Protein AF-0000000087714163 (afdb_homodimer)

pLDDT: mean 83.28, std 13.0, range [40.97, 98.62]

InterPro domains:
  IPR003448 Molybdopterin biosynthesis MoaE [PF02391] (96-202)
  IPR003448 Molybdopterin biosynthesis MoaE [cd00756] (92-219)
  IPR003749 Sulfur carrier ThiS/MoaD-like [PF02597] (5-85)
  IPR010038 MoaD, archaeal-type [TIGR01687] (3-85)
  IPR012675 Beta-grasp domain superfamily [G3DSA:3.10.20.30] (2-85)
  IPR016155 Molybdopterin synthase/thiamin biosynthesis sulphur carrier, beta-grasp [SSF54285] (3-85)
  IPR036563 Molybdopterin biosynthesis MoaE subunit superfamily [G3DSA:3.90.1170.40] (86-228)
  IPR036563 Molybdopterin biosynthesis MoaE subunit superfamily [SSF54690] (95-223)

Organism: NCBI:txid1293036

Secondary structure (DSSP, 8-state):
-EEEEEE-THHHHHH--SEEEEE----BHHHHHHHHHHHH-HHHHHHHTT-BTTB--EEEETTBSS--B--TT-EEEEEPPP----EEES---HHHHHHHHHTT--TT--EEEEEEEE--SEETTEEEEEEEEEE-HHHHHHHHHHHHHHHHHH-TTEEEEEEEEEESEE-TT-EEEEEEEEESSHHHHHHHHHHHHHHHHHHSSEEEEEEETTEEEEEETTTEEEE--/-EEEEEE-THHHHHHS-SEEEEE----BHHHHHHHHHHHH-HHHHHHHTT-BTTB--EEEETTBSS--B--TT-EEEEEPPP----EEES---HHHHHHHHHTT--TT--EEEEEEEE--SEETTEEEEEEEEEE-HHHHHHHHHHHHHHHHHH-TTEEEEEEEEEESEE-TT-EEEEEEEEESSHHHHHHHHHHHHHHHHHHSSEEEEEEETTEEEEEETTTEEEE--

Foldseek 3Di:
DWEKEAEDDVRCLQQVDGIDIDDDPDFWPVVVLVVVCVVRDDVSVCQCVCVFLNWHWAKDWQLDHPGTTDDPYIYIYTATFAQFFAEDEDFDPVVVVCVVVVVPADPLWDDKDKDWDFAAQADPNWGWFKKAKDFPNVNQNVQLVVLQVVLCVVQVFWPGKDKHAYHDTHGGPTIGIMIMTIGSDYPSNVVSVVVNSLCRGGPGGMWIWTQTPVAIWIQGRHGRTGGND/DWEKEAEDDVRCLQQVDGIDIDDDPDFWPVVVLVVVCVVRDDVSVCQCVCVFLNWHWAKDWQLDHPGTTDDPYIYIYTATFAQFFAEDEDFDPVVVVCVVVVVPADPLWDDKDKDWDFAAQADPNWGWFKKAKDFPNVNQNVQLVVLQVVLCVVQVFWPGKDKHAYHDTHGGPTIGIMIMTIGSDYPSNVVSVVVNSLCRGGHGGMWIWTQTPVAIWIQGRHGRTGGDD

Nearest PDB structures (foldseek):
  2qie-assembly2_H  TM=9.294E-01  e=5.044E-11  Staphylococcus aureus
  6jbz-assembly1_C  TM=8.947E-01  e=1.744E-09  Mycobacterium tuberculosis
  2omd-assembly1_A  TM=8.737E-01  e=3.179E-09  Aquifex aeolicus VF5
  6jc0-assembly1_B  TM=8.564E-01  e=6.536E-09  Mycolicibacterium smegmatis MC2 155
  2omd-assembly1_B  TM=8.764E-01  e=2.601E-08  Aquifex aeolicus VF5

Structure (mmCIF, N/CA/C/O backbone):
data_AF-0000000087714163-model_v1
#
loop_
_entity.id
_entity.type
_entity.pdbx_description
1 polymer 'MoaD family protein'
#
loop_
_atom_site.group_PDB
_atom_site.id
_atom_site.type_symbol
_atom_site.label_atom_id
_atom_site.label_alt_id
_atom_site.label_comp_id
_atom_site.label_asym_id
_atom_site.label_entity_id
_atom_site.label_seq_id
_atom_site.pdbx_PDB_ins_code
_atom_site.Cartn_x
_atom_site.Cartn_y
_atom_site.Cartn_z
_atom_site.occupancy
_atom_site.B_iso_or_equiv
_atom_site.auth_seq_id
_atom_site.auth_comp_id
_atom_site.auth_asym_id
_atom_site.auth_atom_id
_atom_site.pdbx_PDB_model_num
ATOM 1 N N . MET A 1 1 ? 14.188 41.75 22.812 1 79.88 1 MET A N 1
ATOM 2 C CA . MET A 1 1 ? 14.547 41.062 21.578 1 79.88 1 MET A CA 1
ATOM 3 C C . MET A 1 1 ? 13.328 40.906 20.672 1 79.88 1 MET A C 1
ATOM 5 O O . MET A 1 1 ? 12.219 40.688 21.156 1 79.88 1 MET A O 1
ATOM 9 N N . ARG A 1 2 ? 13.602 41 19.469 1 86.25 2 ARG A N 1
ATOM 10 C CA . ARG A 1 2 ? 12.531 40.844 18.484 1 86.25 2 ARG A CA 1
ATOM 11 C C . ARG A 1 2 ? 12.461 39.406 17.969 1 86.25 2 ARG A C 1
ATOM 13 O O . ARG A 1 2 ? 13.469 38.844 17.547 1 86.25 2 ARG A O 1
ATOM 20 N N . VAL A 1 3 ? 11.328 38.719 18.125 1 84.81 3 VAL A N 1
ATOM 21 C CA . VAL A 1 3 ? 11.125 37.375 17.625 1 84.81 3 VAL A CA 1
ATOM 22 C C . VAL A 1 3 ? 9.852 37.312 16.781 1 84.81 3 VAL A C 1
ATOM 24 O O . VAL A 1 3 ? 9 38.219 16.875 1 84.81 3 VAL A O 1
ATOM 27 N N . ARG A 1 4 ? 9.875 36.375 15.867 1 85.31 4 ARG A N 1
ATOM 28 C CA . ARG A 1 4 ? 8.664 36.125 15.086 1 85.31 4 ARG A CA 1
ATOM 29 C C . ARG A 1 4 ? 7.941 34.875 15.602 1 85.31 4 ARG A C 1
ATOM 31 O O . ARG A 1 4 ? 8.531 33.781 15.688 1 85.31 4 ARG A O 1
ATOM 38 N N . VAL A 1 5 ? 6.652 35.062 16 1 81.44 5 VAL A N 1
ATOM 39 C CA . VAL A 1 5 ? 5.848 33.938 16.484 1 81.44 5 VAL A CA 1
ATOM 40 C C . VAL A 1 5 ? 4.793 33.594 15.438 1 81.44 5 VAL A C 1
ATOM 42 O O . VAL A 1 5 ? 4.051 34.438 14.961 1 81.44 5 VAL A O 1
ATOM 45 N N . ARG A 1 6 ? 4.793 32.312 15.062 1 82.56 6 ARG A N 1
ATOM 46 C CA . ARG A 1 6 ? 3.803 31.797 14.125 1 82.56 6 ARG A CA 1
ATOM 47 C C . ARG A 1 6 ? 2.811 30.875 14.82 1 82.56 6 ARG A C 1
ATOM 49 O O . ARG A 1 6 ? 3.199 30.062 15.656 1 82.56 6 ARG A O 1
ATOM 56 N N . TYR A 1 7 ? 1.53 31.125 14.555 1 77.62 7 TYR A N 1
ATOM 57 C CA . TYR A 1 7 ? 0.453 30.328 15.133 1 77.62 7 TYR A CA 1
ATOM 58 C C . TYR A 1 7 ? -0.208 29.453 14.078 1 77.62 7 TYR A C 1
ATOM 60 O O . TYR A 1 7 ? -0.406 29.875 12.938 1 77.62 7 TYR A O 1
ATOM 68 N N . PHE A 1 8 ? -0.459 28.25 14.492 1 73.19 8 PHE A N 1
ATOM 69 C CA . PHE A 1 8 ? -1.042 27.328 13.531 1 73.19 8 PHE A CA 1
ATOM 70 C C . PHE A 1 8 ? -2.33 26.719 14.078 1 73.19 8 PHE A C 1
ATOM 72 O O . PHE A 1 8 ? -2.449 26.484 15.281 1 73.19 8 PHE A O 1
ATOM 79 N N . ALA A 1 9 ? -3.332 26.359 13.094 1 68 9 ALA A N 1
ATOM 80 C CA . ALA A 1 9 ? -4.551 25.609 13.344 1 68 9 ALA A CA 1
ATOM 81 C C . ALA A 1 9 ? -5.34 26.203 14.508 1 68 9 ALA A C 1
ATOM 83 O O . ALA A 1 9 ? -5.691 27.375 14.484 1 68 9 ALA A O 1
ATOM 84 N N . LEU A 1 10 ? -5.664 25.375 15.586 1 67.62 10 LEU A N 1
ATOM 85 C CA . LEU A 1 10 ? -6.52 25.828 16.672 1 67.62 10 LEU A CA 1
ATOM 86 C C . LEU A 1 10 ? -5.863 26.984 17.422 1 67.62 10 LEU A C 1
ATOM 88 O O . LEU A 1 10 ? -6.555 27.797 18.047 1 67.62 10 LEU A O 1
ATOM 92 N N . VAL A 1 11 ? -4.516 27.156 17.328 1 74 11 VAL A N 1
ATOM 93 C CA . VAL A 1 11 ? -3.832 28.25 18 1 74 11 VAL A CA 1
ATOM 94 C C . VAL A 1 11 ? -4.176 29.578 17.328 1 74 11 VAL A C 1
ATOM 96 O O . VAL A 1 11 ? -4.371 30.594 18 1 74 11 VAL A O 1
ATOM 99 N N . LYS A 1 12 ? -4.32 29.516 16.031 1 74.25 12 LYS A N 1
ATOM 100 C CA . LYS A 1 12 ? -4.738 30.703 15.289 1 74.25 12 LYS A CA 1
ATOM 101 C C . LYS A 1 12 ? -6.117 31.172 15.742 1 74.25 12 LYS A C 1
ATOM 103 O O . LYS A 1 12 ? -6.363 32.375 15.836 1 74.25 12 LYS A O 1
ATOM 108 N N . ASP A 1 13 ? -6.973 30.203 16.016 1 72.94 13 ASP A N 1
ATOM 109 C CA . ASP A 1 13 ? -8.336 30.531 16.422 1 72.94 13 ASP A CA 1
ATOM 110 C C . ASP A 1 13 ? -8.344 31.266 17.766 1 72.94 13 ASP A C 1
ATOM 112 O O . ASP A 1 13 ? -9.18 32.125 18 1 72.94 13 ASP A O 1
ATOM 116 N N . VAL A 1 14 ? -7.418 30.953 18.547 1 74 14 VAL A N 1
ATOM 117 C CA . VAL A 1 14 ? -7.379 31.516 19.891 1 74 14 VAL A CA 1
ATOM 118 C C . VAL A 1 14 ? -6.703 32.906 19.859 1 74 14 VAL A C 1
ATOM 120 O O . VAL A 1 14 ? -7.156 33.812 20.531 1 74 14 VAL A O 1
ATOM 123 N N . THR A 1 15 ? -5.668 33.094 19.047 1 79.62 15 THR A N 1
ATOM 124 C CA . THR A 1 15 ? -4.863 34.312 19.062 1 79.62 15 THR A CA 1
ATOM 125 C C . THR A 1 15 ? -5.398 35.312 18.047 1 79.62 15 THR A C 1
ATOM 127 O O . THR A 1 15 ? -5.066 36.5 18.109 1 79.62 15 THR A O 1
ATOM 130 N N . SER A 1 16 ? -6.176 34.75 17.016 1 78.88 16 SER A N 1
ATOM 131 C CA . SER A 1 16 ? -6.703 35.5 15.891 1 78.88 16 SER A CA 1
ATOM 132 C C . SER A 1 16 ? -5.578 36.094 15.039 1 78.88 16 SER A C 1
ATOM 134 O O . SER A 1 16 ? -5.715 37.188 14.469 1 78.88 16 SER A O 1
ATOM 136 N N . LYS A 1 17 ? -4.359 35.438 15.109 1 77.94 17 LYS A N 1
ATOM 137 C CA . LYS A 1 17 ? -3.191 35.844 14.336 1 77.94 17 LYS A CA 1
ATOM 138 C C . LYS A 1 17 ? -2.543 34.625 13.648 1 77.94 17 LYS A C 1
ATOM 140 O O . LYS A 1 17 ? -2.555 33.531 14.18 1 77.94 17 LYS A O 1
ATOM 145 N N . ASP A 1 18 ? -2.012 34.938 12.492 1 81.5 18 ASP A N 1
ATOM 146 C CA . ASP A 1 18 ? -1.156 33.938 11.844 1 81.5 18 ASP A CA 1
ATOM 147 C C . ASP A 1 18 ? 0.282 34.062 12.344 1 81.5 18 ASP A C 1
ATOM 149 O O . ASP A 1 18 ? 0.964 33.031 12.508 1 81.5 18 ASP A O 1
ATOM 153 N N . MET A 1 19 ? 0.699 35.312 12.453 1 82.81 19 MET A N 1
ATOM 154 C CA . MET A 1 19 ? 2.064 35.594 12.898 1 82.81 19 MET A CA 1
ATOM 155 C C . MET A 1 19 ? 2.152 36.938 13.586 1 82.81 19 MET A C 1
ATOM 157 O O . MET A 1 19 ? 1.306 37.812 13.359 1 82.81 19 MET A O 1
ATOM 161 N N . GLU A 1 20 ? 2.984 37.125 14.492 1 84.12 20 GLU A N 1
ATOM 162 C CA . GLU A 1 20 ? 3.264 38.406 15.07 1 84.12 20 GLU A CA 1
ATOM 163 C C . GLU A 1 20 ? 4.742 38.562 15.422 1 84.12 20 GLU A C 1
ATOM 165 O O . GLU A 1 20 ? 5.422 37.562 15.688 1 84.12 20 GLU A O 1
ATOM 170 N N . GLU A 1 21 ? 5.203 39.812 15.172 1 85.44 21 GLU A N 1
ATOM 171 C CA . GLU A 1 21 ? 6.527 40.156 15.68 1 85.44 21 GLU A CA 1
ATOM 172 C C . GLU A 1 21 ? 6.445 40.75 17.078 1 85.44 21 GLU A C 1
ATOM 174 O O . GLU A 1 21 ? 5.637 41.625 17.344 1 85.44 21 GLU A O 1
ATOM 179 N N . LEU A 1 22 ? 7.172 40.156 17.984 1 84.62 22 LEU A N 1
ATOM 180 C CA . LEU A 1 22 ? 7.102 40.594 19.375 1 84.62 22 LEU A CA 1
ATOM 181 C C . LEU A 1 22 ? 8.469 41.031 19.875 1 84.62 22 LEU A C 1
ATOM 183 O O . LEU A 1 22 ? 9.492 40.469 19.484 1 84.62 22 LEU A O 1
ATOM 187 N N . ASN A 1 23 ? 8.391 42.125 20.562 1 85.81 23 ASN A N 1
ATOM 188 C CA . ASN A 1 23 ? 9.539 42.469 21.391 1 85.81 23 ASN A CA 1
ATOM 189 C C . ASN A 1 23 ? 9.43 41.844 22.781 1 85.81 23 ASN A C 1
ATOM 191 O O . ASN A 1 23 ? 8.445 42.094 23.484 1 85.81 23 ASN A O 1
ATOM 195 N N . THR A 1 24 ? 10.406 40.938 23.141 1 83.31 24 THR A N 1
ATOM 196 C CA . THR A 1 24 ? 10.305 40.25 24.406 1 83.31 24 THR A CA 1
ATOM 197 C C . THR A 1 24 ? 11.641 40.281 25.141 1 83.31 24 THR A C 1
ATOM 199 O O . THR A 1 24 ? 12.695 40.406 24.516 1 83.31 24 THR A O 1
ATOM 202 N N . GLU A 1 25 ? 11.523 40.188 26.438 1 86.31 25 GLU A N 1
ATOM 203 C CA . GLU A 1 25 ? 12.719 40.031 27.266 1 86.31 25 GLU A CA 1
ATOM 204 C C . GLU A 1 25 ? 12.977 38.562 27.594 1 86.31 25 GLU A C 1
ATOM 206 O O . GLU A 1 25 ? 13.969 38.25 28.266 1 86.31 25 GLU A O 1
ATOM 211 N N . CYS A 1 26 ? 12.094 37.656 27.062 1 84 26 CYS A N 1
ATOM 212 C CA . CYS A 1 26 ? 12.203 36.219 27.359 1 84 26 CYS A CA 1
ATOM 213 C C . CYS A 1 26 ? 13.359 35.594 26.578 1 84 26 CYS A C 1
ATOM 215 O O . CYS A 1 26 ? 13.484 35.812 25.375 1 84 26 CYS A O 1
ATOM 217 N N . GLU A 1 27 ? 14.172 34.75 27.297 1 82.94 27 GLU A N 1
ATOM 218 C CA . GLU A 1 27 ? 15.281 34.031 26.656 1 82.94 27 GLU A CA 1
ATOM 219 C C . GLU A 1 27 ? 14.977 32.531 26.516 1 82.94 27 GLU A C 1
ATOM 221 O O . GLU A 1 27 ? 15.781 31.781 25.969 1 82.94 27 GLU A O 1
ATOM 226 N N . THR A 1 28 ? 13.906 32.125 27.062 1 83.06 28 THR A N 1
ATOM 227 C CA . THR A 1 28 ? 13.508 30.734 26.953 1 83.06 28 THR A CA 1
ATOM 228 C C . THR A 1 28 ? 12.102 30.625 26.359 1 83.06 28 THR A C 1
ATOM 230 O O . THR A 1 28 ? 11.312 31.562 26.453 1 83.06 28 THR A O 1
ATOM 233 N N . VAL A 1 29 ? 11.867 29.484 25.797 1 84.69 29 VAL A N 1
ATOM 234 C CA . VAL A 1 29 ? 10.555 29.203 25.219 1 84.69 29 VAL A CA 1
ATOM 235 C C . VAL A 1 29 ? 9.484 29.281 26.312 1 84.69 29 VAL A C 1
ATOM 237 O O . VAL A 1 29 ? 8.43 29.891 26.125 1 84.69 29 VAL A O 1
ATOM 240 N N . ASN A 1 30 ? 9.805 28.672 27.469 1 82.25 30 ASN A N 1
ATOM 241 C CA . ASN A 1 30 ? 8.844 28.672 28.562 1 82.25 30 ASN A CA 1
ATOM 242 C C . ASN A 1 30 ? 8.484 30.094 29 1 82.25 30 ASN A C 1
ATOM 244 O O . ASN A 1 30 ? 7.316 30.391 29.234 1 82.25 30 ASN A O 1
ATOM 248 N N . CYS A 1 31 ? 9.469 30.906 29.078 1 82.44 31 CYS A N 1
ATOM 249 C CA . CYS A 1 31 ? 9.258 32.312 29.438 1 82.44 31 CYS A CA 1
ATOM 250 C C . CYS A 1 31 ? 8.375 33 28.406 1 82.44 31 CYS A C 1
ATOM 252 O O . CYS A 1 31 ? 7.453 33.75 28.781 1 82.44 31 CYS A O 1
ATOM 254 N N . LEU A 1 32 ? 8.625 32.75 27.188 1 84.56 32 LEU A N 1
ATOM 255 C CA . LEU A 1 32 ? 7.836 33.344 26.125 1 84.56 32 LEU A CA 1
ATOM 256 C C . LEU A 1 32 ? 6.391 32.844 26.172 1 84.56 32 LEU A C 1
ATOM 258 O O . LEU A 1 32 ? 5.461 33.625 25.984 1 84.56 32 LEU A O 1
ATOM 262 N N . LEU A 1 33 ? 6.203 31.562 26.406 1 85 33 LEU A N 1
ATOM 263 C CA . LEU A 1 33 ? 4.859 31 26.469 1 85 33 LEU A CA 1
ATOM 264 C C . LEU A 1 33 ? 4.066 31.625 27.609 1 85 33 LEU A C 1
ATOM 266 O O . LEU A 1 33 ? 2.869 31.875 27.469 1 85 33 LEU A O 1
ATOM 270 N N . ASN A 1 34 ? 4.672 31.922 28.688 1 83.12 34 ASN A N 1
ATOM 271 C CA . ASN A 1 34 ? 4.02 32.594 29.797 1 83.12 34 ASN A CA 1
ATOM 272 C C . ASN A 1 34 ? 3.59 34.031 29.422 1 83.12 34 ASN A C 1
ATOM 274 O O . ASN A 1 34 ? 2.51 34.469 29.812 1 83.12 34 ASN A O 1
ATOM 278 N N . GLU A 1 35 ? 4.465 34.688 28.703 1 85.12 35 GLU A N 1
ATOM 279 C CA . GLU A 1 35 ? 4.133 36 28.219 1 85.12 35 GLU A CA 1
ATOM 280 C C . GLU A 1 35 ? 2.912 35.969 27.297 1 85.12 35 GLU A C 1
ATOM 282 O O . GLU A 1 35 ? 2.023 36.812 27.406 1 85.12 35 GLU A O 1
ATOM 287 N N . LEU A 1 36 ? 2.861 34.969 26.453 1 85.19 36 LEU A N 1
ATOM 288 C CA . LEU A 1 36 ? 1.752 34.844 25.516 1 85.19 36 LEU A CA 1
ATOM 289 C C . LEU A 1 36 ? 0.471 34.438 26.234 1 85.19 36 LEU A C 1
ATOM 291 O O . LEU A 1 36 ? -0.622 34.875 25.844 1 85.19 36 LEU A O 1
ATOM 295 N N . GLU A 1 37 ? 0.593 33.625 27.234 1 85.88 37 GLU A N 1
ATOM 296 C CA . GLU A 1 37 ? -0.558 33.25 28.047 1 85.88 37 GLU A CA 1
ATOM 297 C C . GLU A 1 37 ? -1.218 34.469 28.672 1 85.88 37 GLU A C 1
ATOM 299 O O . GLU A 1 37 ? -2.445 34.562 28.734 1 85.88 37 GLU A O 1
ATOM 304 N N . ARG A 1 38 ? -0.428 35.406 29.125 1 88.69 38 ARG A N 1
ATOM 305 C CA . ARG A 1 38 ? -0.96 36.625 29.719 1 88.69 38 ARG A CA 1
ATOM 306 C C . ARG A 1 38 ? -1.64 37.5 28.656 1 88.69 38 ARG A C 1
ATOM 308 O O . ARG A 1 38 ? -2.652 38.125 28.922 1 88.69 38 ARG A O 1
ATOM 315 N N . ARG A 1 39 ? -1.081 37.406 27.547 1 87.31 39 ARG A N 1
ATOM 316 C CA . ARG A 1 39 ? -1.57 38.25 26.453 1 87.31 39 ARG A CA 1
ATOM 317 C C . ARG A 1 39 ? -2.895 37.719 25.906 1 87.31 39 ARG A C 1
ATOM 319 O O . ARG A 1 39 ? -3.799 38.5 25.594 1 87.31 39 ARG A O 1
ATOM 326 N N . TYR A 1 40 ? -3.074 36.406 25.734 1 86.19 40 TYR A N 1
ATOM 327 C CA . TYR A 1 40 ? -4.207 35.844 25 1 86.19 40 TYR A CA 1
ATOM 328 C C . TYR A 1 40 ? -5.199 35.188 25.953 1 86.19 40 TYR A C 1
ATOM 330 O O . TYR A 1 40 ? -6.293 34.781 25.547 1 86.19 40 TYR A O 1
ATOM 338 N N . GLY A 1 41 ? -4.84 34.969 27.188 1 85.25 41 GLY A N 1
ATOM 339 C CA . GLY A 1 41 ? -5.82 34.656 28.219 1 85.25 41 GLY A CA 1
ATOM 340 C C . GLY A 1 41 ? -6 33.188 28.438 1 85.25 41 GLY A C 1
ATOM 341 O O . GLY A 1 41 ? -5.121 32.375 28.094 1 85.25 41 GLY A O 1
ATOM 342 N N . PRO A 1 42 ? -7.09 32.75 28.984 1 79.12 42 PRO A N 1
ATOM 343 C CA . PRO A 1 42 ? -7.297 31.391 29.484 1 79.12 42 PRO A CA 1
ATOM 344 C C . PRO A 1 42 ? -7.398 30.359 28.359 1 79.12 42 PRO A C 1
ATOM 346 O O . PRO A 1 42 ? -6.98 29.219 28.531 1 79.12 42 PRO A O 1
ATOM 349 N N . LYS A 1 43 ? -7.98 30.719 27.344 1 79.75 43 LYS A N 1
ATOM 350 C CA . LYS A 1 43 ? -8.094 29.766 26.234 1 79.75 43 LYS A CA 1
ATOM 351 C C . LYS A 1 43 ? -6.719 29.344 25.734 1 79.75 43 LYS A C 1
ATOM 353 O O . LYS A 1 43 ? -6.504 28.172 25.438 1 79.75 43 LYS A O 1
ATOM 358 N N . PHE A 1 44 ? -5.844 30.25 25.625 1 81.62 44 PHE A N 1
ATOM 359 C CA . PHE A 1 44 ? -4.477 29.969 25.203 1 81.62 44 PHE A CA 1
ATOM 360 C C . PHE A 1 44 ? -3.775 29.078 26.234 1 81.62 44 PHE A C 1
ATOM 362 O O . PHE A 1 44 ? -3.094 28.125 25.859 1 81.62 44 PHE A O 1
ATOM 369 N N . ARG A 1 45 ? -3.988 29.422 27.453 1 81.56 45 ARG A N 1
ATOM 370 C CA . ARG A 1 45 ? -3.422 28.609 28.531 1 81.56 45 ARG A CA 1
ATOM 371 C C . ARG A 1 45 ? -3.908 27.172 28.438 1 81.56 45 ARG A C 1
ATOM 373 O O . ARG A 1 45 ? -3.125 26.234 28.609 1 81.56 45 ARG A O 1
ATOM 380 N N . SER A 1 46 ? -5.125 26.984 28.172 1 73.69 46 SER A N 1
ATOM 381 C CA . SER A 1 46 ? -5.703 25.656 28.062 1 73.69 46 SER A CA 1
ATOM 382 C C . SER A 1 46 ? -5.062 24.875 26.922 1 73.69 46 SER A C 1
ATOM 384 O O . SER A 1 46 ? -4.836 23.656 27.047 1 73.69 46 SER A O 1
ATOM 386 N N . LEU A 1 47 ? -4.777 25.5 25.812 1 74.38 47 LEU A N 1
ATOM 387 C CA . LEU A 1 47 ? -4.125 24.859 24.672 1 74.38 47 LEU A CA 1
ATOM 388 C C . LEU A 1 47 ? -2.729 24.375 25.047 1 74.38 47 LEU A C 1
ATOM 390 O O . LEU A 1 47 ? -2.357 23.25 24.734 1 74.38 47 LEU A O 1
ATOM 394 N N . LEU A 1 48 ? -2.023 25.266 25.766 1 73.25 48 LEU A N 1
ATOM 395 C CA . LEU A 1 48 ? -0.649 24.953 26.141 1 73.25 48 LEU A CA 1
ATOM 396 C C . LEU A 1 48 ? -0.606 23.75 27.094 1 73.25 48 LEU A C 1
ATOM 398 O O . LEU A 1 48 ? 0.339 22.969 27.062 1 73.25 48 LEU A O 1
ATOM 402 N N . GLN A 1 49 ? -1.675 23.641 27.859 1 69.31 49 GLN A N 1
ATOM 403 C CA . GLN A 1 49 ? -1.71 22.625 28.906 1 69.31 49 GLN A CA 1
ATOM 404 C C . GLN A 1 49 ? -2.369 21.344 28.391 1 69.31 49 GLN A C 1
ATOM 406 O O . GLN A 1 49 ? -2.484 20.359 29.125 1 69.31 49 GLN A O 1
ATOM 411 N N . GLY A 1 50 ? -2.756 21.375 27.141 1 65 50 GLY A N 1
ATOM 412 C CA . GLY A 1 50 ? -3.367 20.203 26.547 1 65 50 GLY A CA 1
ATOM 413 C C . GLY A 1 50 ? -4.777 19.953 27.047 1 65 50 GLY A C 1
ATOM 414 O O . GLY A 1 50 ? -5.211 18.797 27.141 1 65 50 GLY A O 1
ATOM 415 N N . GLN A 1 51 ? -5.371 20.891 27.453 1 57.41 51 GLN A N 1
ATOM 416 C CA . GLN A 1 51 ? -6.699 20.766 28.047 1 57.41 51 GLN A CA 1
ATOM 417 C C . GLN A 1 51 ? -7.789 20.891 26.969 1 57.41 51 GLN A C 1
ATOM 419 O O . GLN A 1 51 ? -8.969 20.703 27.266 1 57.41 51 GLN A O 1
ATOM 424 N N . VAL A 1 52 ? -7.367 21.172 25.844 1 56.28 52 VAL A N 1
ATOM 425 C CA . VAL A 1 52 ? -8.32 21.25 24.75 1 56.28 52 VAL A CA 1
ATOM 426 C C . VAL A 1 52 ? -8.344 19.938 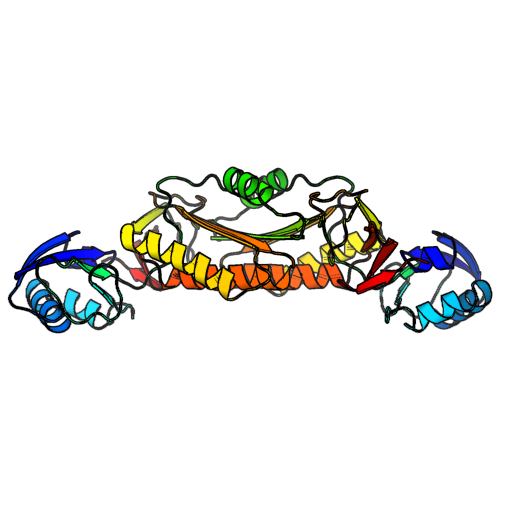23.984 1 56.28 52 VAL A C 1
ATOM 428 O O . VAL A 1 52 ? -7.523 19.703 23.094 1 56.28 52 VAL A O 1
ATOM 431 N N . SER A 1 53 ? -9.391 19.156 24.328 1 56.41 53 SER A N 1
ATOM 432 C CA . SER A 1 53 ? -9.625 17.859 23.688 1 56.41 53 SER A CA 1
ATOM 433 C C . SER A 1 53 ? -8.375 16.984 23.734 1 56.41 53 SER A C 1
ATOM 435 O O . SER A 1 53 ? -8.109 16.234 22.797 1 56.41 53 SER A O 1
ATOM 437 N N . GLY A 1 54 ? -7.582 17.328 24.703 1 58.06 54 GLY A N 1
ATOM 438 C CA . GLY A 1 54 ? -6.406 16.5 24.922 1 58.06 54 GLY A CA 1
ATOM 439 C C . GLY A 1 54 ? -5.273 16.812 23.953 1 58.06 54 GLY A C 1
ATOM 440 O O . GLY A 1 54 ? -4.285 16.078 23.891 1 58.06 54 GLY A O 1
ATOM 441 N N . VAL A 1 55 ? -5.445 17.844 23.125 1 54.88 55 VAL A N 1
ATOM 442 C CA . VAL A 1 55 ? -4.426 18.219 22.156 1 54.88 55 VAL A CA 1
ATOM 443 C C . VAL A 1 55 ? -3.404 19.141 22.812 1 54.88 55 VAL A C 1
ATOM 445 O O . VAL A 1 55 ? -3.758 20.203 23.312 1 54.88 55 VAL A O 1
ATOM 448 N N . LYS A 1 56 ? -2.129 18.578 22.906 1 63.62 56 LYS A N 1
ATOM 449 C CA . LYS A 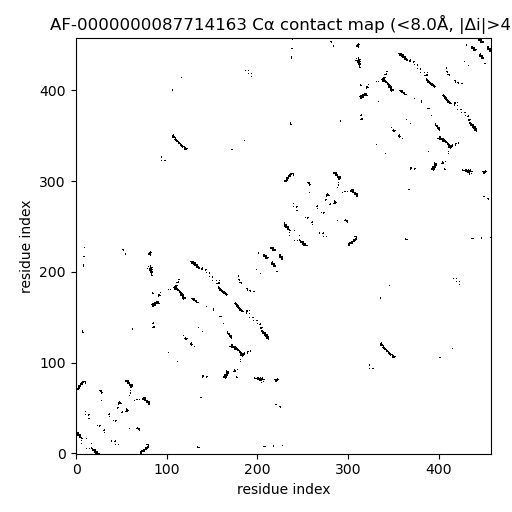1 56 ? -1.059 19.422 23.438 1 63.62 56 LYS A CA 1
ATOM 450 C C . LYS A 1 56 ? -0.243 20.047 22.312 1 63.62 56 LYS A C 1
ATOM 452 O O . LYS A 1 56 ? 0.267 19.359 21.438 1 63.62 56 LYS A O 1
ATOM 457 N N . VAL A 1 57 ? -0.211 21.312 22.297 1 67.75 57 VAL A N 1
ATOM 458 C CA . VAL A 1 57 ? 0.558 22.031 21.297 1 67.75 57 VAL A CA 1
ATOM 459 C C . VAL A 1 57 ? 2.047 21.953 21.625 1 67.75 57 VAL A C 1
ATOM 461 O O . VAL A 1 57 ? 2.42 21.75 22.781 1 67.75 57 VAL A O 1
ATOM 464 N N . PHE A 1 58 ? 2.85 22 20.656 1 68.69 58 PHE A N 1
ATOM 465 C CA . PHE A 1 58 ? 4.293 22.047 20.859 1 68.69 58 PHE A CA 1
ATOM 466 C C . PHE A 1 58 ? 4.902 23.234 20.125 1 68.69 58 PHE A C 1
ATOM 468 O O . PHE A 1 58 ? 4.195 23.969 19.422 1 68.69 58 PHE A O 1
ATOM 475 N N . THR A 1 59 ? 6.129 23.469 20.484 1 72.81 59 THR A N 1
ATOM 476 C CA . THR A 1 59 ? 6.801 24.641 19.938 1 72.81 59 THR A CA 1
ATOM 477 C C . THR A 1 59 ? 8.031 24.234 19.125 1 72.81 59 THR A C 1
ATOM 479 O O . THR A 1 59 ? 8.75 23.312 19.5 1 72.81 59 THR A O 1
ATOM 482 N N . LEU A 1 60 ? 8.172 24.891 18.016 1 67.38 60 LEU A N 1
ATOM 483 C CA . LEU A 1 60 ? 9.398 24.766 17.234 1 67.38 60 LEU A CA 1
ATOM 484 C C . LEU A 1 60 ? 10.18 26.078 17.25 1 67.38 60 LEU A C 1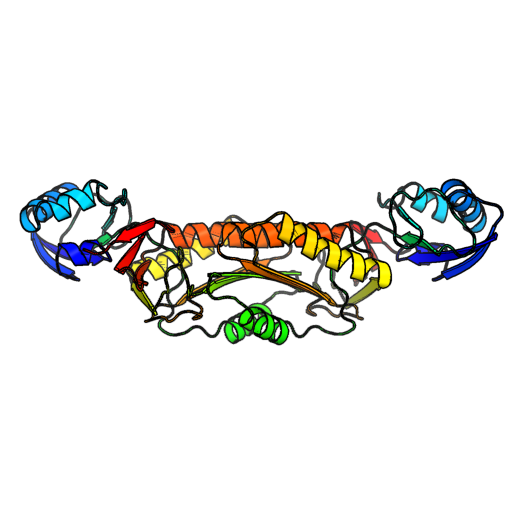
ATOM 486 O O . LEU A 1 60 ? 9.586 27.156 17.156 1 67.38 60 LEU A O 1
ATOM 490 N N . VAL A 1 61 ? 11.461 25.969 17.422 1 72.81 61 VAL A N 1
ATOM 491 C CA . VAL A 1 61 ? 12.336 27.125 17.234 1 72.81 61 VAL A CA 1
ATOM 492 C C . VAL A 1 61 ? 13.141 26.969 15.945 1 72.81 61 VAL A C 1
ATOM 494 O O . VAL A 1 61 ? 13.961 26.047 15.828 1 72.81 61 VAL A O 1
ATOM 497 N N . ASN A 1 62 ? 12.883 27.812 15.039 1 72.56 62 ASN A N 1
ATOM 498 C CA . ASN A 1 62 ? 13.484 27.719 13.711 1 72.56 62 ASN A CA 1
ATOM 499 C C . ASN A 1 62 ? 13.32 26.312 13.125 1 72.56 62 ASN A C 1
ATOM 501 O O . ASN A 1 62 ? 14.273 25.75 12.602 1 72.56 62 ASN A O 1
ATOM 505 N N . GLY A 1 63 ? 12.18 25.812 13.375 1 66.19 63 GLY A N 1
ATOM 506 C CA . GLY A 1 63 ? 11.82 24.531 12.773 1 66.19 63 GLY A CA 1
ATOM 507 C C . GLY A 1 63 ? 12.367 23.344 13.539 1 66.19 63 GLY A C 1
ATOM 508 O O . GLY A 1 63 ? 12.266 22.203 13.078 1 66.19 63 GLY A O 1
ATOM 509 N N . LYS A 1 64 ? 12.961 23.578 14.672 1 65.19 64 LYS A N 1
ATOM 510 C CA . LYS A 1 64 ? 13.57 22.484 15.43 1 65.19 64 LYS A CA 1
ATOM 511 C C . LYS A 1 64 ? 12.812 22.234 16.734 1 65.19 64 LYS A C 1
ATOM 513 O O . LYS A 1 64 ? 12.398 23.172 17.406 1 65.19 64 LYS A O 1
ATOM 518 N N . MET A 1 65 ? 12.734 20.859 16.984 1 63.41 65 MET A N 1
ATOM 519 C CA . MET A 1 65 ? 12.102 20.484 18.25 1 63.41 65 MET A CA 1
ATOM 520 C C . MET A 1 65 ? 13.109 20.484 19.391 1 63.41 65 MET A C 1
ATOM 522 O O . MET A 1 65 ? 14.312 20.359 19.156 1 63.41 65 MET A O 1
ATOM 526 N N . ASN A 1 66 ? 12.648 20.672 20.594 1 67.12 66 ASN A N 1
ATOM 527 C CA . ASN A 1 66 ? 13.414 20.547 21.828 1 67.12 66 ASN A CA 1
ATOM 528 C C . ASN A 1 66 ? 14.461 21.656 21.953 1 67.12 66 ASN A C 1
ATOM 530 O O . ASN A 1 66 ? 15.594 21.391 22.375 1 67.12 66 ASN A O 1
ATOM 534 N N . VAL A 1 67 ? 14.32 22.719 21.328 1 70.5 67 VAL A N 1
ATOM 535 C CA . VAL A 1 67 ? 15.117 23.906 21.547 1 70.5 67 VAL A CA 1
ATOM 536 C C . VAL A 1 67 ? 14.438 24.812 22.578 1 70.5 67 VAL A C 1
ATOM 538 O O . VAL A 1 67 ? 13.273 25.188 22.406 1 70.5 67 VAL A O 1
ATOM 541 N N . ASP A 1 68 ? 15.117 25.109 23.625 1 79.12 68 ASP A N 1
ATOM 542 C CA . ASP A 1 68 ? 14.492 25.859 24.719 1 79.12 68 ASP A CA 1
ATOM 543 C C . ASP A 1 68 ? 14.891 27.328 24.656 1 79.12 68 ASP A C 1
ATOM 545 O O . ASP A 1 68 ? 14.156 28.203 25.125 1 79.12 68 ASP A O 1
ATOM 549 N N . THR A 1 69 ? 16.062 27.609 24.031 1 77.56 69 THR A N 1
ATOM 550 C CA . THR A 1 69 ? 16.594 28.969 24.062 1 77.56 69 THR A CA 1
ATOM 551 C C . THR A 1 69 ? 16.109 29.766 22.844 1 77.56 69 THR A C 1
ATOM 553 O O . THR A 1 69 ? 15.953 29.203 21.75 1 77.56 69 THR A O 1
ATOM 556 N N . ILE A 1 70 ? 15.75 31.047 23.078 1 81.38 70 ILE A N 1
ATOM 557 C CA . ILE A 1 70 ? 15.305 31.953 22.016 1 81.38 70 ILE A CA 1
ATOM 558 C C . ILE A 1 70 ? 16.297 33.094 21.859 1 81.38 70 ILE A C 1
ATOM 560 O O . ILE A 1 70 ? 16.828 33.594 22.844 1 81.38 70 ILE A O 1
ATOM 564 N N . ARG A 1 71 ? 16.828 33.375 20.641 1 80.75 71 ARG A N 1
ATOM 565 C CA . ARG A 1 71 ? 17.766 34.469 20.312 1 80.75 71 ARG A CA 1
ATOM 566 C C . ARG A 1 71 ? 17.125 35.5 19.375 1 80.75 71 ARG A C 1
ATOM 568 O O . ARG A 1 71 ? 16.031 35.25 18.844 1 80.75 71 ARG A O 1
ATOM 575 N N . GLU A 1 72 ? 17.688 36.531 19.312 1 77.75 72 GLU A N 1
ATOM 576 C CA . GLU A 1 72 ? 17.25 37.594 18.391 1 77.75 72 GLU A CA 1
ATOM 577 C C . GLU A 1 72 ? 17.031 37.031 16.984 1 77.75 72 GLU A C 1
ATOM 579 O O . GLU A 1 72 ? 17.891 36.344 16.438 1 77.75 72 GLU A O 1
ATOM 584 N N . GLY A 1 73 ? 15.852 37.281 16.484 1 77.69 73 GLY A N 1
ATOM 585 C CA . GLY A 1 73 ? 15.57 36.938 15.109 1 77.69 73 GLY A CA 1
ATOM 586 C C . GLY A 1 73 ? 14.969 35.531 14.961 1 77.69 73 GLY A C 1
ATOM 587 O O . GLY A 1 73 ? 14.562 35.156 13.867 1 77.69 73 GLY A O 1
ATOM 588 N N . ASP A 1 74 ? 14.914 34.75 16.047 1 78.5 74 ASP A N 1
ATOM 589 C CA . ASP A 1 74 ? 14.375 33.375 15.969 1 78.5 74 ASP A CA 1
ATOM 590 C C . ASP A 1 74 ? 12.898 33.406 15.578 1 78.5 74 ASP A C 1
ATOM 592 O O . ASP A 1 74 ? 12.188 34.375 15.867 1 78.5 74 ASP A O 1
ATOM 596 N N . GLU A 1 75 ? 12.57 32.406 14.836 1 78.38 75 GLU A N 1
ATOM 597 C CA . GLU A 1 75 ? 11.156 32.094 14.617 1 78.38 75 GLU A CA 1
ATOM 598 C C . GLU A 1 75 ? 10.672 31 15.555 1 78.38 75 GLU A C 1
ATOM 600 O O . GLU A 1 75 ? 11.305 29.953 15.672 1 78.38 75 GLU A O 1
ATOM 605 N N . ILE A 1 76 ? 9.57 31.297 16.328 1 77.62 76 ILE A N 1
ATOM 606 C CA . ILE A 1 76 ? 8.938 30.312 17.203 1 77.62 76 ILE A CA 1
ATOM 607 C C . ILE A 1 76 ? 7.582 29.922 16.641 1 77.62 76 ILE A C 1
ATOM 609 O O . ILE A 1 76 ? 6.711 30.766 16.438 1 77.62 76 ILE A O 1
ATOM 613 N N . ALA A 1 77 ? 7.426 28.641 16.297 1 74.31 77 ALA A N 1
ATOM 614 C CA . ALA A 1 77 ? 6.145 28.125 15.82 1 74.31 77 ALA A CA 1
ATOM 615 C C . ALA A 1 77 ? 5.406 27.375 16.938 1 74.31 77 ALA A C 1
ATOM 617 O O . ALA A 1 77 ? 6 26.562 17.641 1 74.31 77 ALA A O 1
ATOM 618 N N . ILE A 1 78 ? 4.227 27.703 17.172 1 69.19 78 ILE A N 1
ATOM 619 C CA . ILE A 1 78 ? 3.348 27.016 18.109 1 69.19 78 ILE A CA 1
ATOM 620 C C . ILE A 1 78 ? 2.238 26.297 17.359 1 69.19 78 ILE A C 1
ATOM 622 O O . ILE A 1 78 ? 1.432 26.922 16.672 1 69.19 78 ILE A O 1
ATOM 626 N N . LEU A 1 79 ? 2.273 25.094 17.406 1 69.12 79 LEU A N 1
ATOM 627 C CA . LEU A 1 79 ? 1.417 24.312 16.516 1 69.12 79 LEU A CA 1
ATOM 628 C C . LEU A 1 79 ? 0.923 23.047 17.203 1 69.12 79 LEU A C 1
ATOM 630 O O . LEU A 1 79 ? 1.58 22.531 18.109 1 69.12 79 LEU A O 1
ATOM 634 N N . PRO A 1 80 ? -0.245 22.594 16.859 1 59.28 80 PRO A N 1
ATOM 635 C CA . PRO A 1 80 ? -0.681 21.281 17.328 1 59.28 80 PRO A CA 1
ATOM 636 C C . PRO A 1 80 ? 0.064 20.125 16.656 1 59.28 80 PRO A C 1
ATOM 638 O O . PRO A 1 80 ? 0.791 20.344 15.688 1 59.28 80 PRO A O 1
ATOM 641 N N . PRO A 1 81 ? -0.093 19.031 17.281 1 49.03 81 PRO A N 1
ATOM 642 C CA . PRO A 1 81 ? 0.524 17.875 16.625 1 49.03 81 PRO A CA 1
ATOM 643 C C . PRO A 1 81 ? 0.053 17.703 15.18 1 49.03 81 PRO A C 1
ATOM 645 O O . PRO A 1 81 ? -1.099 18 14.859 1 49.03 81 PRO A O 1
ATOM 648 N N . PRO A 1 82 ? 1.104 17.391 14.281 1 46.72 82 PRO A N 1
ATOM 649 C CA . PRO A 1 82 ? 0.848 17.344 12.836 1 46.72 82 PRO A CA 1
ATOM 650 C C . PRO A 1 82 ? -0.113 16.234 12.445 1 46.72 82 PRO A C 1
ATOM 652 O O . PRO A 1 82 ? -0.378 15.328 13.242 1 46.72 82 PRO A O 1
ATOM 655 N N . ALA A 1 83 ? -0.775 16.391 11.258 1 46.47 83 ALA A N 1
ATOM 656 C CA . ALA A 1 83 ? -1.506 15.289 10.641 1 46.47 83 ALA A CA 1
ATOM 657 C C . ALA A 1 83 ? -0.78 14.773 9.406 1 46.47 83 ALA A C 1
ATOM 659 O O . ALA A 1 83 ? -1.315 13.945 8.656 1 46.47 83 ALA A O 1
ATOM 660 N N . GLY A 1 84 ? 0.66 14.945 8.969 1 41.81 84 GLY A N 1
ATOM 661 C CA . GLY A 1 84 ? 1.477 14.156 8.062 1 41.81 84 GLY A CA 1
ATOM 662 C C . GLY A 1 84 ? 1.432 14.648 6.629 1 41.81 84 GLY A C 1
ATOM 663 O O . GLY A 1 84 ? 0.467 15.297 6.223 1 41.81 84 GLY A O 1
ATOM 664 N N . GLY A 1 85 ? 2.602 14.68 5.492 1 42.59 85 GLY A N 1
ATOM 665 C CA . GLY A 1 85 ? 2.639 14.555 4.043 1 42.59 85 GLY A CA 1
ATOM 666 C C . GLY A 1 85 ? 3.486 15.625 3.377 1 42.59 85 GLY A C 1
ATOM 667 O O . GLY A 1 85 ? 3.98 16.531 4.043 1 42.59 85 GLY A O 1
ATOM 668 N N . ASP A 1 86 ? 4.391 15.359 2.219 1 41.59 86 ASP A N 1
ATOM 669 C CA . ASP A 1 86 ? 5.039 16.344 1.365 1 41.59 86 ASP A CA 1
ATOM 670 C C . ASP A 1 86 ? 4.012 17.297 0.738 1 41.59 86 ASP A C 1
ATOM 672 O O . ASP A 1 86 ? 2.957 16.844 0.279 1 41.59 86 ASP A O 1
ATOM 676 N N . LEU A 1 87 ? 4.613 18.578 0.674 1 59.41 87 LEU A N 1
ATOM 677 C CA . LEU A 1 87 ? 3.643 19.656 0.483 1 59.41 87 LEU A CA 1
ATOM 678 C C . LEU A 1 87 ? 3.576 20.062 -0.982 1 59.41 87 LEU A C 1
ATOM 680 O O . LEU A 1 87 ? 4.602 20.391 -1.588 1 59.41 87 LEU A O 1
ATOM 684 N N . ARG A 1 88 ? 2.688 19.562 -1.775 1 64.06 88 ARG A N 1
ATOM 685 C CA . ARG A 1 88 ? 2.359 20.094 -3.094 1 64.06 88 ARG A CA 1
ATOM 686 C C . ARG A 1 88 ? 1.174 21.047 -3.021 1 64.06 88 ARG A C 1
ATOM 688 O O . ARG A 1 88 ? 0.076 20.656 -2.623 1 64.06 88 ARG A O 1
ATOM 695 N N . ARG A 1 89 ? 1.566 22.219 -3.434 1 69.94 89 ARG A N 1
ATOM 696 C CA . ARG A 1 89 ? 0.453 23.156 -3.502 1 69.94 89 ARG A CA 1
ATOM 697 C C . ARG A 1 89 ? -0.422 22.891 -4.719 1 69.94 89 ARG A C 1
ATOM 699 O O . ARG A 1 89 ? 0.077 22.797 -5.844 1 69.94 89 ARG A O 1
ATOM 706 N N . GLY A 1 90 ? -1.619 22.594 -4.527 1 76.62 90 GLY A N 1
ATOM 707 C CA . GLY A 1 90 ? -2.553 22.266 -5.594 1 76.62 90 GLY A CA 1
ATOM 708 C C . GLY A 1 90 ? -3 20.812 -5.566 1 76.62 90 GLY A C 1
ATOM 709 O O . GLY A 1 90 ? -2.555 20.031 -4.715 1 76.62 90 GLY A O 1
ATOM 710 N N . LYS A 1 91 ? -3.818 20.5 -6.57 1 86 91 LYS A N 1
ATOM 711 C CA . LYS A 1 91 ? -4.41 19.172 -6.605 1 86 91 LYS A CA 1
ATOM 712 C C . LYS A 1 91 ? -3.404 18.141 -7.105 1 86 91 LYS A C 1
ATOM 714 O O . LYS A 1 91 ? -2.5 18.469 -7.875 1 86 91 LYS A O 1
ATOM 719 N N . LEU A 1 92 ? -3.523 17.031 -6.668 1 89.5 92 LEU A N 1
ATOM 720 C CA . LEU A 1 92 ? -2.652 15.922 -7.012 1 89.5 92 LEU A CA 1
ATOM 721 C C . LEU A 1 92 ? -3.215 15.133 -8.195 1 89.5 92 LEU A C 1
ATOM 723 O O . LEU A 1 92 ? -4.418 14.875 -8.258 1 89.5 92 LEU A O 1
ATOM 727 N N . ASP A 1 93 ? -2.428 14.969 -9.156 1 93.75 93 ASP A N 1
ATOM 728 C CA . ASP A 1 93 ? -2.713 13.953 -10.164 1 93.75 93 ASP A CA 1
ATOM 729 C C . ASP A 1 93 ? -1.987 12.648 -9.844 1 93.75 93 ASP A C 1
ATOM 731 O O . ASP A 1 93 ? -0.865 12.422 -10.305 1 93.75 93 ASP A O 1
ATOM 735 N N . ILE A 1 94 ? -2.65 11.773 -9.117 1 97 94 ILE A N 1
ATOM 736 C CA . ILE A 1 94 ? -1.972 10.609 -8.555 1 97 94 ILE A CA 1
ATOM 737 C C . ILE A 1 94 ? -1.583 9.648 -9.68 1 97 94 ILE A C 1
ATOM 739 O O . ILE A 1 94 ? -0.558 8.969 -9.594 1 97 94 ILE A O 1
ATOM 743 N N . LEU A 1 95 ? -2.389 9.578 -10.766 1 97.75 95 LEU A N 1
ATOM 744 C CA . LEU A 1 95 ? -2.092 8.656 -11.852 1 97.75 95 LEU A CA 1
ATOM 745 C C . LEU A 1 95 ? -0.797 9.039 -12.555 1 97.75 95 LEU A C 1
ATOM 747 O O . LEU A 1 95 ? 0.022 8.18 -12.875 1 97.75 95 LEU A O 1
ATOM 751 N N . GLU A 1 96 ? -0.653 10.305 -12.758 1 96.38 96 GLU A N 1
ATOM 752 C CA . GLU A 1 96 ? 0.58 10.773 -13.391 1 96.38 96 GLU A CA 1
ATOM 753 C C . GLU A 1 96 ? 1.784 10.531 -12.484 1 96.38 96 GLU A C 1
ATOM 755 O O . GLU A 1 96 ? 2.855 10.148 -12.953 1 96.38 96 GLU A O 1
ATOM 760 N N . GLU A 1 97 ? 1.629 10.812 -11.203 1 95.75 97 GLU A N 1
ATOM 761 C CA . GLU A 1 97 ? 2.715 10.586 -10.258 1 95.75 97 GLU A CA 1
ATOM 762 C C . GLU A 1 97 ? 3.092 9.109 -10.188 1 95.75 97 GLU A C 1
ATOM 764 O O . GLU A 1 97 ? 4.273 8.773 -10.148 1 95.75 97 GLU A O 1
ATOM 769 N N . ILE A 1 98 ? 2.09 8.242 -10.156 1 98.19 98 ILE A N 1
ATOM 770 C CA . ILE A 1 98 ? 2.312 6.801 -10.086 1 98.19 98 ILE A CA 1
ATOM 771 C C . ILE A 1 98 ? 3.047 6.332 -11.344 1 98.19 98 ILE A C 1
ATOM 773 O O . ILE A 1 98 ? 4.012 5.566 -11.25 1 98.19 98 ILE A O 1
ATOM 777 N N . LYS A 1 99 ? 2.582 6.812 -12.484 1 97.69 99 LYS A N 1
ATOM 778 C CA . LYS A 1 99 ? 3.211 6.465 -13.758 1 97.69 99 LYS A CA 1
ATOM 779 C C . LYS A 1 99 ? 4.695 6.82 -13.75 1 97.69 99 LYS A C 1
ATOM 781 O O . LYS A 1 99 ? 5.539 5.988 -14.086 1 97.69 99 LYS A O 1
ATOM 786 N N . ARG A 1 100 ? 4.977 8.047 -13.336 1 97.06 100 ARG A N 1
ATOM 787 C CA . ARG A 1 100 ? 6.352 8.531 -13.336 1 97.06 100 ARG A CA 1
ATOM 788 C C . ARG A 1 100 ? 7.207 7.75 -12.344 1 97.06 100 ARG A C 1
ATOM 790 O O . ARG A 1 100 ? 8.344 7.379 -12.648 1 97.06 100 ARG A O 1
ATOM 797 N N . PHE A 1 101 ? 6.691 7.523 -11.211 1 97.69 101 PHE A N 1
ATOM 798 C CA . PHE A 1 101 ? 7.438 6.832 -10.164 1 97.69 101 PHE A CA 1
ATOM 799 C C . PHE A 1 101 ? 7.711 5.387 -10.555 1 97.69 101 PHE A C 1
ATOM 801 O O . PHE A 1 101 ? 8.82 4.887 -10.367 1 97.69 101 PHE A O 1
ATOM 808 N N . ARG A 1 102 ? 6.723 4.711 -11.086 1 98.19 102 ARG A N 1
ATOM 809 C CA . ARG A 1 102 ? 6.875 3.336 -11.539 1 98.19 102 ARG A CA 1
ATOM 810 C C . ARG A 1 102 ? 7.977 3.223 -12.586 1 98.19 102 ARG A C 1
ATOM 812 O O . ARG A 1 102 ? 8.727 2.242 -12.609 1 98.19 102 ARG A O 1
ATOM 819 N N . ALA A 1 103 ? 8.008 4.188 -13.438 1 97.25 103 ALA A N 1
ATOM 820 C CA . ALA A 1 103 ? 8.984 4.191 -14.523 1 97.25 103 ALA A CA 1
ATOM 821 C C . ALA A 1 103 ? 10.406 4.27 -13.977 1 97.25 103 ALA A C 1
ATOM 823 O O . ALA A 1 103 ? 11.375 3.98 -14.695 1 97.25 103 ALA A O 1
ATOM 824 N N . GLU A 1 104 ? 10.562 4.621 -12.734 1 96.62 104 GLU A N 1
ATOM 825 C CA . GLU A 1 104 ? 11.883 4.785 -12.133 1 96.62 104 GLU A CA 1
ATOM 826 C C . GLU A 1 104 ? 12.367 3.479 -11.508 1 96.62 104 GLU A C 1
ATOM 828 O O . GLU A 1 104 ? 13.477 3.412 -10.984 1 96.62 104 GLU A O 1
ATOM 833 N N . ALA A 1 105 ? 11.609 2.445 -11.531 1 97.5 105 ALA A N 1
ATOM 834 C CA . ALA A 1 105 ? 11.953 1.187 -10.875 1 97.5 105 ALA A CA 1
ATOM 835 C C . ALA A 1 105 ? 13.219 0.588 -11.469 1 97.5 105 ALA A C 1
ATOM 837 O O . ALA A 1 105 ? 13.281 0.306 -12.672 1 97.5 105 ALA A O 1
ATOM 838 N N . PRO A 1 106 ? 14.258 0.363 -10.711 1 96.25 106 PRO A N 1
ATOM 839 C CA . PRO A 1 106 ? 15.445 -0.339 -11.211 1 96.25 106 PRO A CA 1
ATOM 840 C C . PRO A 1 106 ? 15.188 -1.823 -11.469 1 96.25 106 PRO A C 1
ATOM 842 O O . PRO A 1 106 ? 14.195 -2.373 -10.984 1 96.25 106 PRO A O 1
ATOM 845 N N . PRO A 1 107 ? 16.062 -2.502 -12.18 1 96.31 107 PRO A N 1
ATOM 846 C CA . PRO A 1 107 ? 15.82 -3.883 -12.609 1 96.31 107 PRO A CA 1
ATOM 847 C C . PRO A 1 107 ? 15.742 -4.863 -11.445 1 96.31 107 PRO A C 1
ATOM 849 O O . PRO A 1 107 ? 15.164 -5.945 -11.578 1 96.31 107 PRO A O 1
ATOM 852 N N . GLU A 1 108 ? 16.328 -4.453 -10.336 1 95.62 108 GLU A N 1
ATOM 853 C CA . GLU A 1 108 ? 16.359 -5.383 -9.211 1 95.62 108 GLU A CA 1
ATOM 854 C C . GLU A 1 108 ? 15.078 -5.301 -8.391 1 95.62 108 GLU A C 1
ATOM 856 O O . GLU A 1 108 ? 14.867 -6.098 -7.473 1 95.62 108 GLU A O 1
ATOM 861 N N . THR A 1 109 ? 14.219 -4.328 -8.664 1 97.12 109 THR A N 1
ATOM 862 C CA . THR A 1 109 ? 12.984 -4.152 -7.91 1 97.12 109 THR A CA 1
ATOM 863 C C . THR A 1 109 ? 11.859 -4.996 -8.5 1 97.12 109 THR A C 1
ATOM 865 O O . THR A 1 109 ? 11.844 -5.262 -9.711 1 97.12 109 THR A O 1
ATOM 868 N N . GLY A 1 110 ? 11.016 -5.422 -7.645 1 96.19 110 GLY A N 1
ATOM 869 C CA . GLY A 1 110 ? 9.875 -6.211 -8.086 1 96.19 110 GLY A CA 1
ATOM 870 C C . GLY A 1 110 ? 8.586 -5.863 -7.363 1 96.19 110 GLY A C 1
ATOM 871 O O . GLY A 1 110 ? 7.57 -6.531 -7.543 1 96.19 110 GLY A O 1
ATOM 872 N N . SER A 1 111 ? 8.641 -4.828 -6.523 1 97.19 111 SER A N 1
ATOM 873 C CA . SER A 1 111 ? 7.48 -4.492 -5.699 1 97.19 111 SER A CA 1
ATOM 874 C C . SER A 1 111 ? 7.312 -2.98 -5.574 1 97.19 111 SER A C 1
ATOM 876 O O . SER A 1 111 ? 8.297 -2.25 -5.449 1 97.19 111 SER A O 1
ATOM 878 N N . MET A 1 112 ? 6.137 -2.555 -5.691 1 98.25 112 MET A N 1
ATOM 879 C CA . MET A 1 112 ? 5.746 -1.178 -5.402 1 98.25 112 MET A CA 1
ATOM 880 C C . MET A 1 112 ? 4.492 -1.137 -4.539 1 98.25 112 MET A C 1
ATOM 882 O O . MET A 1 112 ? 3.531 -1.864 -4.797 1 98.25 112 MET A O 1
ATOM 886 N N . VAL A 1 113 ? 4.512 -0.353 -3.543 1 98.56 113 VAL A N 1
ATOM 887 C CA . VAL A 1 113 ? 3.338 -0.121 -2.709 1 98.56 113 VAL A CA 1
ATOM 888 C C . VAL A 1 113 ? 2.975 1.361 -2.727 1 98.56 113 VAL A C 1
ATOM 890 O O . VAL A 1 113 ? 3.854 2.223 -2.668 1 98.56 113 VAL A O 1
ATOM 893 N N . ILE A 1 114 ? 1.72 1.615 -2.887 1 98.62 114 ILE A N 1
ATOM 894 C CA . ILE A 1 114 ? 1.198 2.973 -2.994 1 98.62 114 ILE A CA 1
ATOM 895 C C . ILE A 1 114 ? 0.105 3.189 -1.949 1 98.62 114 ILE A C 1
ATOM 897 O O . ILE A 1 114 ? -0.801 2.365 -1.812 1 98.62 114 ILE A O 1
ATOM 901 N N . TYR A 1 115 ? 0.18 4.195 -1.217 1 98.19 115 TYR A N 1
ATOM 902 C CA . TYR A 1 115 ? -0.89 4.652 -0.337 1 98.19 115 TYR A CA 1
ATOM 903 C C . TYR A 1 115 ? -1.482 5.965 -0.835 1 98.19 115 TYR A C 1
ATOM 905 O O . TYR A 1 115 ? -0.75 6.906 -1.141 1 98.19 115 TYR A O 1
ATOM 913 N N . VAL A 1 116 ? -2.727 6.02 -0.924 1 97.69 116 VAL A N 1
ATOM 914 C CA . VAL A 1 116 ? -3.451 7.23 -1.286 1 97.69 116 VAL A CA 1
ATOM 915 C C . VAL A 1 116 ? -4.445 7.59 -0.183 1 97.69 116 VAL A C 1
ATOM 917 O O . VAL A 1 116 ? -5.309 6.781 0.168 1 97.69 116 VAL A O 1
ATOM 920 N N . GLY A 1 117 ? -4.285 8.719 0.37 1 95.94 117 GLY A N 1
ATOM 921 C CA . GLY A 1 117 ? -5.309 9.305 1.223 1 95.94 117 GLY A CA 1
ATOM 922 C C . GLY A 1 117 ? -6.137 10.359 0.521 1 95.94 117 GLY A C 1
ATOM 923 O O . GLY A 1 117 ? -5.609 11.148 -0.261 1 95.94 117 GLY A O 1
ATOM 924 N N . PHE A 1 118 ? -7.414 10.367 0.76 1 96.06 118 PHE A N 1
ATOM 925 C CA . PHE A 1 118 ? -8.281 11.344 0.114 1 96.06 118 PHE A CA 1
ATOM 926 C C . PHE A 1 118 ? -9.398 11.781 1.055 1 96.06 118 PHE A C 1
ATOM 928 O O . PHE A 1 118 ? -9.609 11.172 2.104 1 96.06 118 PHE A O 1
ATOM 935 N N . VAL A 1 119 ? -10.047 12.852 0.737 1 95.44 119 VAL A N 1
ATOM 936 C CA . VAL A 1 119 ? -11.016 13.508 1.617 1 95.44 119 VAL A CA 1
ATOM 937 C C . VAL A 1 119 ? -12.289 12.68 1.691 1 95.44 119 VAL A C 1
ATOM 939 O O . VAL A 1 119 ? -12.898 12.367 0.663 1 95.44 119 VAL A O 1
ATOM 942 N N . LYS A 1 120 ? -12.68 12.352 2.873 1 96.12 120 LYS A N 1
ATOM 943 C CA . LYS A 1 120 ? -13.945 11.664 3.074 1 96.12 120 LYS A CA 1
ATOM 944 C C . LYS A 1 120 ? -15.133 12.602 2.844 1 96.12 120 LYS A C 1
ATOM 946 O O . LYS A 1 120 ? -15.062 13.789 3.182 1 96.12 120 LYS A O 1
ATOM 951 N N . GLY A 1 121 ? -16.141 11.992 2.389 1 97.5 121 GLY A N 1
ATOM 952 C CA . GLY A 1 121 ? -17.359 12.766 2.24 1 97.5 121 GLY A CA 1
ATOM 953 C C . GLY A 1 121 ? -18.281 12.656 3.438 1 97.5 121 GLY A C 1
ATOM 954 O O . GLY A 1 121 ? -19.172 13.492 3.623 1 97.5 121 GLY A O 1
ATOM 955 N N . VAL A 1 122 ? -18.188 11.656 4.176 1 96.88 122 VAL A N 1
ATOM 956 C CA . VAL A 1 122 ? -19 11.414 5.363 1 96.88 122 VAL A CA 1
ATOM 957 C C . VAL A 1 122 ? -18.109 11 6.527 1 96.88 122 VAL A C 1
ATOM 959 O O . VAL A 1 122 ? -17.281 10.094 6.387 1 96.88 122 VAL A O 1
ATOM 962 N N . VAL A 1 123 ? -18.188 11.703 7.633 1 93.31 123 VAL A N 1
ATOM 963 C CA . VAL A 1 123 ? -17.453 11.398 8.852 1 93.31 123 VAL A CA 1
ATOM 964 C C . VAL A 1 123 ? -18.422 11.336 10.039 1 93.31 123 VAL A C 1
ATOM 966 O O . VAL A 1 123 ? -19.125 12.312 10.32 1 93.31 123 VAL A O 1
ATOM 969 N N . GLU A 1 124 ? -18.406 10.195 10.641 1 91 124 GLU A N 1
ATOM 970 C CA . GLU A 1 124 ? -19.281 9.992 11.789 1 91 124 GLU A CA 1
ATOM 971 C C . GLU A 1 124 ? -20.719 10.32 11.438 1 91 124 GLU A C 1
ATOM 973 O O . GLU A 1 124 ? -21.406 11 12.203 1 91 124 GLU A O 1
ATOM 978 N N . GLY A 1 125 ? -21.094 9.953 10.242 1 93.88 125 GLY A N 1
ATOM 979 C CA . GLY A 1 125 ? -22.469 10.102 9.812 1 93.88 125 GLY A CA 1
ATOM 980 C C . GLY A 1 125 ? -22.797 11.5 9.32 1 93.88 125 GLY A C 1
ATOM 981 O O . GLY A 1 125 ? -23.922 11.773 8.906 1 93.88 125 GLY A O 1
ATOM 982 N N . HIS A 1 126 ? -21.844 12.414 9.398 1 96.38 126 HIS A N 1
ATOM 983 C CA . HIS A 1 126 ? -22.062 13.797 8.992 1 96.38 126 HIS A CA 1
ATOM 984 C C . HIS A 1 126 ? -21.406 14.094 7.656 1 96.38 126 HIS A C 1
ATOM 986 O O . HIS A 1 126 ? -20.297 13.617 7.391 1 96.38 126 HIS A O 1
ATOM 992 N N . GLN A 1 127 ? -22.016 14.898 6.859 1 97.75 127 GLN A N 1
ATOM 993 C CA . GLN A 1 127 ? -21.516 15.25 5.535 1 97.75 127 GLN A CA 1
ATOM 994 C C . GLN A 1 127 ? -20.375 16.266 5.629 1 97.75 127 GLN A C 1
ATOM 996 O O . GLN A 1 127 ? -20.5 17.281 6.32 1 97.75 127 GLN A O 1
ATOM 1001 N N . VAL A 1 128 ? -19.344 15.992 4.98 1 97.44 128 VAL A N 1
ATOM 1002 C CA . VAL A 1 128 ? -18.203 16.906 4.898 1 97.44 128 VAL A CA 1
ATOM 1003 C C . VAL A 1 128 ? -18.297 17.734 3.621 1 97.44 128 VAL A C 1
ATOM 1005 O O . VAL A 1 128 ? -18.5 17.188 2.533 1 97.44 128 VAL A O 1
ATOM 1008 N N . SER A 1 129 ? -18.141 19 3.764 1 96.31 129 SER A N 1
ATOM 1009 C CA . SER A 1 129 ? -18.234 19.859 2.584 1 96.31 129 SER A CA 1
ATOM 1010 C C . SER A 1 129 ? -16.859 20.312 2.123 1 96.31 129 SER A C 1
ATOM 1012 O O . SER A 1 129 ? -16.594 20.391 0.921 1 96.31 129 SER A O 1
ATOM 1014 N N . ASP A 1 130 ? -15.961 20.594 3.184 1 93.38 130 ASP A N 1
ATOM 1015 C CA . ASP A 1 130 ? -14.648 21.125 2.844 1 93.38 130 ASP A CA 1
ATOM 1016 C C . ASP A 1 130 ? -13.594 20.688 3.852 1 93.38 130 ASP A C 1
ATOM 1018 O O . ASP A 1 130 ? -13.906 20.438 5.016 1 93.38 130 ASP A O 1
ATOM 1022 N N . LEU A 1 131 ? -12.469 20.562 3.303 1 90.19 131 LEU A N 1
ATOM 1023 C CA . LEU A 1 131 ? -11.273 20.469 4.145 1 90.19 131 LEU A CA 1
ATOM 1024 C C . LEU A 1 131 ? -10.297 21.594 3.826 1 90.19 131 LEU A C 1
ATOM 1026 O O . LEU A 1 131 ? -9.875 21.75 2.678 1 90.19 131 LEU A O 1
ATOM 1030 N N . ILE A 1 132 ? -10.016 22.328 4.84 1 81 132 ILE A N 1
ATOM 1031 C CA . ILE A 1 132 ? -9.094 23.453 4.676 1 81 132 ILE A CA 1
ATOM 1032 C C . ILE A 1 132 ? -7.77 23.141 5.367 1 81 132 ILE A C 1
ATOM 1034 O O . ILE A 1 132 ? -7.695 23.094 6.598 1 81 132 ILE A O 1
ATOM 1038 N N . TYR A 1 133 ? -6.73 22.984 4.547 1 80.69 133 TYR A N 1
ATOM 1039 C CA . TYR A 1 133 ? -5.434 22.594 5.086 1 80.69 133 TYR A CA 1
ATOM 1040 C C . TYR A 1 133 ? -4.598 23.812 5.441 1 80.69 133 TYR A C 1
ATOM 1042 O O . TYR A 1 133 ? -4.652 24.828 4.75 1 80.69 133 TYR A O 1
ATOM 1050 N N . GLU A 1 134 ? -3.982 23.688 6.539 1 68.75 134 GLU A N 1
ATOM 1051 C CA . GLU A 1 134 ? -2.945 24.625 6.977 1 68.75 134 GLU A CA 1
ATOM 1052 C C . GLU A 1 134 ? -1.617 23.906 7.195 1 68.75 134 GLU A C 1
ATOM 1054 O O . GLU A 1 134 ? -1.591 22.766 7.656 1 68.75 134 GLU A O 1
ATOM 1059 N N . SER A 1 135 ? -0.488 24.609 6.723 1 73.06 135 SER A N 1
ATOM 1060 C CA . SER A 1 135 ? 0.802 23.938 6.867 1 73.06 135 SER A CA 1
ATOM 1061 C C . SER A 1 135 ? 1.895 24.922 7.262 1 73.06 135 SER A C 1
ATOM 1063 O O . SER A 1 135 ? 1.822 26.109 6.918 1 73.06 135 SER A O 1
ATOM 1065 N N . TYR A 1 136 ? 2.758 24.469 8.086 1 67.75 136 TYR A N 1
ATOM 1066 C CA . TYR A 1 136 ? 4.055 25.125 8.242 1 67.75 136 TYR A CA 1
ATOM 1067 C C . TYR A 1 136 ? 5.035 24.641 7.176 1 67.75 136 TYR A C 1
ATOM 1069 O O . TYR A 1 136 ? 5.797 23.703 7.402 1 67.75 136 TYR A O 1
ATOM 1077 N N . ASP A 1 137 ? 5.156 25.328 6.094 1 68.5 137 ASP A N 1
ATOM 1078 C CA . ASP A 1 137 ? 5.691 24.812 4.836 1 68.5 137 ASP A CA 1
ATOM 1079 C C . ASP A 1 137 ? 7.16 24.422 4.98 1 68.5 137 ASP A C 1
ATOM 1081 O O . ASP A 1 137 ? 7.566 23.344 4.57 1 68.5 137 ASP A O 1
ATOM 1085 N N . GLU A 1 138 ? 7.953 25.344 5.477 1 64.25 138 GLU A N 1
ATOM 1086 C CA . GLU A 1 138 ? 9.383 25.094 5.566 1 64.25 138 GLU A CA 1
ATOM 1087 C C . GLU A 1 138 ? 9.68 23.875 6.434 1 64.25 138 GLU A C 1
ATOM 1089 O O . GLU A 1 138 ? 10.453 23 6.039 1 64.25 138 GLU A O 1
ATOM 1094 N N . TYR A 1 139 ? 8.961 23.828 7.582 1 68.12 139 TYR A N 1
ATOM 1095 C CA . TYR A 1 139 ? 9.141 22.688 8.477 1 68.12 139 TYR A CA 1
ATOM 1096 C C . TYR A 1 139 ? 8.656 21.406 7.836 1 68.12 139 TYR A C 1
ATOM 1098 O O . TYR A 1 139 ? 9.328 20.375 7.891 1 68.12 139 TYR A O 1
ATOM 1106 N N . THR A 1 140 ? 7.559 21.5 7.203 1 78.38 140 THR A N 1
ATOM 1107 C CA . THR A 1 140 ? 6.898 20.328 6.652 1 78.38 140 THR A CA 1
ATOM 1108 C C . THR A 1 140 ? 7.723 19.719 5.516 1 78.38 140 THR A C 1
ATOM 1110 O O . THR A 1 140 ? 7.918 18.516 5.453 1 78.38 140 THR A O 1
ATOM 1113 N N . SER A 1 141 ? 8.18 20.531 4.648 1 78.94 141 SER A N 1
ATOM 1114 C CA . SER A 1 141 ? 8.984 20.062 3.525 1 78.94 141 SER A CA 1
ATOM 1115 C C . SER A 1 141 ? 10.25 19.344 4.012 1 78.94 141 SER A C 1
ATOM 1117 O O . SER A 1 141 ? 10.602 18.281 3.5 1 78.94 141 SER A O 1
ATOM 1119 N N . LYS A 1 142 ? 10.898 19.969 4.941 1 76.06 142 LYS A N 1
ATOM 1120 C CA . LYS A 1 142 ? 12.102 19.359 5.504 1 76.06 142 LYS A CA 1
ATOM 1121 C C . LYS A 1 142 ? 11.781 18.031 6.188 1 76.06 142 LYS A C 1
ATOM 1123 O O . LYS A 1 142 ? 12.508 17.047 6.016 1 76.06 142 LYS A O 1
ATOM 1128 N N . ARG A 1 143 ? 10.711 17.984 6.922 1 80.75 143 ARG A N 1
ATOM 1129 C CA . ARG A 1 143 ? 10.336 16.781 7.664 1 80.75 143 ARG A CA 1
ATOM 1130 C C . ARG A 1 143 ? 9.977 15.641 6.719 1 80.75 143 ARG A C 1
ATOM 1132 O O . ARG A 1 143 ? 10.336 14.484 6.965 1 80.75 143 ARG A O 1
ATOM 1139 N N . LEU A 1 144 ? 9.305 15.984 5.66 1 88.31 144 LEU A N 1
ATOM 1140 C CA . LEU A 1 144 ? 8.961 14.961 4.68 1 88.31 144 LEU A CA 1
ATOM 1141 C C . LEU A 1 144 ? 10.211 14.344 4.074 1 88.31 144 LEU A C 1
ATOM 1143 O O . LEU A 1 144 ? 10.297 13.125 3.918 1 88.31 144 LEU A O 1
ATOM 1147 N N . LYS A 1 145 ? 11.156 15.18 3.785 1 86.62 145 LYS A N 1
ATOM 1148 C CA . LYS A 1 145 ? 12.43 14.688 3.256 1 86.62 145 LYS A CA 1
ATOM 1149 C C . LYS A 1 145 ? 13.141 13.805 4.273 1 86.62 145 LYS A C 1
ATOM 1151 O O . LYS A 1 145 ? 13.711 12.773 3.92 1 86.62 145 LYS A O 1
ATOM 1156 N N . GLU A 1 146 ? 13.109 14.242 5.492 1 86.88 146 GLU A N 1
ATOM 1157 C CA . GLU A 1 146 ? 13.727 13.453 6.555 1 86.88 146 GLU A CA 1
ATOM 1158 C C . GLU A 1 146 ? 13.055 12.094 6.691 1 86.88 146 GLU A C 1
ATOM 1160 O O . GLU A 1 146 ? 13.734 11.086 6.91 1 86.88 146 GLU A O 1
ATOM 1165 N N . ILE A 1 147 ? 11.75 12.1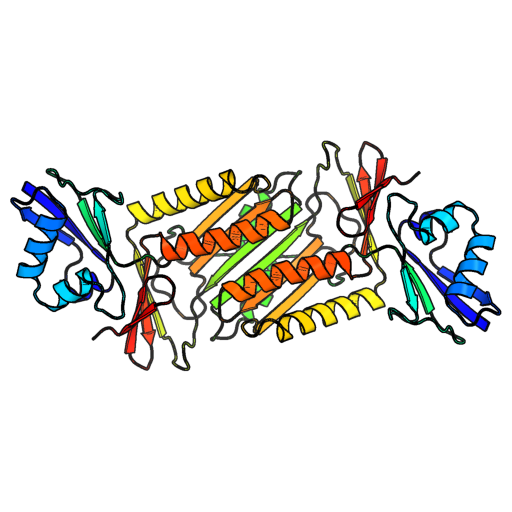09 6.594 1 91.69 147 ILE A N 1
ATOM 1166 C CA . ILE A 1 147 ? 10.992 10.867 6.691 1 91.69 147 ILE A CA 1
ATOM 1167 C C . ILE A 1 147 ? 11.414 9.922 5.57 1 91.69 147 ILE A C 1
ATOM 1169 O O . ILE A 1 147 ? 11.672 8.734 5.816 1 91.69 147 ILE A O 1
ATOM 1173 N N . GLU A 1 148 ? 11.484 10.43 4.359 1 93.94 148 GLU A N 1
ATOM 1174 C CA . GLU A 1 148 ? 11.914 9.602 3.234 1 93.94 148 GLU A CA 1
ATOM 1175 C C . GLU A 1 148 ? 13.289 9 3.482 1 93.94 148 GLU A C 1
ATOM 1177 O O . GLU A 1 148 ? 13.5 7.801 3.256 1 93.94 148 GLU A O 1
ATOM 1182 N N . GLU A 1 149 ? 14.195 9.812 4.008 1 92.56 149 GLU A N 1
ATOM 1183 C CA . GLU A 1 149 ? 15.555 9.352 4.27 1 92.56 149 GLU A CA 1
ATOM 1184 C C . GLU A 1 149 ? 15.578 8.328 5.398 1 92.56 149 GLU A C 1
ATOM 1186 O O . GLU A 1 149 ? 16.281 7.316 5.316 1 92.56 149 GLU A O 1
ATOM 1191 N N . GLU A 1 150 ? 14.82 8.602 6.484 1 93.56 150 GLU A N 1
ATOM 1192 C CA . GLU A 1 150 ? 14.727 7.684 7.617 1 93.56 150 GLU A CA 1
ATOM 1193 C C . GLU A 1 150 ? 14.227 6.312 7.176 1 93.56 150 GLU A C 1
ATOM 1195 O O . GLU A 1 150 ? 14.781 5.285 7.566 1 93.56 150 GLU A O 1
ATOM 1200 N N . ILE A 1 151 ? 13.219 6.281 6.348 1 95.88 151 ILE A N 1
ATOM 1201 C CA . ILE A 1 151 ? 12.586 5.043 5.906 1 95.88 151 ILE A CA 1
ATOM 1202 C C . ILE A 1 151 ? 13.539 4.277 4.988 1 95.88 151 ILE A C 1
ATOM 1204 O O . ILE A 1 151 ? 13.688 3.061 5.109 1 95.88 151 ILE A O 1
ATOM 1208 N N . LYS A 1 152 ? 14.18 4.941 4.09 1 93.88 152 LYS A N 1
ATOM 1209 C CA . LYS A 1 152 ? 15.141 4.301 3.195 1 93.88 152 LYS A CA 1
ATOM 1210 C C . LYS A 1 152 ? 16.281 3.666 3.98 1 93.88 152 LYS A C 1
ATOM 1212 O O . LYS A 1 152 ? 16.797 2.607 3.604 1 93.88 152 LYS A O 1
ATOM 1217 N N . ARG A 1 153 ? 16.719 4.348 5.047 1 94.19 153 ARG A N 1
ATOM 1218 C CA . ARG A 1 153 ? 17.797 3.836 5.867 1 94.19 153 ARG A CA 1
ATOM 1219 C C . ARG A 1 153 ? 17.359 2.617 6.672 1 94.19 153 ARG A C 1
ATOM 1221 O O . ARG A 1 153 ? 18.125 1.671 6.848 1 94.19 153 ARG A O 1
ATOM 1228 N N . LYS A 1 154 ? 16.188 2.668 7.125 1 95.62 154 LYS A N 1
ATOM 1229 C CA . LYS A 1 154 ? 15.68 1.621 8.008 1 95.62 154 LYS A CA 1
ATOM 1230 C C . LYS A 1 154 ? 15.367 0.35 7.223 1 95.62 154 LYS A C 1
ATOM 1232 O O . LYS A 1 154 ? 15.617 -0.758 7.699 1 95.62 154 LYS A O 1
ATOM 1237 N N . TYR A 1 155 ? 14.75 0.512 6.086 1 96.5 155 TYR A N 1
ATOM 1238 C CA . TYR A 1 155 ? 14.32 -0.626 5.277 1 96.5 155 TYR A CA 1
ATOM 1239 C C . TYR A 1 155 ? 15.266 -0.838 4.098 1 96.5 155 TYR A C 1
ATOM 1241 O O . TYR A 1 155 ? 15.117 -0.201 3.053 1 96.5 155 TYR A O 1
ATOM 1249 N N . HIS A 1 156 ? 16.062 -1.836 4.121 1 93.12 156 HIS A N 1
ATOM 1250 C CA . HIS A 1 156 ? 17.172 -2 3.203 1 93.12 156 HIS A CA 1
ATOM 1251 C C . HIS A 1 156 ? 16.703 -2.406 1.814 1 93.12 156 HIS A C 1
ATOM 1253 O O . HIS A 1 156 ? 17.359 -2.129 0.814 1 93.12 156 HIS A O 1
ATOM 1259 N N . ASP A 1 157 ? 15.547 -3.006 1.767 1 95.31 157 ASP A N 1
ATOM 1260 C CA . ASP A 1 157 ? 15.047 -3.445 0.467 1 95.31 157 ASP A CA 1
ATOM 1261 C C . ASP A 1 157 ? 14.375 -2.295 -0.282 1 95.31 157 ASP A C 1
ATOM 1263 O O . ASP A 1 157 ? 14.109 -2.4 -1.48 1 95.31 157 ASP A O 1
ATOM 1267 N N . VAL A 1 158 ? 14.07 -1.212 0.423 1 97.56 158 VAL A N 1
ATOM 1268 C CA . VAL A 1 158 ? 13.469 -0.051 -0.223 1 97.56 158 VAL A CA 1
ATOM 1269 C C . VAL A 1 158 ? 14.516 0.668 -1.074 1 97.56 158 VAL A C 1
ATOM 1271 O O . VAL A 1 158 ? 15.57 1.051 -0.574 1 97.56 158 VAL A O 1
ATOM 1274 N N . VAL A 1 159 ? 14.227 0.82 -2.299 1 96.88 159 VAL A N 1
ATOM 1275 C CA . VAL A 1 159 ? 15.188 1.439 -3.207 1 96.88 159 VAL A CA 1
ATOM 1276 C C . VAL A 1 159 ? 14.797 2.896 -3.453 1 96.88 159 VAL A C 1
ATOM 1278 O O . VAL A 1 159 ? 15.664 3.748 -3.67 1 96.88 159 VAL A O 1
ATOM 1281 N N . LYS A 1 160 ? 13.484 3.184 -3.492 1 96.56 160 LYS A N 1
ATOM 1282 C CA . LYS A 1 160 ? 12.977 4.539 -3.678 1 96.56 160 LYS A CA 1
ATOM 1283 C C . LYS A 1 160 ? 11.688 4.762 -2.883 1 96.56 160 LYS A C 1
ATOM 1285 O O . LYS A 1 160 ? 10.883 3.844 -2.738 1 96.56 160 LYS A O 1
ATOM 1290 N N . ILE A 1 161 ? 11.516 5.898 -2.436 1 97.5 161 ILE A N 1
ATOM 1291 C CA . ILE A 1 161 ? 10.305 6.301 -1.729 1 97.5 161 ILE A CA 1
ATOM 1292 C C . ILE A 1 161 ? 9.992 7.762 -2.035 1 97.5 161 ILE A C 1
ATOM 1294 O O . ILE A 1 161 ? 10.906 8.57 -2.238 1 97.5 161 ILE A O 1
ATOM 1298 N N . LYS A 1 162 ? 8.758 8.086 -2.131 1 96 162 LYS A N 1
ATOM 1299 C CA . LYS A 1 162 ? 8.297 9.453 -2.357 1 96 162 LYS A CA 1
ATOM 1300 C C . LYS A 1 162 ? 7 9.727 -1.605 1 96 162 LYS A C 1
ATOM 1302 O O . LYS A 1 162 ? 6.098 8.891 -1.589 1 96 162 LYS A O 1
ATOM 1307 N N . VAL A 1 163 ? 6.949 10.797 -0.946 1 95.25 163 VAL A N 1
ATOM 1308 C CA . VAL A 1 163 ? 5.758 11.273 -0.246 1 95.25 163 VAL A CA 1
ATOM 1309 C C . VAL A 1 163 ? 5.305 12.602 -0.835 1 95.25 163 VAL A C 1
ATOM 1311 O O . VAL A 1 163 ? 6.098 13.539 -0.948 1 95.25 163 VAL A O 1
ATOM 1314 N N . ILE A 1 164 ? 4.07 12.703 -1.204 1 93.19 164 ILE A N 1
ATOM 1315 C CA . ILE A 1 164 ? 3.488 13.938 -1.709 1 93.19 164 ILE A CA 1
ATOM 1316 C C . ILE A 1 164 ? 2.205 14.258 -0.943 1 93.19 164 ILE A C 1
ATOM 1318 O O . ILE A 1 164 ? 1.308 13.422 -0.847 1 93.19 164 ILE A O 1
ATOM 1322 N N . HIS A 1 165 ? 2.131 15.344 -0.388 1 91.62 165 HIS A N 1
ATOM 1323 C CA . HIS A 1 165 ? 0.932 15.812 0.297 1 91.62 165 HIS A CA 1
ATOM 1324 C C . HIS A 1 165 ? 0.41 17.109 -0.327 1 91.62 165 HIS A C 1
ATOM 1326 O O . HIS A 1 165 ? 1.125 18.109 -0.375 1 91.62 165 HIS A O 1
ATOM 1332 N N . ALA A 1 166 ? -0.738 17.062 -0.74 1 88.5 166 ALA A N 1
ATOM 1333 C CA . ALA A 1 166 ? -1.357 18.234 -1.354 1 88.5 166 ALA A CA 1
ATOM 1334 C C . ALA A 1 166 ? -1.948 19.156 -0.296 1 88.5 166 ALA A C 1
ATOM 1336 O O . ALA A 1 166 ? -2.529 18.688 0.688 1 88.5 166 ALA A O 1
ATOM 1337 N N . ILE A 1 167 ? -1.649 20.406 -0.459 1 82.38 167 ILE A N 1
ATOM 1338 C CA . ILE A 1 167 ? -2.242 21.453 0.379 1 82.38 167 ILE A CA 1
ATOM 1339 C C . ILE A 1 167 ? -3.125 22.359 -0.472 1 82.38 167 ILE A C 1
ATOM 1341 O O . ILE A 1 167 ? -2.629 23.094 -1.33 1 82.38 167 ILE A O 1
ATOM 1345 N N . ASP A 1 168 ? -4.324 22.328 -0.314 1 83.19 168 ASP A N 1
ATOM 1346 C CA . ASP A 1 168 ? -5.32 23.125 -1.028 1 83.19 168 ASP A CA 1
ATOM 1347 C C . ASP A 1 168 ? -6.668 23.094 -0.313 1 83.19 168 ASP A C 1
ATOM 1349 O O . ASP A 1 168 ? -6.812 22.438 0.718 1 83.19 168 ASP A O 1
ATOM 1353 N N . LYS A 1 169 ? -7.539 24.062 -0.733 1 86.44 169 LYS A N 1
ATOM 1354 C CA . LYS A 1 169 ? -8.938 23.828 -0.369 1 86.44 169 LYS A CA 1
ATOM 1355 C C . LYS A 1 169 ? -9.484 22.578 -1.034 1 86.44 169 LYS A C 1
ATOM 1357 O O . LYS A 1 169 ? -9.539 22.484 -2.262 1 86.44 169 LYS A O 1
ATOM 1362 N N . MET A 1 170 ? -9.828 21.656 -0.208 1 91.62 170 MET A N 1
ATOM 1363 C CA . MET A 1 170 ? -10.156 20.328 -0.741 1 91.62 170 MET A CA 1
ATOM 1364 C C . MET A 1 170 ? -11.641 20.031 -0.58 1 91.62 170 MET A C 1
ATOM 1366 O O . MET A 1 170 ? -12.297 20.562 0.32 1 91.62 170 MET A O 1
ATOM 1370 N N . LYS A 1 171 ? -12.141 19.266 -1.532 1 95.56 171 LYS A N 1
ATOM 1371 C CA . LYS A 1 171 ? -13.5 18.75 -1.505 1 95.56 171 LYS A CA 1
ATOM 1372 C C . LYS A 1 171 ? -13.516 17.234 -1.291 1 95.56 171 LYS A C 1
ATOM 1374 O O . LYS A 1 171 ? -12.516 16.562 -1.537 1 95.56 171 LYS A O 1
ATOM 1379 N N . PRO A 1 172 ? -14.656 16.734 -0.814 1 96.56 172 PRO A N 1
ATOM 1380 C CA . PRO A 1 172 ? -14.758 15.273 -0.719 1 96.56 172 PRO A CA 1
ATOM 1381 C C . PRO A 1 172 ? -14.336 14.57 -2.004 1 96.56 172 PRO A C 1
ATOM 1383 O O . PRO A 1 172 ? -14.727 14.984 -3.1 1 96.56 172 PRO A O 1
ATOM 1386 N N . GLY A 1 173 ? -13.492 13.586 -1.849 1 96.12 173 GLY A N 1
ATOM 1387 C CA . GLY A 1 173 ? -13.047 12.828 -3.006 1 96.12 173 GLY A CA 1
ATOM 1388 C C . GLY A 1 173 ? -11.68 13.258 -3.512 1 96.12 173 GLY A C 1
ATOM 1389 O O . GLY A 1 173 ? -11.016 12.516 -4.23 1 96.12 173 GLY A O 1
ATOM 1390 N N . ASP A 1 174 ? -11.234 14.469 -3.174 1 95.31 174 ASP A N 1
ATOM 1391 C CA . ASP A 1 174 ? -9.93 14.953 -3.613 1 95.31 174 ASP A CA 1
ATOM 1392 C C . ASP A 1 174 ? -8.805 14.141 -2.975 1 95.31 174 ASP A C 1
ATOM 1394 O O . ASP A 1 174 ? -8.867 13.812 -1.786 1 95.31 174 ASP A O 1
ATOM 1398 N N . ASP A 1 175 ? -7.785 13.758 -3.771 1 95.69 175 ASP A N 1
ATOM 1399 C CA . ASP A 1 175 ? -6.602 13.078 -3.26 1 95.69 175 ASP A CA 1
ATOM 1400 C C . ASP A 1 175 ? -5.684 14.047 -2.516 1 95.69 175 ASP A C 1
ATOM 1402 O O . ASP A 1 175 ? -5.379 15.125 -3.02 1 95.69 175 ASP A O 1
ATOM 1406 N N . VAL A 1 176 ? -5.242 13.656 -1.344 1 92.25 176 VAL A N 1
ATOM 1407 C CA . VAL A 1 176 ? -4.543 14.578 -0.462 1 92.25 176 VAL A CA 1
ATOM 1408 C C . VAL A 1 176 ? -3.096 14.133 -0.281 1 92.25 176 VAL A C 1
ATOM 1410 O O . VAL A 1 176 ? -2.178 14.953 -0.284 1 92.25 176 VAL A O 1
ATOM 1413 N N . ILE A 1 177 ? -2.887 12.875 -0.096 1 94.19 177 ILE A N 1
ATOM 1414 C CA . ILE A 1 177 ? -1.541 12.383 0.185 1 94.19 177 ILE A CA 1
ATOM 1415 C C . ILE A 1 177 ? -1.255 11.141 -0.656 1 94.19 177 ILE A C 1
ATOM 1417 O O . ILE A 1 177 ? -2.137 10.305 -0.856 1 94.19 177 ILE A O 1
ATOM 1421 N N . LEU A 1 178 ? -0.067 11.047 -1.169 1 96.81 178 LEU A N 1
ATOM 1422 C CA . LEU A 1 178 ? 0.441 9.938 -1.964 1 96.81 178 LEU A CA 1
ATOM 1423 C C . LEU A 1 178 ? 1.803 9.477 -1.45 1 96.81 178 LEU A C 1
ATOM 1425 O O . LEU A 1 178 ? 2.736 10.281 -1.354 1 96.81 178 LEU A O 1
ATOM 1429 N N . ILE A 1 179 ? 1.856 8.25 -1.034 1 97.62 179 ILE A N 1
ATOM 1430 C CA . ILE A 1 179 ? 3.115 7.625 -0.646 1 97.62 179 ILE A CA 1
ATOM 1431 C C . ILE A 1 179 ? 3.422 6.457 -1.582 1 97.62 179 ILE A C 1
ATOM 1433 O O . ILE A 1 179 ? 2.578 5.582 -1.791 1 97.62 179 ILE A O 1
ATOM 1437 N N . MET A 1 180 ? 4.566 6.449 -2.115 1 97.94 180 MET A N 1
ATOM 1438 C CA . MET A 1 180 ? 4.98 5.391 -3.031 1 97.94 180 MET A CA 1
ATOM 1439 C C . MET A 1 180 ? 6.344 4.832 -2.635 1 97.94 180 MET A C 1
ATOM 1441 O O . MET A 1 180 ? 7.258 5.59 -2.311 1 97.94 180 MET A O 1
ATOM 1445 N N . VAL A 1 181 ? 6.465 3.533 -2.703 1 98.44 181 VAL A N 1
ATOM 1446 C CA . VAL A 1 181 ? 7.707 2.861 -2.34 1 98.44 181 VAL A CA 1
ATOM 1447 C C . VAL A 1 181 ? 8.047 1.796 -3.381 1 98.44 181 VAL A C 1
ATOM 1449 O O . VAL A 1 181 ? 7.188 0.99 -3.752 1 98.44 181 VAL A O 1
ATOM 1452 N N . LEU A 1 182 ? 9.211 1.822 -3.893 1 98.06 182 LEU A N 1
ATOM 1453 C CA . LEU A 1 182 ? 9.781 0.758 -4.711 1 98.06 182 LEU A CA 1
ATOM 1454 C C . LEU A 1 182 ? 10.781 -0.071 -3.91 1 98.06 182 LEU A C 1
ATOM 1456 O O . LEU A 1 182 ? 11.633 0.482 -3.211 1 98.06 182 LEU A O 1
ATOM 1460 N N . SER A 1 183 ? 10.664 -1.338 -4.008 1 97.94 183 SER A N 1
ATOM 1461 C CA . SER A 1 183 ? 11.547 -2.201 -3.234 1 97.94 183 SER A CA 1
ATOM 1462 C C . SER A 1 183 ? 11.906 -3.465 -4.008 1 97.94 183 SER A C 1
ATOM 1464 O O . SER A 1 183 ? 11.219 -3.83 -4.965 1 97.94 183 SER A O 1
ATOM 1466 N N . ARG A 1 184 ? 13.023 -4.125 -3.596 1 95.19 184 ARG A N 1
ATOM 1467 C CA . ARG A 1 184 ? 13.453 -5.398 -4.164 1 95.19 184 ARG A CA 1
ATOM 1468 C C . ARG A 1 184 ? 12.477 -6.516 -3.801 1 95.19 184 ARG A C 1
ATOM 1470 O O . ARG A 1 184 ? 12.281 -7.453 -4.578 1 95.19 184 ARG A O 1
ATOM 1477 N N . GLY A 1 185 ? 11.773 -6.371 -2.688 1 90.38 185 GLY A N 1
ATOM 1478 C CA . GLY A 1 185 ? 10.82 -7.355 -2.217 1 90.38 185 GLY A CA 1
ATOM 1479 C C . GLY A 1 185 ? 9.539 -6.738 -1.686 1 90.38 185 GLY A C 1
ATOM 1480 O O . GLY A 1 185 ? 9.445 -5.52 -1.54 1 90.38 185 GLY A O 1
ATOM 1481 N N . ARG A 1 186 ? 8.594 -7.633 -1.32 1 88.31 186 ARG A N 1
ATOM 1482 C CA . ARG A 1 186 ? 7.25 -7.152 -1.001 1 88.31 186 ARG A CA 1
ATOM 1483 C C . ARG A 1 186 ? 7.141 -6.777 0.472 1 88.31 186 ARG A C 1
ATOM 1485 O O . ARG A 1 186 ? 6.465 -5.809 0.821 1 88.31 186 ARG A O 1
ATOM 1492 N N . LYS A 1 187 ? 7.754 -7.477 1.412 1 86.31 187 LYS A N 1
ATOM 1493 C CA . LYS A 1 187 ? 7.52 -7.277 2.838 1 86.31 187 LYS A CA 1
ATOM 1494 C C . LYS A 1 187 ? 7.984 -5.891 3.283 1 86.31 187 LYS A C 1
ATOM 1496 O O . LYS A 1 187 ? 7.215 -5.137 3.881 1 86.31 187 LYS A O 1
ATOM 1501 N N . ASP A 1 188 ? 9.195 -5.469 2.887 1 90.81 188 ASP A N 1
ATOM 1502 C CA . ASP A 1 188 ? 9.742 -4.188 3.318 1 90.81 188 ASP A CA 1
ATOM 1503 C C . ASP A 1 188 ? 8.914 -3.025 2.764 1 90.81 188 ASP A C 1
ATOM 1505 O O . ASP A 1 188 ? 8.727 -2.016 3.443 1 90.81 188 ASP A O 1
ATOM 1509 N N . SER A 1 189 ? 8.438 -3.193 1.573 1 93.31 189 SER A N 1
ATOM 1510 C CA . SER A 1 189 ? 7.707 -2.094 0.946 1 93.31 189 SER A CA 1
ATOM 1511 C C . SER A 1 189 ? 6.426 -1.774 1.706 1 93.31 189 SER A C 1
ATOM 1513 O O . SER A 1 189 ? 6.105 -0.605 1.93 1 93.31 189 SER A O 1
ATOM 1515 N N . ILE A 1 190 ? 5.711 -2.777 2.133 1 95.88 190 ILE A N 1
ATOM 1516 C CA . ILE A 1 190 ? 4.438 -2.592 2.818 1 95.88 190 ILE A CA 1
ATOM 1517 C C . ILE A 1 190 ? 4.676 -1.99 4.199 1 95.88 190 ILE A C 1
ATOM 1519 O O . ILE A 1 190 ? 4.02 -1.02 4.582 1 95.88 190 ILE A O 1
ATOM 1523 N N . ASP A 1 191 ? 5.672 -2.496 4.891 1 95.69 191 ASP A N 1
ATOM 1524 C CA . ASP A 1 191 ? 5.996 -1.98 6.219 1 95.69 191 ASP A CA 1
ATOM 1525 C C . ASP A 1 191 ? 6.5 -0.542 6.137 1 95.69 191 ASP A C 1
ATOM 1527 O O . ASP A 1 191 ? 6.223 0.27 7.023 1 95.69 191 ASP A O 1
ATOM 1531 N N . ALA A 1 192 ? 7.258 -0.291 5.125 1 97.5 192 ALA A N 1
ATOM 1532 C CA . ALA A 1 192 ? 7.77 1.062 4.918 1 97.5 192 ALA A CA 1
ATOM 1533 C C . ALA A 1 192 ? 6.629 2.057 4.73 1 97.5 192 ALA A C 1
ATOM 1535 O O . ALA A 1 192 ? 6.633 3.137 5.324 1 97.5 192 ALA A O 1
ATOM 1536 N N . VAL A 1 193 ? 5.645 1.719 3.918 1 97.5 193 VAL A N 1
ATOM 1537 C CA . VAL A 1 193 ? 4.504 2.596 3.674 1 97.5 193 VAL A CA 1
ATOM 1538 C C . VAL A 1 193 ? 3.725 2.807 4.973 1 97.5 193 VAL A C 1
ATOM 1540 O O . VAL A 1 193 ? 3.328 3.93 5.289 1 97.5 193 VAL A O 1
ATOM 1543 N N . LYS A 1 194 ? 3.518 1.735 5.723 1 96.19 194 LYS A N 1
ATOM 1544 C CA . LYS A 1 194 ? 2.805 1.804 6.996 1 96.19 194 LYS A CA 1
ATOM 1545 C C . LYS A 1 194 ? 3.48 2.781 7.953 1 96.19 194 LYS A C 1
ATOM 1547 O O . LYS A 1 194 ? 2.824 3.654 8.523 1 96.19 194 LYS A O 1
ATOM 1552 N N . GLU A 1 195 ? 4.746 2.633 8.102 1 95.94 195 GLU A N 1
ATOM 1553 C CA . GLU A 1 195 ? 5.473 3.512 9.016 1 95.94 195 GLU A CA 1
ATOM 1554 C C . GLU A 1 195 ? 5.508 4.945 8.492 1 95.94 195 GLU A C 1
ATOM 1556 O O . GLU A 1 195 ? 5.41 5.898 9.266 1 95.94 195 GLU A O 1
ATOM 1561 N N . THR A 1 196 ? 5.66 5.102 7.199 1 96.25 196 THR A N 1
ATOM 1562 C CA . THR A 1 196 ? 5.75 6.426 6.594 1 96.25 196 THR A CA 1
ATOM 1563 C C . THR A 1 196 ? 4.484 7.234 6.867 1 96.25 196 THR A C 1
ATOM 1565 O O . THR A 1 196 ? 4.555 8.383 7.301 1 96.25 196 THR A O 1
ATOM 1568 N N . ILE A 1 197 ? 3.326 6.656 6.68 1 94.62 197 ILE A N 1
ATOM 1569 C CA . ILE A 1 197 ? 2.082 7.398 6.848 1 94.62 197 ILE A CA 1
ATOM 1570 C C . ILE A 1 197 ? 1.916 7.801 8.312 1 94.62 197 ILE A C 1
ATOM 1572 O O . ILE A 1 197 ? 1.413 8.883 8.609 1 94.62 197 ILE A O 1
ATOM 1576 N N . GLU A 1 198 ? 2.373 6.965 9.234 1 91 198 GLU A N 1
ATOM 1577 C CA . GLU A 1 198 ? 2.295 7.309 10.656 1 91 198 GLU A CA 1
ATOM 1578 C C . GLU A 1 198 ? 3.215 8.477 10.992 1 91 198 GLU A C 1
ATOM 1580 O O . GLU A 1 198 ? 2.828 9.391 11.727 1 91 198 GLU A O 1
ATOM 1585 N N . LEU A 1 199 ? 4.383 8.414 10.477 1 89.56 199 LEU A N 1
ATOM 1586 C CA . LEU A 1 199 ? 5.312 9.516 10.711 1 89.56 199 LEU A CA 1
ATOM 1587 C C . LEU A 1 199 ? 4.77 10.82 10.133 1 89.56 199 LEU A C 1
ATOM 1589 O O . LEU A 1 199 ? 4.848 11.867 10.773 1 89.56 199 LEU A O 1
ATOM 1593 N N . VAL A 1 200 ? 4.223 10.758 8.906 1 90.19 200 VAL A N 1
ATOM 1594 C CA . VAL A 1 200 ? 3.699 11.961 8.258 1 90.19 200 VAL A CA 1
ATOM 1595 C C . VAL A 1 200 ? 2.572 12.555 9.102 1 90.19 200 VAL A C 1
ATOM 1597 O O . VAL A 1 200 ? 2.553 13.758 9.367 1 90.19 200 VAL A O 1
ATOM 1600 N N . LYS A 1 201 ? 1.718 11.703 9.609 1 83.38 201 LYS A N 1
ATOM 1601 C CA . LYS A 1 201 ? 0.512 12.156 10.297 1 83.38 201 LYS A CA 1
ATOM 1602 C C . LYS A 1 201 ? 0.835 12.664 11.703 1 83.38 201 LYS A C 1
ATOM 1604 O O . LYS A 1 201 ? 0.054 13.414 12.289 1 83.38 201 LYS A O 1
ATOM 1609 N N . HIS A 1 202 ? 2.008 12.32 12.156 1 81 202 HIS A N 1
ATOM 1610 C CA . HIS A 1 202 ? 2.236 12.625 13.562 1 81 202 HIS A CA 1
ATOM 1611 C C . HIS A 1 202 ? 3.402 13.594 13.734 1 81 202 HIS A C 1
ATOM 1613 O O . HIS A 1 202 ? 3.584 14.172 14.812 1 81 202 HIS A O 1
ATOM 1619 N N . THR A 1 203 ? 4.105 13.781 12.672 1 79.5 203 THR A N 1
ATOM 1620 C CA . THR A 1 203 ? 5.312 14.562 12.922 1 79.5 203 THR A CA 1
ATOM 1621 C C . THR A 1 203 ? 5.445 15.703 11.914 1 79.5 203 THR A C 1
ATOM 1623 O O . THR A 1 203 ? 6.41 16.469 11.961 1 79.5 203 THR A O 1
ATOM 1626 N N . THR A 1 204 ? 4.551 15.844 10.977 1 80.81 204 THR A N 1
ATOM 1627 C CA . THR A 1 204 ? 4.621 16.969 10.039 1 80.81 204 THR A CA 1
ATOM 1628 C C . THR A 1 204 ? 3.768 18.125 10.523 1 80.81 204 THR A C 1
ATOM 1630 O O . THR A 1 204 ? 2.945 17.969 11.43 1 80.81 204 THR A O 1
ATOM 1633 N N . GLY A 1 205 ? 4.012 19.328 10.031 1 73.12 205 GLY A N 1
ATOM 1634 C CA . GLY A 1 205 ? 3.293 20.547 10.383 1 73.12 205 GLY A CA 1
ATOM 1635 C C . GLY A 1 205 ? 2.082 20.797 9.5 1 73.12 205 GLY A C 1
ATOM 1636 O O . GLY A 1 205 ? 1.937 21.875 8.93 1 73.12 205 GLY A O 1
ATOM 1637 N N . ILE A 1 206 ? 1.213 19.828 9.328 1 78 206 ILE A N 1
ATOM 1638 C CA . ILE A 1 206 ? 0.007 19.953 8.516 1 78 206 ILE A CA 1
ATOM 1639 C C . ILE A 1 206 ? -1.228 19.75 9.391 1 78 206 ILE A C 1
ATOM 1641 O O . ILE A 1 206 ? -1.304 18.781 10.164 1 78 206 ILE A O 1
ATOM 1645 N N . TRP A 1 207 ? -2.174 20.625 9.352 1 70.25 207 TRP A N 1
ATOM 1646 C CA . TRP A 1 207 ? -3.463 20.547 10.023 1 70.25 207 TRP A CA 1
ATOM 1647 C C . TRP A 1 207 ? -4.605 20.797 9.047 1 70.25 207 TRP A C 1
ATOM 1649 O O . TRP A 1 207 ? -4.387 21.297 7.938 1 70.25 207 TRP A O 1
ATOM 1659 N N . LYS A 1 208 ? -5.727 20.312 9.453 1 81.31 208 LYS A N 1
ATOM 1660 C CA . LYS A 1 208 ? -6.863 20.578 8.578 1 81.31 208 LYS A CA 1
ATOM 1661 C C . LYS A 1 208 ? -8.109 20.938 9.391 1 81.31 208 LYS A C 1
ATOM 1663 O O . LYS A 1 208 ? -8.312 20.406 10.484 1 81.31 208 LYS A O 1
ATOM 1668 N N . LEU A 1 209 ? -8.797 21.875 8.867 1 81.69 209 LEU A N 1
ATOM 1669 C CA . LEU A 1 209 ? -10.133 22.203 9.359 1 81.69 209 LEU A CA 1
ATOM 1670 C C . LEU A 1 209 ? -11.195 21.453 8.562 1 81.69 209 LEU A C 1
ATOM 1672 O O . LEU A 1 209 ? -11.305 21.641 7.352 1 81.69 209 LEU A O 1
ATOM 1676 N N . GLU A 1 210 ? -11.922 20.609 9.219 1 89.31 210 GLU A N 1
ATOM 1677 C CA . GLU A 1 210 ? -13.008 19.844 8.641 1 89.31 210 GLU A CA 1
ATOM 1678 C C . GLU A 1 210 ? -14.344 20.562 8.789 1 89.31 210 GLU A C 1
ATOM 1680 O O . GLU A 1 210 ? -14.797 20.812 9.906 1 89.31 210 GLU A O 1
ATOM 1685 N N . VAL A 1 211 ? -14.875 21 7.715 1 92.56 211 VAL A N 1
ATOM 1686 C CA . VAL A 1 211 ? -16.172 21.656 7.707 1 92.56 211 VAL A CA 1
ATOM 1687 C C . VAL A 1 211 ? -17.281 20.641 7.445 1 92.56 211 VAL A C 1
ATOM 1689 O O . VAL A 1 211 ? -17.344 20.062 6.359 1 92.56 211 VAL A O 1
ATOM 1692 N N . ARG A 1 212 ? -18.203 20.484 8.414 1 95.69 212 ARG A N 1
ATOM 1693 C CA . ARG A 1 212 ? -19.281 19.5 8.367 1 95.69 212 ARG A CA 1
ATOM 1694 C C . ARG A 1 212 ? -20.641 20.156 8.578 1 95.69 212 ARG A C 1
ATOM 1696 O O . ARG A 1 212 ? -20.719 21.344 8.906 1 95.69 212 ARG A O 1
ATOM 1703 N N . ASP A 1 213 ? -21.656 19.328 8.305 1 96.75 213 ASP A N 1
ATOM 1704 C CA . ASP A 1 213 ? -23 19.828 8.531 1 96.75 213 ASP A CA 1
ATOM 1705 C C . ASP A 1 213 ? -23.281 20.016 10.023 1 96.75 213 ASP A C 1
ATOM 1707 O O . ASP A 1 213 ? -24.219 20.719 10.406 1 96.75 213 ASP A O 1
ATOM 1711 N N . ASP A 1 214 ? -22.469 19.438 10.867 1 94.44 214 ASP A N 1
ATOM 1712 C CA . ASP A 1 214 ? -22.672 19.562 12.305 1 94.44 214 ASP A CA 1
ATOM 1713 C C . ASP A 1 214 ? -21.656 20.516 12.93 1 94.44 214 ASP A C 1
ATOM 1715 O O . ASP A 1 214 ? -21.531 20.578 14.156 1 94.44 214 ASP A O 1
ATOM 1719 N N . GLY A 1 215 ? -20.812 21.203 12.156 1 93.56 215 GLY A N 1
ATOM 1720 C CA . GLY A 1 215 ? -19.844 22.156 12.68 1 93.56 215 GLY A CA 1
ATOM 1721 C C . GLY A 1 215 ? -18.484 22.062 12.016 1 93.56 215 GLY A C 1
ATOM 1722 O O . GLY A 1 215 ? -18.344 21.422 10.977 1 93.56 215 GLY A O 1
ATOM 1723 N N . GLU A 1 216 ? -17.547 22.797 12.57 1 87.81 216 GLU A N 1
ATOM 1724 C CA . GLU A 1 216 ? -16.156 22.797 12.109 1 87.81 216 GLU A CA 1
ATOM 1725 C C . GLU A 1 216 ? -15.234 22.188 13.156 1 87.81 216 GLU A C 1
ATOM 1727 O O . GLU A 1 216 ? -15.398 22.422 14.352 1 87.81 216 GLU A O 1
ATOM 1732 N N . PHE A 1 217 ? -14.398 21.297 12.648 1 84.75 217 PHE A N 1
ATOM 1733 C CA . PHE A 1 217 ? -13.523 20.562 13.555 1 84.75 217 PHE A CA 1
ATOM 1734 C C . PHE A 1 217 ? -12.078 20.625 13.07 1 84.75 217 PHE A C 1
ATOM 1736 O O . PHE A 1 217 ? -11.797 20.297 11.914 1 84.75 217 PHE A O 1
ATOM 1743 N N . TRP A 1 218 ? -11.18 21.078 13.938 1 76.38 218 TRP A N 1
ATOM 1744 C CA . TRP A 1 218 ? -9.766 20.891 13.648 1 76.38 218 TRP A CA 1
ATOM 1745 C C . TRP A 1 218 ? -9.352 19.438 13.852 1 76.38 218 TRP A C 1
ATOM 1747 O O . TRP A 1 218 ? -9.672 18.844 14.883 1 76.38 218 TRP A O 1
ATOM 1757 N N . VAL A 1 219 ? -8.797 18.922 12.805 1 79.19 219 VAL A N 1
ATOM 1758 C CA . VAL A 1 219 ? -8.219 17.594 12.945 1 79.19 219 VAL A CA 1
ATOM 1759 C C . VAL A 1 219 ? -6.727 17.703 13.234 1 79.19 219 VAL A C 1
ATOM 1761 O O . VAL A 1 219 ? -5.965 18.234 12.43 1 79.19 219 VAL A O 1
ATOM 1764 N N . VAL A 1 220 ? -6.344 17.203 14.461 1 66.5 220 VAL A N 1
ATOM 1765 C CA . VAL A 1 220 ? -4.969 17.328 14.922 1 66.5 220 VAL A CA 1
ATOM 1766 C C . VAL A 1 220 ? -4.5 16 15.508 1 66.5 220 VAL A C 1
ATOM 1768 O O . VAL A 1 220 ? -5.316 15.141 15.836 1 66.5 220 VAL A O 1
ATOM 1771 N N . ALA A 1 221 ? -3.193 15.766 15.609 1 64.81 221 ALA A N 1
ATOM 1772 C CA . ALA A 1 221 ? -2.611 14.586 16.25 1 64.81 221 ALA A CA 1
ATOM 1773 C C . ALA A 1 221 ? -3.17 13.297 15.648 1 64.81 221 ALA A C 1
ATOM 1775 O O . ALA A 1 221 ? -3.674 12.438 16.375 1 64.81 221 ALA A O 1
ATOM 1776 N N . GLY A 1 222 ? -3.053 13.219 14.414 1 69.94 222 GLY A N 1
ATOM 1777 C CA . GLY A 1 222 ? -3.586 12.031 13.758 1 69.94 222 GLY A CA 1
ATOM 1778 C C . GLY A 1 222 ? -5.031 12.188 13.328 1 69.94 222 GLY A C 1
ATOM 1779 O O . GLY A 1 222 ? -5.312 12.766 12.273 1 69.94 222 GLY A O 1
ATOM 1780 N N . ASN A 1 223 ? -5.973 11.727 14.172 1 72.56 223 ASN A N 1
ATOM 1781 C CA . ASN A 1 223 ? -7.383 11.773 13.805 1 72.56 223 ASN A CA 1
ATOM 1782 C C . ASN A 1 223 ? -8.227 12.414 14.898 1 72.56 223 ASN A C 1
ATOM 1784 O O . ASN A 1 223 ? -9.438 12.188 14.969 1 72.56 223 ASN A O 1
ATOM 1788 N N . THR A 1 224 ? -7.516 13.195 15.742 1 69.25 224 THR A N 1
ATOM 1789 C CA . THR A 1 224 ? -8.258 13.844 16.812 1 69.25 224 THR A CA 1
ATOM 1790 C C . THR A 1 224 ? -9.016 15.062 16.297 1 69.25 224 THR A C 1
ATOM 1792 O O . THR A 1 224 ? -8.445 15.898 15.594 1 69.25 224 THR A O 1
ATOM 1795 N N . ARG A 1 225 ? -10.328 15.125 16.641 1 78.38 225 ARG A N 1
ATOM 1796 C CA . ARG A 1 225 ? -11.156 16.234 16.188 1 78.38 225 ARG A CA 1
ATOM 1797 C C . ARG A 1 225 ? -11.508 17.172 17.344 1 78.38 225 ARG A C 1
ATOM 1799 O O . ARG A 1 225 ? -11.977 16.719 18.391 1 78.38 225 ARG A O 1
ATOM 1806 N N . VAL A 1 226 ? -11.156 18.453 17.156 1 69.69 226 VAL A N 1
ATOM 1807 C CA . VAL A 1 226 ? -11.484 19.5 18.109 1 69.69 226 VAL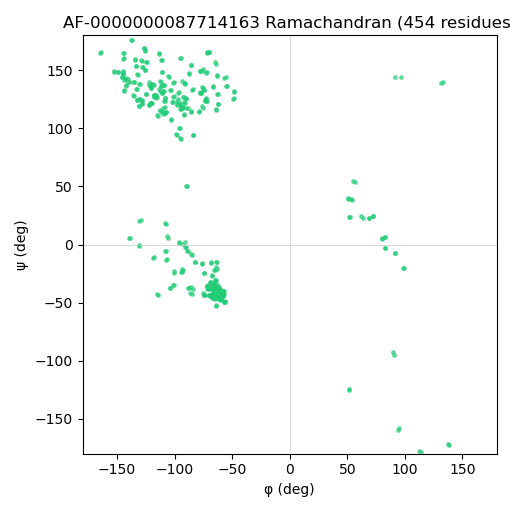 A CA 1
ATOM 1808 C C . VAL A 1 226 ? -12.484 20.469 17.484 1 69.69 226 VAL A C 1
ATOM 1810 O O . VAL A 1 226 ? -12.172 21.141 16.5 1 69.69 226 VAL A O 1
ATOM 1813 N N . LYS A 1 227 ? -13.68 20.531 18.031 1 80.5 227 LYS A N 1
ATOM 1814 C CA . LYS A 1 227 ? -14.719 21.406 17.484 1 80.5 227 LYS A CA 1
ATOM 1815 C C . LYS A 1 227 ? -14.305 22.875 17.562 1 80.5 227 LYS A C 1
ATOM 1817 O O . LYS A 1 227 ? -13.781 23.312 18.578 1 80.5 227 LYS A O 1
ATOM 1822 N N . ARG A 1 228 ? -14.414 23.516 16.516 1 73.12 228 ARG A N 1
ATOM 1823 C CA . ARG A 1 228 ? -14.141 24.938 16.484 1 73.12 228 ARG A CA 1
ATOM 1824 C C . ARG A 1 228 ? -15.312 25.734 17.047 1 73.12 228 ARG A C 1
ATOM 1826 O O . ARG A 1 228 ? -16.453 25.547 16.625 1 73.12 228 ARG A O 1
ATOM 1833 N N . GLU A 1 229 ? -15.195 26.422 18.156 1 67 229 GLU A N 1
ATOM 1834 C CA . GLU A 1 229 ? -16.234 27.219 18.812 1 67 229 GLU A CA 1
ATOM 1835 C C . GLU A 1 229 ? -16.312 28.609 18.188 1 67 229 GLU A C 1
ATOM 1837 O O . GLU A 1 229 ? -15.305 29.156 17.734 1 67 229 GLU A O 1
ATOM 1842 N N . MET B 1 1 ? -11.789 -46.969 -12.977 1 78.12 1 MET B N 1
ATOM 1843 C CA . MET B 1 1 ? -12.43 -45.656 -13.062 1 78.12 1 MET B CA 1
ATOM 1844 C C . MET B 1 1 ? -11.578 -44.688 -13.891 1 78.12 1 MET B C 1
ATOM 1846 O O . MET B 1 1 ? -10.352 -44.719 -13.836 1 78.12 1 MET B O 1
ATOM 1850 N N . ARG B 1 2 ? -12.25 -43.875 -14.562 1 86 2 ARG B N 1
ATOM 1851 C CA . ARG B 1 2 ? -11.57 -42.875 -15.391 1 86 2 ARG B CA 1
ATOM 1852 C C . ARG B 1 2 ? -11.438 -41.562 -14.656 1 86 2 ARG B C 1
ATOM 1854 O O . ARG B 1 2 ? -12.43 -41.031 -14.148 1 86 2 ARG B O 1
ATOM 1861 N N . VAL B 1 3 ? -10.227 -41.062 -14.469 1 84.5 3 VAL B N 1
ATOM 1862 C CA . VAL B 1 3 ? -9.984 -39.781 -13.828 1 84.5 3 VAL B CA 1
ATOM 1863 C C . VAL B 1 3 ? -9.07 -38.938 -14.711 1 84.5 3 VAL B C 1
ATOM 1865 O O . VAL B 1 3 ? -8.398 -39.438 -15.602 1 84.5 3 VAL B O 1
ATOM 1868 N N . ARG B 1 4 ? -9.242 -37.625 -14.539 1 85.06 4 ARG B N 1
ATOM 1869 C CA . ARG B 1 4 ? -8.344 -36.688 -15.211 1 85.06 4 ARG B CA 1
ATOM 1870 C C . ARG B 1 4 ? -7.297 -36.156 -14.242 1 85.06 4 ARG B C 1
ATOM 1872 O O . ARG B 1 4 ? -7.637 -35.594 -13.195 1 85.06 4 ARG B O 1
ATOM 1879 N N . VAL B 1 5 ? -5.992 -36.375 -14.609 1 80.75 5 VAL B N 1
ATOM 1880 C CA . VAL B 1 5 ? -4.902 -35.875 -13.773 1 80.75 5 VAL B CA 1
ATOM 1881 C C . VAL B 1 5 ? -4.215 -34.688 -14.477 1 80.75 5 VAL B C 1
ATOM 1883 O O . VAL B 1 5 ? -3.818 -34.812 -15.641 1 80.75 5 VAL B O 1
ATOM 1886 N N . ARG B 1 6 ? -4.137 -33.594 -13.758 1 82 6 ARG B N 1
ATOM 1887 C CA . ARG B 1 6 ? -3.451 -32.406 -14.266 1 82 6 ARG B CA 1
ATOM 1888 C C . ARG B 1 6 ? -2.145 -32.156 -13.516 1 82 6 ARG B C 1
ATOM 1890 O O . ARG B 1 6 ? -2.092 -32.281 -12.289 1 82 6 ARG B O 1
ATOM 1897 N N . TYR B 1 7 ? -1.081 -31.922 -14.281 1 77.44 7 TYR B N 1
ATOM 1898 C CA . TYR B 1 7 ? 0.242 -31.672 -13.727 1 77.44 7 TYR B CA 1
ATOM 1899 C C . TYR B 1 7 ? 0.638 -30.203 -13.922 1 77.44 7 TYR B C 1
ATOM 1901 O O . TYR B 1 7 ? 0.367 -29.625 -14.969 1 77.44 7 TYR B O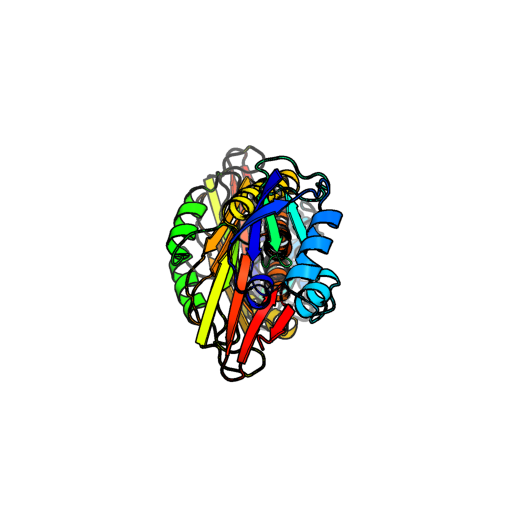 1
ATOM 1909 N N . PHE B 1 8 ? 1.201 -29.703 -12.875 1 72.38 8 PHE B N 1
ATOM 1910 C CA . PHE B 1 8 ? 1.566 -28.281 -12.953 1 72.38 8 PHE B CA 1
ATOM 1911 C C . PHE B 1 8 ? 3.041 -28.094 -12.625 1 72.38 8 PHE B C 1
ATOM 1913 O O . PHE B 1 8 ? 3.598 -28.812 -11.781 1 72.38 8 PHE B O 1
ATOM 1920 N N . ALA B 1 9 ? 3.697 -26.969 -13.281 1 67.25 9 ALA B N 1
ATOM 1921 C CA . ALA B 1 9 ? 5.035 -26.469 -12.992 1 67.25 9 ALA B CA 1
ATOM 1922 C C . ALA B 1 9 ? 6.062 -27.594 -13.016 1 67.25 9 ALA B C 1
ATOM 1924 O O . ALA B 1 9 ? 6.188 -28.297 -14.023 1 67.25 9 ALA B O 1
ATOM 1925 N N . LEU B 1 10 ? 6.879 -27.797 -11.883 1 66.75 10 LEU B N 1
ATOM 1926 C CA . LEU B 1 10 ? 7.965 -28.766 -11.883 1 66.75 10 LEU B CA 1
ATOM 1927 C C . LEU B 1 10 ? 7.426 -30.188 -12.062 1 66.75 10 LEU B C 1
ATOM 1929 O O . LEU B 1 10 ? 8.141 -31.062 -12.539 1 66.75 10 LEU B O 1
ATOM 1933 N N . VAL B 1 11 ? 6.121 -30.438 -11.797 1 73.81 11 VAL B N 1
ATOM 1934 C CA . VAL B 1 11 ? 5.539 -31.766 -11.969 1 73.81 11 VAL B CA 1
ATOM 1935 C C . VAL B 1 11 ? 5.414 -32.062 -13.461 1 73.81 11 VAL B C 1
ATOM 1937 O O . VAL B 1 11 ? 5.656 -33.219 -13.883 1 73.81 11 VAL B O 1
ATOM 1940 N N . LYS B 1 12 ? 5.113 -31.062 -14.227 1 73.94 12 LYS B N 1
ATOM 1941 C CA . LYS B 1 12 ? 5.059 -31.219 -15.68 1 73.94 12 LYS B CA 1
ATOM 1942 C C . LYS B 1 12 ? 6.414 -31.656 -16.234 1 73.94 12 LYS B C 1
ATOM 1944 O O . LYS B 1 12 ? 6.477 -32.469 -17.141 1 73.94 12 LYS B O 1
ATOM 1949 N N . ASP B 1 13 ? 7.457 -31.078 -15.656 1 72.88 13 ASP B N 1
ATOM 1950 C CA . ASP B 1 13 ? 8.805 -31.375 -16.125 1 72.88 13 ASP B CA 1
ATOM 1951 C C . ASP B 1 13 ? 9.148 -32.844 -15.883 1 72.88 13 ASP B C 1
ATOM 1953 O O . ASP B 1 13 ? 9.859 -33.469 -16.672 1 72.88 13 ASP B O 1
ATOM 1957 N N . VAL B 1 14 ? 8.602 -33.406 -14.875 1 73.25 14 VAL B N 1
ATOM 1958 C CA . VAL B 1 14 ? 8.93 -34.75 -14.492 1 73.25 14 VAL B CA 1
ATOM 1959 C C . VAL B 1 14 ? 8.07 -35.75 -15.289 1 73.25 14 VAL B C 1
ATOM 1961 O O . VAL B 1 14 ? 8.562 -36.781 -15.742 1 73.25 14 VAL B O 1
ATOM 1964 N N . THR B 1 15 ? 6.805 -35.438 -15.562 1 79 15 THR B N 1
ATOM 1965 C CA . THR B 1 15 ? 5.867 -36.375 -16.188 1 79 15 THR B CA 1
ATOM 1966 C C . THR B 1 15 ? 5.852 -36.188 -17.703 1 79 15 THR B C 1
ATOM 1968 O O . THR B 1 15 ? 5.371 -37.062 -18.422 1 79 15 THR B O 1
ATOM 1971 N N . SER B 1 16 ? 6.328 -34.938 -18.141 1 77.94 16 SER B N 1
ATOM 1972 C CA . SER B 1 16 ? 6.312 -34.531 -19.547 1 77.94 16 SER B CA 1
ATOM 1973 C C . SER B 1 16 ? 4.887 -34.438 -20.078 1 77.94 16 SER B C 1
ATOM 1975 O O . SER B 1 16 ? 4.645 -34.719 -21.25 1 77.94 16 SER B O 1
ATOM 1977 N N . LYS B 1 17 ? 3.889 -34.25 -19.141 1 77.69 17 LYS B N 1
ATOM 1978 C CA . LYS B 1 17 ? 2.479 -34.125 -19.484 1 77.69 17 LYS B CA 1
ATOM 1979 C C . LYS B 1 17 ? 1.835 -32.938 -18.797 1 77.69 17 LYS B C 1
ATOM 1981 O O . LYS B 1 17 ? 2.201 -32.594 -17.656 1 77.69 17 LYS B O 1
ATOM 1986 N N . ASP B 1 18 ? 0.898 -32.344 -19.516 1 81.19 18 ASP B N 1
ATOM 1987 C CA . ASP B 1 18 ? 0.044 -31.359 -18.875 1 81.19 18 ASP B CA 1
ATOM 1988 C C . ASP B 1 18 ? -1.143 -32.031 -18.172 1 81.19 18 ASP B C 1
ATOM 1990 O O . ASP B 1 18 ? -1.553 -31.594 -17.094 1 81.19 18 ASP B O 1
ATOM 1994 N N . MET B 1 19 ? -1.695 -33 -18.891 1 82.19 19 MET B N 1
ATOM 1995 C CA . MET B 1 19 ? -2.859 -33.688 -18.375 1 82.19 19 MET B CA 1
ATOM 1996 C C . MET B 1 19 ? -2.926 -35.125 -18.938 1 82.19 19 MET B C 1
ATOM 1998 O O . MET B 1 19 ? -2.352 -35.406 -20 1 82.19 19 MET B O 1
ATOM 2002 N N . GLU B 1 20 ? -3.426 -36.031 -18.234 1 83.94 20 GLU B N 1
ATOM 2003 C CA . GLU B 1 20 ? -3.699 -37.375 -18.766 1 83.94 20 GLU B CA 1
ATOM 2004 C C . GLU B 1 20 ? -4.977 -37.938 -18.172 1 83.94 20 GLU B C 1
ATOM 2006 O O . GLU B 1 20 ? -5.367 -37.594 -17.062 1 83.94 20 GLU B O 1
ATOM 2011 N N . GLU B 1 21 ? -5.691 -38.656 -19.078 1 85.12 21 GLU B N 1
ATOM 2012 C CA . GLU B 1 21 ? -6.805 -39.438 -18.594 1 85.12 21 GLU B CA 1
ATOM 2013 C C . GLU B 1 21 ? -6.348 -40.844 -18.219 1 85.12 21 GLU B C 1
ATOM 2015 O O . GLU B 1 21 ? -5.66 -41.531 -19 1 85.12 21 GLU B O 1
ATOM 2020 N N . LEU B 1 22 ? -6.629 -41.25 -17.031 1 84 22 LEU B N 1
ATOM 2021 C CA . LEU B 1 22 ? -6.172 -42.562 -16.562 1 84 22 LEU B CA 1
ATOM 2022 C C . LEU B 1 22 ? -7.352 -43.438 -16.125 1 84 22 LEU B C 1
ATOM 2024 O O . LEU B 1 22 ? -8.344 -42.906 -15.609 1 84 22 LEU B O 1
ATOM 2028 N N . ASN B 1 23 ? -7.227 -44.656 -16.547 1 85.62 23 ASN B N 1
ATOM 2029 C CA . ASN B 1 23 ? -8.07 -45.656 -15.93 1 85.62 23 ASN B CA 1
ATOM 2030 C C . ASN B 1 23 ? -7.402 -46.281 -14.703 1 85.62 23 ASN B C 1
ATOM 2032 O O . ASN B 1 23 ? -6.293 -46.781 -14.789 1 85.62 23 ASN B O 1
ATOM 2036 N N . THR B 1 24 ? -8.039 -46.094 -13.492 1 82.56 24 THR B N 1
ATOM 2037 C CA . THR B 1 24 ? -7.398 -46.562 -12.266 1 82.56 24 THR B CA 1
ATOM 2038 C C . THR B 1 24 ? -8.398 -47.312 -11.391 1 82.56 24 THR B C 1
ATOM 2040 O O . THR B 1 24 ? -9.602 -47.094 -11.492 1 82.56 24 THR B O 1
ATOM 2043 N N . GLU B 1 25 ? -7.84 -48.188 -10.617 1 85.88 25 GLU B N 1
ATOM 2044 C CA . GLU B 1 25 ? -8.641 -48.875 -9.617 1 85.88 25 GLU B CA 1
ATOM 2045 C C . GLU B 1 25 ? -8.531 -48.219 -8.25 1 85.88 25 GLU B C 1
ATOM 2047 O O . GLU B 1 25 ? -9.164 -48.656 -7.289 1 85.88 25 GLU B O 1
ATOM 2052 N N . CYS B 1 26 ? -7.75 -47.094 -8.203 1 83.31 26 CYS B N 1
ATOM 2053 C CA . CYS B 1 26 ? -7.52 -46.406 -6.945 1 83.31 26 CYS B CA 1
ATOM 2054 C C . CYS B 1 26 ? -8.75 -45.594 -6.531 1 83.31 26 CYS B C 1
ATOM 2056 O O . CYS B 1 26 ? -9.305 -44.844 -7.34 1 83.31 26 CYS B O 1
ATOM 2058 N N . GLU B 1 27 ? -9.117 -45.688 -5.199 1 82.12 27 GLU B N 1
ATOM 2059 C CA . GLU B 1 27 ? -10.242 -44.906 -4.676 1 82.12 27 GLU B CA 1
ATOM 2060 C C . GLU B 1 27 ? -9.766 -43.781 -3.758 1 82.12 27 GLU B C 1
ATOM 2062 O O . GLU B 1 27 ? -10.57 -43 -3.232 1 82.12 27 GLU B O 1
ATOM 2067 N N . THR B 1 28 ? -8.516 -43.75 -3.502 1 82.25 28 THR B N 1
ATOM 2068 C CA . THR B 1 28 ? -7.965 -42.688 -2.682 1 82.25 28 THR B CA 1
ATOM 2069 C C . THR B 1 28 ? -6.844 -41.969 -3.42 1 82.25 28 THR B C 1
ATOM 2071 O O . THR B 1 28 ? -6.23 -42.531 -4.332 1 82.25 28 THR B O 1
ATOM 2074 N N . VAL B 1 29 ? -6.621 -40.75 -2.986 1 84.25 29 VAL B N 1
ATOM 2075 C CA . VAL B 1 29 ? -5.555 -39.938 -3.564 1 84.25 29 VAL B CA 1
ATOM 2076 C C . VAL B 1 29 ? -4.207 -40.625 -3.344 1 84.25 29 VAL B C 1
ATOM 2078 O O . VAL B 1 29 ? -3.391 -40.719 -4.266 1 84.25 29 VAL B O 1
ATOM 2081 N N . ASN B 1 30 ? -4.023 -41.125 -2.117 1 81.62 30 ASN B N 1
ATOM 2082 C CA . ASN B 1 30 ? -2.76 -41.781 -1.803 1 81.62 30 ASN B CA 1
ATOM 2083 C C . ASN B 1 30 ? -2.514 -42.969 -2.711 1 81.62 30 ASN B C 1
ATOM 2085 O O . ASN B 1 30 ? -1.399 -43.188 -3.199 1 81.62 30 ASN B O 1
ATOM 2089 N N . CYS B 1 31 ? -3.529 -43.75 -2.941 1 81.81 31 CYS B N 1
ATOM 2090 C CA . CYS B 1 31 ? -3.432 -44.906 -3.836 1 81.81 31 CYS B CA 1
ATOM 2091 C C . CYS B 1 31 ? -3.072 -44.469 -5.25 1 81.81 31 CYS B C 1
ATOM 2093 O O . CYS B 1 31 ? -2.215 -45.062 -5.895 1 81.81 31 CYS B O 1
ATOM 2095 N N . LEU B 1 32 ? -3.672 -43.406 -5.672 1 84.19 32 LEU B N 1
ATOM 2096 C CA . LEU B 1 32 ? -3.396 -42.875 -7.008 1 84.19 32 LEU B CA 1
ATOM 2097 C C . LEU B 1 32 ? -1.962 -42.375 -7.109 1 84.19 32 LEU B C 1
ATOM 2099 O O . LEU B 1 32 ? -1.283 -42.625 -8.109 1 84.19 32 LEU B O 1
ATOM 2103 N N . LEU B 1 33 ? -1.502 -41.688 -6.098 1 84.31 33 LEU B N 1
ATOM 2104 C CA . LEU B 1 33 ? -0.144 -41.156 -6.094 1 84.31 33 LEU B CA 1
ATOM 2105 C C . LEU B 1 33 ? 0.881 -42.281 -6.152 1 84.31 33 LEU B C 1
ATOM 2107 O O . LEU B 1 33 ? 1.901 -42.188 -6.836 1 84.31 33 LEU B O 1
ATOM 2111 N N . ASN B 1 34 ? 0.622 -43.375 -5.535 1 83.06 34 ASN B N 1
ATOM 2112 C CA . ASN B 1 34 ? 1.498 -44.531 -5.605 1 83.06 34 ASN B CA 1
ATOM 2113 C C . ASN B 1 34 ? 1.538 -45.125 -7.012 1 83.06 34 ASN B C 1
ATOM 2115 O O . ASN B 1 34 ? 2.598 -45.531 -7.488 1 83.06 34 ASN B O 1
ATOM 2119 N N . GLU B 1 35 ? 0.38 -45.156 -7.629 1 84.69 35 GLU B N 1
ATOM 2120 C CA . GLU B 1 35 ? 0.306 -45.625 -9.008 1 84.69 35 GLU B CA 1
ATOM 2121 C C . GLU B 1 35 ? 1.135 -44.719 -9.938 1 84.69 35 GLU B C 1
ATOM 2123 O O . GLU B 1 35 ? 1.864 -45.219 -10.797 1 84.69 35 GLU B O 1
ATOM 2128 N N . LEU B 1 36 ? 1.059 -43.438 -9.711 1 85 36 LEU B N 1
ATOM 2129 C CA . LEU B 1 36 ? 1.79 -42.5 -10.539 1 85 36 LEU B CA 1
ATOM 2130 C C . LEU B 1 36 ? 3.287 -42.562 -10.258 1 85 36 LEU B C 1
ATOM 2132 O O . LEU B 1 36 ? 4.102 -42.406 -11.172 1 85 36 LEU B O 1
ATOM 2136 N N . GLU B 1 37 ? 3.643 -42.781 -9.055 1 85.56 37 GLU B N 1
ATOM 2137 C CA . GLU B 1 37 ? 5.047 -42.969 -8.695 1 85.56 37 GLU B CA 1
ATOM 2138 C C . GLU B 1 37 ? 5.672 -44.125 -9.445 1 85.56 37 GLU B C 1
ATOM 2140 O O . GLU B 1 37 ? 6.82 -44.062 -9.891 1 85.56 37 GLU B O 1
ATOM 2145 N N . ARG B 1 38 ? 4.953 -45.188 -9.586 1 88.19 38 ARG B N 1
ATOM 2146 C CA . ARG B 1 38 ? 5.441 -46.344 -10.328 1 88.19 38 ARG B CA 1
ATOM 2147 C C . ARG B 1 38 ? 5.578 -46.031 -11.812 1 88.19 38 ARG B C 1
ATOM 2149 O O . ARG B 1 38 ? 6.504 -46.5 -12.477 1 88.19 38 ARG B O 1
ATOM 2156 N N . ARG B 1 39 ? 4.703 -45.25 -12.211 1 87.19 39 ARG B N 1
ATOM 2157 C CA . ARG B 1 39 ? 4.656 -44.906 -13.633 1 87.19 39 ARG B CA 1
ATOM 2158 C C . ARG B 1 39 ? 5.785 -43.969 -14.008 1 87.19 39 ARG B C 1
ATOM 2160 O O . ARG B 1 39 ? 6.395 -44.094 -15.07 1 87.19 39 ARG B O 1
ATOM 2167 N N . TYR B 1 40 ? 6.098 -42.938 -13.203 1 86 40 TYR B N 1
ATOM 2168 C CA . TYR B 1 40 ? 6.992 -41.844 -13.602 1 86 40 TYR B CA 1
ATOM 2169 C C . TYR B 1 40 ? 8.336 -41.969 -12.898 1 86 40 TYR B C 1
ATOM 2171 O O . TYR B 1 40 ? 9.273 -41.219 -13.219 1 86 40 TYR B O 1
ATOM 2179 N N . GLY B 1 41 ? 8.461 -42.812 -11.898 1 84.94 41 GLY B N 1
ATOM 2180 C CA . GLY B 1 41 ? 9.766 -43.188 -11.406 1 84.94 41 GLY B CA 1
ATOM 2181 C C . GLY B 1 41 ? 10.242 -42.344 -10.234 1 84.94 41 GLY B C 1
ATOM 2182 O O . GLY B 1 41 ? 9.438 -41.719 -9.555 1 84.94 41 GLY B O 1
ATOM 2183 N N . PRO B 1 42 ? 11.516 -42.312 -9.969 1 77.81 42 PRO B N 1
ATOM 2184 C CA . PRO B 1 42 ? 12.094 -41.75 -8.75 1 77.81 42 PRO B CA 1
ATOM 2185 C C . PRO B 1 42 ? 11.977 -40.219 -8.68 1 77.81 42 PRO B C 1
ATOM 2187 O O . PRO B 1 42 ? 11.836 -39.656 -7.594 1 77.81 42 PRO B O 1
ATOM 2190 N N . LYS B 1 43 ? 12.125 -39.625 -9.734 1 79.5 43 LYS B N 1
ATOM 2191 C CA . LYS B 1 43 ? 12.016 -38.156 -9.727 1 79.5 43 LYS B CA 1
ATOM 2192 C C . LYS B 1 43 ? 10.641 -37.719 -9.234 1 79.5 43 LYS B C 1
ATOM 2194 O O . LYS B 1 43 ? 10.523 -36.75 -8.477 1 79.5 43 LYS B O 1
ATOM 2199 N N . PHE B 1 44 ? 9.633 -38.375 -9.672 1 80.94 44 PHE B N 1
ATOM 2200 C CA . PHE B 1 44 ? 8.266 -38.094 -9.242 1 80.94 44 PHE B CA 1
ATOM 2201 C C . PHE B 1 44 ? 8.102 -38.375 -7.75 1 80.94 44 PHE B C 1
ATOM 2203 O O . PHE B 1 44 ? 7.496 -37.594 -7.027 1 80.94 44 PHE B O 1
ATOM 2210 N N . ARG B 1 45 ? 8.672 -39.469 -7.363 1 80.81 45 ARG B N 1
ATOM 2211 C CA . ARG B 1 45 ? 8.641 -39.812 -5.945 1 80.81 45 ARG B CA 1
ATOM 2212 C C . ARG B 1 45 ? 9.289 -38.75 -5.098 1 80.81 45 ARG B C 1
ATOM 2214 O O . ARG B 1 45 ? 8.766 -38.375 -4.047 1 80.81 45 ARG B O 1
ATOM 2221 N N . SER B 1 46 ? 10.367 -38.219 -5.531 1 73.56 46 SER B N 1
ATOM 2222 C CA . SER B 1 46 ? 11.078 -37.188 -4.812 1 73.56 46 SER B CA 1
ATOM 2223 C C . SER B 1 46 ? 10.227 -35.906 -4.688 1 73.56 46 SER B C 1
ATOM 2225 O O . SER B 1 46 ? 10.25 -35.25 -3.65 1 73.56 46 SER B O 1
ATOM 2227 N N . LEU B 1 47 ? 9.477 -35.562 -5.691 1 73.38 47 LEU B N 1
ATOM 2228 C CA . LEU B 1 47 ? 8.594 -34.406 -5.672 1 73.38 47 LEU B CA 1
ATOM 2229 C C . LEU B 1 47 ? 7.5 -34.562 -4.625 1 73.38 47 LEU B C 1
ATOM 2231 O O . LEU B 1 47 ? 7.23 -33.656 -3.848 1 73.38 47 LEU B O 1
ATOM 2235 N N . LEU B 1 48 ? 6.941 -35.781 -4.625 1 73 48 LEU B N 1
ATOM 2236 C CA . LEU B 1 48 ? 5.844 -36.062 -3.709 1 73 48 LEU B CA 1
ATOM 2237 C C . LEU B 1 48 ? 6.312 -35.969 -2.26 1 73 48 LEU B C 1
ATOM 2239 O O . LEU B 1 48 ? 5.551 -35.562 -1.377 1 73 48 LEU B O 1
ATOM 2243 N N . GLN B 1 49 ? 7.582 -36.344 -2.084 1 68.69 49 GLN B N 1
ATOM 2244 C CA . GLN B 1 49 ? 8.125 -36.406 -0.734 1 68.69 49 GLN B CA 1
ATOM 2245 C C . GLN B 1 49 ? 8.773 -35.094 -0.314 1 68.69 49 GLN B C 1
ATOM 2247 O O . GLN B 1 49 ? 9.281 -34.969 0.801 1 68.69 49 GLN B O 1
ATOM 2252 N N . GLY B 1 50 ? 8.695 -34.125 -1.208 1 64.19 50 GLY B N 1
ATOM 2253 C CA . GLY B 1 50 ? 9.258 -32.812 -0.887 1 64.19 50 GLY B CA 1
ATOM 2254 C C . GLY B 1 50 ? 10.773 -32.812 -0.884 1 64.19 50 GLY B C 1
ATOM 2255 O O . GLY B 1 50 ? 11.391 -32.031 -0.14 1 64.19 50 GLY B O 1
ATOM 2256 N N . GLN B 1 51 ? 11.328 -33.656 -1.539 1 56.41 51 GLN B N 1
ATOM 2257 C CA . GLN B 1 51 ? 12.781 -33.781 -1.554 1 56.41 51 GLN B CA 1
ATOM 2258 C C . GLN B 1 51 ? 13.414 -32.906 -2.631 1 56.41 51 GLN B C 1
ATOM 2260 O O . GLN B 1 51 ? 14.641 -32.812 -2.717 1 56.41 51 GLN B O 1
ATOM 2265 N N . VAL B 1 52 ? 12.594 -32.344 -3.365 1 54.34 52 VAL B N 1
ATOM 2266 C CA . VAL B 1 52 ? 13.094 -31.438 -4.395 1 54.34 52 VAL B CA 1
ATOM 2267 C C . VAL B 1 52 ? 13.07 -30 -3.875 1 54.34 52 VAL B C 1
ATOM 2269 O O . VAL B 1 52 ? 12.047 -29.312 -3.959 1 54.34 52 VAL B O 1
ATOM 2272 N N . SER B 1 53 ? 14.289 -29.594 -3.467 1 54.69 53 SER B N 1
ATOM 2273 C CA . SER B 1 53 ? 14.5 -28.234 -2.969 1 54.69 53 SER B CA 1
ATOM 2274 C C . SER B 1 53 ? 13.492 -27.875 -1.881 1 54.69 53 SER B C 1
ATOM 2276 O O . SER B 1 53 ? 13.047 -26.734 -1.791 1 54.69 53 SER B O 1
ATOM 2278 N N . GLY B 1 54 ? 13.016 -28.922 -1.281 1 56.22 54 GLY B N 1
ATOM 2279 C CA . GLY B 1 54 ? 12.125 -28.703 -0.153 1 56.22 54 GLY B CA 1
ATOM 2280 C C . GLY B 1 54 ? 10.703 -28.375 -0.571 1 56.22 54 GLY B C 1
ATOM 2281 O O . GLY B 1 54 ? 9.875 -28 0.264 1 56.22 54 GLY B O 1
ATOM 2282 N N . VAL B 1 55 ? 10.414 -28.422 -1.854 1 54.22 55 VAL B N 1
ATOM 2283 C CA . VAL B 1 55 ? 9.078 -28.109 -2.355 1 54.22 55 VAL B CA 1
ATOM 2284 C C . VAL B 1 55 ? 8.195 -29.359 -2.299 1 54.22 55 VAL B C 1
ATOM 2286 O O . VAL B 1 55 ? 8.523 -30.375 -2.9 1 54.22 55 VAL B O 1
ATOM 2289 N N . LYS B 1 56 ? 7.129 -29.219 -1.392 1 61 56 LYS B N 1
ATOM 2290 C CA . LYS B 1 56 ? 6.18 -30.328 -1.322 1 61 56 LYS B CA 1
ATOM 2291 C C . LYS B 1 56 ? 4.945 -30.047 -2.172 1 61 56 LYS B C 1
ATOM 2293 O O . LYS B 1 56 ? 4.277 -29.031 -1.99 1 61 56 LYS B O 1
ATOM 2298 N N . VAL B 1 57 ? 4.738 -30.906 -3.117 1 67.38 57 VAL B N 1
ATOM 2299 C CA . VAL B 1 57 ? 3.57 -30.766 -3.982 1 67.38 57 VAL B CA 1
ATOM 2300 C C . VAL B 1 57 ? 2.312 -31.203 -3.229 1 67.38 57 VAL B C 1
ATOM 2302 O O . VAL B 1 57 ? 2.389 -31.984 -2.275 1 67.38 57 VAL B O 1
ATOM 2305 N N . PHE B 1 58 ? 1.24 -30.625 -3.551 1 67.25 58 PHE B N 1
ATOM 2306 C CA . PHE B 1 58 ? -0.037 -31.031 -2.977 1 67.25 58 PHE B CA 1
ATOM 2307 C C . PHE B 1 58 ? -1.045 -31.359 -4.074 1 67.25 58 PHE B C 1
ATOM 2309 O O . PHE B 1 58 ? -0.745 -31.219 -5.262 1 67.25 58 PHE B O 1
ATOM 2316 N N . THR B 1 59 ? -2.102 -31.984 -3.631 1 72.38 59 THR B N 1
ATOM 2317 C CA . THR B 1 59 ? -3.102 -32.469 -4.582 1 72.38 59 THR B CA 1
ATOM 2318 C C . THR B 1 59 ? -4.445 -31.781 -4.336 1 72.38 59 THR B C 1
ATOM 2320 O O . THR B 1 59 ? -4.84 -31.562 -3.188 1 72.38 59 THR B O 1
ATOM 2323 N N . LEU B 1 60 ? -5.055 -31.406 -5.422 1 66.94 60 LEU B N 1
ATOM 2324 C CA . LEU B 1 60 ? -6.438 -30.938 -5.371 1 66.94 60 LEU B CA 1
ATOM 2325 C C . LEU B 1 60 ? -7.367 -31.922 -6.07 1 66.94 60 LEU B C 1
ATOM 2327 O O . LEU B 1 60 ? -7.023 -32.469 -7.121 1 66.94 60 LEU B O 1
ATOM 2331 N N . VAL B 1 61 ? -8.492 -32.188 -5.449 1 72.12 61 VAL B N 1
ATOM 2332 C CA . VAL B 1 61 ? -9.555 -32.938 -6.109 1 72.12 61 VAL B CA 1
ATOM 2333 C C . VAL B 1 61 ? -10.711 -32 -6.465 1 72.12 61 VAL B C 1
ATOM 2335 O O . VAL B 1 61 ? -11.359 -31.438 -5.578 1 72.12 61 VAL B O 1
ATOM 2338 N N . ASN B 1 62 ? -10.914 -31.844 -7.707 1 71.69 62 ASN B N 1
ATOM 2339 C CA . ASN B 1 62 ? -11.906 -30.891 -8.203 1 71.69 62 ASN B CA 1
ATOM 2340 C C . ASN B 1 62 ? -11.719 -29.516 -7.574 1 71.69 62 ASN B C 1
ATOM 2342 O O . ASN B 1 62 ? -12.688 -28.891 -7.129 1 71.69 62 ASN B O 1
ATOM 2346 N N . GLY B 1 63 ? -10.5 -29.203 -7.453 1 65.5 63 GLY B N 1
ATOM 2347 C CA . GLY B 1 63 ? -10.156 -27.859 -6.98 1 65.5 63 GLY B CA 1
ATOM 2348 C C . GLY B 1 63 ? -10.211 -27.734 -5.473 1 65.5 63 GLY B C 1
ATOM 2349 O O . GLY B 1 63 ? -10.094 -26.625 -4.938 1 65.5 63 GLY B O 1
ATOM 2350 N N . LYS B 1 64 ? -10.422 -28.797 -4.773 1 64.69 64 LYS B N 1
ATOM 2351 C CA . LYS B 1 64 ? -10.555 -28.75 -3.32 1 64.69 64 LYS B CA 1
ATOM 2352 C C . LYS B 1 64 ? -9.375 -29.422 -2.631 1 64.69 64 LYS B C 1
ATOM 2354 O O . LYS B 1 64 ? -8.914 -30.484 -3.074 1 64.69 64 LYS B O 1
ATOM 2359 N N . MET B 1 65 ? -8.992 -28.703 -1.504 1 62.84 65 MET B N 1
ATOM 2360 C CA . MET B 1 65 ? -7.922 -29.281 -0.698 1 62.84 65 MET B CA 1
ATOM 2361 C C . MET B 1 65 ? -8.477 -30.281 0.31 1 62.84 65 MET B C 1
ATOM 2363 O O . MET B 1 65 ? -9.656 -30.219 0.674 1 62.84 65 MET B O 1
ATOM 2367 N N . ASN B 1 66 ? -7.668 -31.234 0.722 1 66.38 66 ASN B N 1
ATOM 2368 C CA . ASN B 1 66 ? -7.945 -32.188 1.801 1 66.38 66 ASN B CA 1
ATOM 2369 C C . ASN B 1 66 ? -9.047 -33.156 1.416 1 66.38 66 ASN B C 1
ATOM 2371 O O . ASN B 1 66 ? -9.922 -33.469 2.23 1 66.38 66 ASN B O 1
ATOM 2375 N N . VAL B 1 67 ? -9.305 -33.375 0.209 1 69.94 67 VAL B N 1
ATOM 2376 C CA . VAL B 1 67 ? -10.164 -34.438 -0.272 1 69.94 67 VAL B CA 1
ATOM 2377 C C . VAL B 1 67 ? -9.328 -35.688 -0.551 1 69.94 67 VAL B C 1
ATOM 2379 O O . VAL B 1 67 ? -8.367 -35.656 -1.321 1 69.94 67 VAL B O 1
ATOM 2382 N N . ASP B 1 68 ? -9.664 -36.75 0.086 1 77.69 68 ASP B N 1
ATOM 2383 C CA . ASP B 1 68 ? -8.844 -37.969 -0.029 1 77.69 68 ASP B CA 1
ATOM 2384 C C . ASP B 1 68 ? -9.461 -38.969 -1.01 1 77.69 68 ASP B C 1
ATOM 2386 O O . ASP B 1 68 ? -8.75 -39.781 -1.604 1 77.69 68 ASP B O 1
ATOM 2390 N N . THR B 1 69 ? -10.797 -38.844 -1.217 1 77.19 69 THR B N 1
ATOM 2391 C CA . THR B 1 69 ? -11.5 -39.844 -2.029 1 77.19 69 THR B CA 1
ATOM 2392 C C . THR B 1 69 ? -11.578 -39.375 -3.482 1 77.19 69 THR B C 1
ATOM 2394 O O . THR B 1 69 ? -11.703 -38.188 -3.76 1 77.19 69 THR B O 1
ATOM 2397 N N . ILE B 1 70 ? -11.398 -40.344 -4.445 1 80.19 70 ILE B N 1
ATOM 2398 C CA . ILE B 1 70 ? -11.5 -40.094 -5.875 1 80.19 70 ILE B CA 1
ATOM 2399 C C . ILE B 1 70 ? -12.656 -40.875 -6.473 1 80.19 70 ILE B C 1
ATOM 2401 O O . ILE B 1 70 ? -12.898 -42.031 -6.094 1 80.19 70 ILE B O 1
ATOM 2405 N N . ARG B 1 71 ? -13.617 -40.219 -7.199 1 79 71 ARG B N 1
ATOM 2406 C CA . ARG B 1 71 ? -14.773 -40.844 -7.859 1 79 71 ARG B CA 1
ATOM 2407 C C . ARG B 1 71 ? -14.656 -40.719 -9.375 1 79 71 ARG B C 1
ATOM 2409 O O . ARG B 1 71 ? -13.789 -40 -9.883 1 79 71 ARG B O 1
ATOM 2416 N N . GLU B 1 72 ? -15.383 -41.438 -9.992 1 77.25 72 GLU B N 1
ATOM 2417 C CA . GLU B 1 72 ? -15.461 -41.406 -11.453 1 77.25 72 GLU B CA 1
ATOM 2418 C C . GLU B 1 72 ? -15.641 -39.969 -11.953 1 77.25 72 GLU B C 1
ATOM 2420 O O . GLU B 1 72 ? -16.516 -39.25 -11.484 1 77.25 72 GLU B O 1
ATOM 2425 N N . GLY B 1 73 ? -14.758 -39.594 -12.82 1 76.88 73 GLY B N 1
ATOM 2426 C CA . GLY B 1 73 ? -14.898 -38.281 -13.453 1 76.88 73 GLY B CA 1
ATOM 2427 C C . GLY B 1 73 ? -14.172 -37.156 -12.727 1 76.88 73 GLY B C 1
ATOM 2428 O O . GLY B 1 73 ? -14.109 -36.031 -13.211 1 76.88 73 GLY B O 1
ATOM 2429 N N . ASP B 1 74 ? -13.617 -37.438 -11.516 1 77.62 74 ASP B N 1
ATOM 2430 C CA . ASP B 1 74 ? -12.922 -36.406 -10.758 1 77.62 74 ASP B CA 1
ATOM 2431 C C . ASP B 1 74 ? -11.688 -35.906 -11.5 1 77.62 74 ASP B C 1
ATOM 2433 O O . ASP B 1 74 ? -11.086 -36.656 -12.281 1 77.62 74 ASP B O 1
ATOM 2437 N N . GLU B 1 75 ? -11.461 -34.656 -11.305 1 78.06 75 GLU B N 1
ATOM 2438 C CA . GLU B 1 75 ? -10.18 -34.062 -11.695 1 78.06 75 GLU B CA 1
ATOM 2439 C C . GLU B 1 75 ? -9.234 -33.969 -10.5 1 78.06 75 GLU B C 1
ATOM 2441 O O . GLU B 1 75 ? -9.617 -33.469 -9.445 1 78.06 75 GLU B O 1
ATOM 2446 N N . ILE B 1 76 ? -7.984 -34.594 -10.648 1 76.31 76 ILE B N 1
ATOM 2447 C CA . ILE B 1 76 ? -6.945 -34.5 -9.625 1 76.31 76 ILE B CA 1
ATOM 2448 C C . ILE B 1 76 ? -5.812 -33.594 -10.125 1 76.31 76 ILE B C 1
ATOM 2450 O O . ILE B 1 76 ? -5.207 -33.875 -11.164 1 76.31 76 ILE B O 1
ATOM 2454 N N . ALA B 1 77 ? -5.57 -32.5 -9.438 1 73.62 77 ALA B N 1
ATOM 2455 C CA . ALA B 1 77 ? -4.461 -31.594 -9.773 1 73.62 77 ALA B CA 1
ATOM 2456 C C . ALA B 1 77 ? -3.281 -31.812 -8.828 1 73.62 77 ALA B C 1
ATOM 2458 O O . ALA B 1 77 ? -3.457 -31.891 -7.613 1 73.62 77 ALA B O 1
ATOM 2459 N N . ILE B 1 78 ? -2.156 -32.031 -9.328 1 68.12 78 ILE B N 1
ATOM 2460 C CA . ILE B 1 78 ? -0.911 -32.125 -8.578 1 68.12 78 ILE B CA 1
ATOM 2461 C C . ILE B 1 78 ? -0.022 -30.922 -8.867 1 68.12 78 ILE B C 1
ATOM 2463 O O . ILE B 1 78 ? 0.389 -30.703 -10.008 1 68.12 78 ILE B O 1
ATOM 2467 N N . LEU B 1 79 ? 0.162 -30.188 -7.938 1 68.75 79 LEU B N 1
ATOM 2468 C CA . LEU B 1 79 ? 0.783 -28.891 -8.172 1 68.75 79 LEU B CA 1
ATOM 2469 C C . LEU B 1 79 ? 1.682 -28.5 -7.008 1 68.75 79 LEU B C 1
ATOM 2471 O O . LEU B 1 79 ? 1.465 -28.938 -5.875 1 68.75 79 LEU B O 1
ATOM 2475 N N . PRO B 1 80 ? 2.729 -27.75 -7.281 1 58.38 80 PRO B N 1
ATOM 2476 C CA . PRO B 1 80 ? 3.508 -27.188 -6.18 1 58.38 80 PRO B CA 1
ATOM 2477 C C . PRO B 1 80 ? 2.773 -26.062 -5.461 1 58.38 80 PRO B C 1
ATOM 2479 O O . PRO B 1 80 ? 1.731 -25.594 -5.93 1 58.38 80 PRO B O 1
ATOM 2482 N N . PRO B 1 81 ? 3.316 -25.781 -4.344 1 48.75 81 PRO B N 1
ATOM 2483 C CA . PRO B 1 81 ? 2.703 -24.641 -3.652 1 48.75 81 PRO B CA 1
ATOM 2484 C C . PRO B 1 81 ? 2.658 -23.375 -4.512 1 48.75 81 PRO B C 1
ATOM 2486 O O . PRO B 1 81 ? 3.551 -23.156 -5.336 1 48.75 81 PRO B O 1
ATOM 2489 N N . PRO B 1 82 ? 1.427 -22.688 -4.43 1 45.62 82 PRO B N 1
ATOM 2490 C CA . PRO B 1 82 ? 1.16 -21.547 -5.312 1 45.62 82 PRO B CA 1
ATOM 2491 C C . PRO B 1 82 ? 2.104 -20.375 -5.059 1 45.62 82 PRO B C 1
ATOM 2493 O O . PRO B 1 82 ? 2.766 -20.328 -4.02 1 45.62 82 PRO B O 1
ATOM 2496 N N . ALA B 1 83 ? 2.297 -19.531 -6.109 1 45.72 83 ALA B N 1
ATOM 2497 C CA . ALA B 1 83 ? 2.959 -18.25 -5.914 1 45.72 83 ALA B CA 1
ATOM 2498 C C . ALA B 1 83 ? 1.961 -17.094 -6.02 1 45.72 83 ALA B C 1
ATOM 2500 O O . ALA B 1 83 ? 2.352 -15.922 -6.023 1 45.72 83 ALA B O 1
ATOM 2501 N N . GLY B 1 84 ? 0.459 -17.078 -5.938 1 40.97 84 GLY B N 1
ATOM 2502 C CA . GLY B 1 84 ? -0.428 -15.969 -5.617 1 40.97 84 GLY B CA 1
ATOM 2503 C C . GLY B 1 84 ? -0.98 -15.273 -6.844 1 40.97 84 GLY B C 1
ATOM 2504 O O . GLY B 1 84 ? -0.375 -15.32 -7.918 1 40.97 84 GLY B O 1
ATOM 2505 N N . GLY B 1 85 ? -2.443 -14.617 -7.105 1 41.84 85 GLY B N 1
ATOM 2506 C CA . GLY B 1 85 ? -2.934 -13.484 -7.863 1 41.84 85 GLY B CA 1
ATOM 2507 C C . GLY B 1 85 ? -4.125 -13.82 -8.742 1 41.84 85 GLY B C 1
ATOM 2508 O O . GLY B 1 85 ? -4.508 -14.984 -8.852 1 41.84 85 GLY B O 1
ATOM 2509 N N . ASP B 1 86 ? -5.301 -12.945 -8.922 1 41.16 86 ASP B N 1
ATOM 2510 C CA . ASP B 1 86 ? -6.355 -13.062 -9.922 1 41.16 86 ASP B CA 1
ATOM 2511 C C . ASP B 1 86 ? -5.773 -13.039 -11.336 1 41.16 86 ASP B C 1
ATOM 2513 O O . ASP B 1 86 ? -4.895 -12.234 -11.641 1 41.16 86 ASP B O 1
ATOM 2517 N N . LEU B 1 87 ? -6.543 -13.938 -12.102 1 58.69 87 LEU B N 1
ATOM 2518 C CA . LEU B 1 87 ? -5.883 -14.344 -13.344 1 58.69 87 LEU B CA 1
ATOM 2519 C C . LEU B 1 87 ? -6.391 -13.516 -14.523 1 58.69 87 LEU B C 1
ATOM 2521 O O . LEU B 1 87 ? -7.598 -13.438 -14.75 1 58.69 87 LEU B O 1
ATOM 2525 N N . ARG B 1 88 ? -5.75 -12.453 -14.898 1 62.69 88 ARG B N 1
ATOM 2526 C CA . ARG B 1 88 ? -5.98 -11.773 -16.172 1 62.69 88 ARG B CA 1
ATOM 2527 C C . ARG B 1 88 ? -5.02 -12.273 -17.25 1 62.69 88 ARG B C 1
ATOM 2529 O O . ARG B 1 88 ? -3.803 -12.141 -17.109 1 62.69 88 ARG B O 1
ATOM 2536 N N . ARG B 1 89 ? -5.73 -12.812 -18.219 1 70.06 89 ARG B N 1
ATOM 2537 C CA . ARG B 1 89 ? -4.879 -13.211 -19.328 1 70.06 89 ARG B CA 1
ATOM 2538 C C . ARG B 1 89 ? -4.434 -11.992 -20.141 1 70.06 89 ARG B C 1
ATOM 2540 O O . ARG B 1 89 ? -5.262 -11.188 -20.562 1 70.06 89 ARG B O 1
ATOM 2547 N N . GLY B 1 90 ? -3.199 -11.742 -20.188 1 76.25 90 GLY B N 1
ATOM 2548 C CA . GLY B 1 90 ? -2.643 -10.594 -20.875 1 76.25 90 GLY B CA 1
ATOM 2549 C C . GLY B 1 90 ? -1.984 -9.594 -19.938 1 76.25 90 GLY B C 1
ATOM 2550 O O . GLY B 1 90 ? -1.995 -9.781 -18.719 1 76.25 90 GLY B O 1
ATOM 2551 N N . LYS B 1 91 ? -1.506 -8.531 -20.578 1 86 91 LYS B N 1
ATOM 2552 C CA . LYS B 1 91 ? -0.76 -7.535 -19.812 1 86 91 LYS B CA 1
ATOM 2553 C C . LYS B 1 91 ? -1.7 -6.645 -19.016 1 86 91 LYS B C 1
ATOM 2555 O O . LYS B 1 91 ? -2.848 -6.43 -19.406 1 86 91 LYS B O 1
ATOM 2560 N N . LEU B 1 92 ? -1.28 -6.211 -17.984 1 89.62 92 LEU B N 1
ATOM 2561 C CA . LEU B 1 92 ? -2.035 -5.355 -17.062 1 89.62 92 LEU B CA 1
ATOM 2562 C C . LEU B 1 92 ? -1.79 -3.883 -17.391 1 89.62 92 LEU B C 1
ATOM 2564 O O . LEU B 1 92 ? -0.655 -3.479 -17.641 1 89.62 92 LEU B O 1
ATOM 2568 N N . ASP B 1 93 ? -2.816 -3.184 -17.562 1 93.75 93 ASP B N 1
ATOM 2569 C CA . ASP B 1 93 ? -2.736 -1.727 -17.484 1 93.75 93 ASP B CA 1
ATOM 2570 C C . ASP B 1 93 ? -3.092 -1.224 -16.094 1 93.75 93 ASP B C 1
ATOM 2572 O O . ASP B 1 93 ? -4.254 -0.918 -15.812 1 93.75 93 ASP B O 1
ATOM 2576 N N . ILE B 1 94 ? -2.082 -1.1 -15.25 1 97 94 ILE B N 1
ATOM 2577 C CA . ILE B 1 94 ? -2.336 -0.861 -13.828 1 97 94 ILE B CA 1
ATOM 2578 C C . ILE B 1 94 ? -2.926 0.534 -13.641 1 97 94 ILE B C 1
ATOM 2580 O O . ILE B 1 94 ? -3.738 0.753 -12.742 1 97 94 ILE B O 1
ATOM 2584 N N . LEU B 1 95 ? -2.533 1.51 -14.492 1 97.75 95 LEU B N 1
ATOM 2585 C CA . LEU B 1 95 ? -3.033 2.871 -14.344 1 97.75 95 LEU B CA 1
ATOM 2586 C C . LEU B 1 95 ? -4.535 2.932 -14.602 1 97.75 95 LEU B C 1
ATOM 2588 O O . LEU B 1 95 ? -5.27 3.607 -13.875 1 97.75 95 LEU B O 1
ATOM 2592 N N . GLU B 1 96 ? -4.949 2.223 -15.594 1 96.31 96 GLU B N 1
ATOM 2593 C CA . GLU B 1 96 ? -6.379 2.184 -15.883 1 96.31 96 GLU B CA 1
ATOM 2594 C C . GLU B 1 96 ? -7.148 1.478 -14.773 1 96.31 96 GLU B C 1
ATOM 2596 O O . GLU B 1 96 ? -8.242 1.909 -14.391 1 96.31 96 GLU B O 1
ATOM 2601 N N . GLU B 1 97 ? -6.609 0.386 -14.281 1 95.75 97 GLU B N 1
ATOM 2602 C CA . GLU B 1 97 ? -7.258 -0.341 -13.195 1 95.75 97 GLU B CA 1
ATOM 2603 C C . GLU B 1 97 ? -7.352 0.517 -11.938 1 95.75 97 GLU B C 1
ATOM 2605 O O . GLU B 1 97 ? -8.383 0.525 -11.258 1 95.75 97 GLU B O 1
ATOM 2610 N N . ILE B 1 98 ? -6.262 1.229 -11.617 1 98.19 98 ILE B N 1
ATOM 2611 C CA . ILE B 1 98 ? -6.219 2.09 -10.445 1 98.19 98 ILE B CA 1
ATOM 2612 C C . ILE B 1 98 ? -7.254 3.203 -10.578 1 98.19 98 ILE B C 1
ATOM 2614 O O . ILE B 1 98 ? -7.996 3.486 -9.641 1 98.19 98 ILE B O 1
ATOM 2618 N N . LYS B 1 99 ? -7.289 3.797 -11.766 1 97.75 99 LYS B N 1
ATOM 2619 C CA . LYS B 1 99 ? -8.25 4.863 -12.039 1 97.75 99 LYS B CA 1
ATOM 2620 C C . LYS B 1 99 ? -9.68 4.391 -11.789 1 97.75 99 LYS B C 1
ATOM 2622 O O . LYS B 1 99 ? -10.445 5.047 -11.086 1 97.75 99 LYS B O 1
ATOM 2627 N N . ARG B 1 100 ? -10 3.236 -12.344 1 97.06 100 ARG B N 1
ATOM 2628 C CA . ARG B 1 100 ? -11.352 2.693 -12.234 1 97.06 100 ARG B CA 1
ATOM 2629 C C . ARG B 1 100 ? -11.68 2.34 -10.789 1 97.06 100 ARG B C 1
ATOM 2631 O O . ARG B 1 100 ? -12.781 2.629 -10.305 1 97.06 100 ARG B O 1
ATOM 2638 N N . PHE B 1 101 ? -10.781 1.739 -10.141 1 97.62 101 PHE B N 1
ATOM 2639 C CA . PHE B 1 101 ? -11.008 1.301 -8.773 1 97.62 101 PHE B CA 1
ATOM 2640 C C . PHE B 1 101 ? -11.164 2.496 -7.84 1 97.62 101 PHE B C 1
ATOM 2642 O O . PHE B 1 101 ? -12.055 2.51 -6.98 1 97.62 101 PHE B O 1
ATOM 2649 N N . ARG B 1 102 ? -10.32 3.492 -7.984 1 98.19 102 ARG B N 1
ATOM 2650 C CA . ARG B 1 102 ? -10.391 4.711 -7.184 1 98.19 102 ARG B CA 1
ATOM 2651 C C . ARG B 1 102 ? -11.758 5.379 -7.336 1 98.19 102 ARG B C 1
ATOM 2653 O O . ARG B 1 102 ? -12.297 5.918 -6.367 1 98.19 102 ARG B O 1
ATOM 2660 N N . ALA B 1 103 ? -12.234 5.355 -8.531 1 97.25 103 ALA B N 1
ATOM 2661 C CA . ALA B 1 103 ? -13.508 6 -8.836 1 97.25 103 ALA B CA 1
ATOM 2662 C C . ALA B 1 103 ? -14.656 5.32 -8.086 1 97.25 103 ALA B C 1
ATOM 2664 O O . ALA B 1 103 ? -15.742 5.887 -7.957 1 97.25 103 ALA B O 1
ATOM 2665 N N . GLU B 1 104 ? -14.43 4.16 -7.562 1 96.62 104 GLU B N 1
ATOM 2666 C CA . GLU B 1 104 ? -15.469 3.4 -6.883 1 96.62 104 GLU B CA 1
ATOM 2667 C C . GLU B 1 104 ? -15.5 3.717 -5.387 1 96.62 104 GLU B C 1
ATOM 2669 O O . GLU B 1 104 ? -16.344 3.191 -4.652 1 96.62 104 GLU B O 1
ATOM 2674 N N . ALA B 1 105 ? -14.648 4.531 -4.906 1 97.5 105 ALA B N 1
ATOM 2675 C CA . ALA B 1 105 ? -14.547 4.816 -3.477 1 97.5 105 ALA B CA 1
ATOM 2676 C C . ALA B 1 105 ? -15.828 5.441 -2.947 1 97.5 105 ALA B C 1
ATOM 2678 O O . ALA B 1 105 ? -16.25 6.504 -3.42 1 97.5 105 ALA B O 1
ATOM 2679 N N . PRO B 1 106 ? -16.484 4.863 -1.989 1 96.25 106 PRO B N 1
ATOM 2680 C CA . PRO B 1 106 ? -17.641 5.504 -1.357 1 96.25 106 PRO B CA 1
ATOM 2681 C C . PRO B 1 106 ? -17.266 6.707 -0.5 1 96.25 106 PRO B C 1
ATOM 2683 O O . PRO B 1 106 ? -16.094 6.867 -0.146 1 96.25 106 PRO B O 1
ATOM 2686 N N . PRO B 1 107 ? -18.203 7.535 -0.116 1 96.31 107 PRO B N 1
ATOM 2687 C CA . PRO B 1 107 ? -17.922 8.797 0.571 1 96.31 107 PRO B CA 1
ATOM 2688 C C . PRO B 1 107 ? -17.297 8.586 1.948 1 96.31 107 PRO B C 1
ATOM 2690 O O . PRO B 1 107 ? -16.625 9.484 2.473 1 96.31 107 PRO B O 1
ATOM 2693 N N . GLU B 1 108 ? -17.516 7.414 2.486 1 95.62 108 GLU B N 1
ATOM 2694 C CA . GLU B 1 108 ? -17.016 7.188 3.84 1 95.62 108 GLU B CA 1
ATOM 2695 C C . GLU B 1 108 ? -15.562 6.727 3.82 1 95.62 108 GLU B C 1
ATOM 2697 O O . GLU B 1 108 ? -14.93 6.602 4.871 1 95.62 108 GLU B O 1
ATOM 2702 N N . THR B 1 109 ? -15.023 6.434 2.639 1 97.12 109 THR B N 1
ATOM 2703 C CA . THR B 1 109 ? -13.648 5.957 2.527 1 97.12 109 THR B CA 1
ATOM 2704 C C . THR B 1 109 ? -12.672 7.125 2.422 1 97.12 109 THR B C 1
ATOM 2706 O O . THR B 1 109 ? -13.023 8.188 1.899 1 97.12 109 THR B O 1
ATOM 2709 N N . GLY B 1 110 ? -11.531 6.91 2.965 1 96.25 110 GLY B N 1
ATOM 2710 C CA . GLY B 1 110 ? -10.5 7.938 2.902 1 96.25 110 GLY B CA 1
ATOM 2711 C C . GLY B 1 110 ? -9.117 7.379 2.629 1 96.25 110 GLY B C 1
ATOM 2712 O O . GLY B 1 110 ? -8.125 8.117 2.664 1 96.25 110 GLY B O 1
ATOM 2713 N N . SER B 1 111 ? -9.031 6.078 2.365 1 97.25 111 SER B N 1
ATOM 2714 C CA . SER B 1 111 ? -7.73 5.438 2.201 1 97.25 111 SER B CA 1
ATOM 2715 C C . SER B 1 111 ? -7.77 4.375 1.105 1 97.25 111 SER B C 1
ATOM 2717 O O . SER B 1 111 ? -8.758 3.646 0.978 1 97.25 111 SER B O 1
ATOM 2719 N N . MET B 1 112 ? -6.785 4.367 0.331 1 98.31 112 MET B N 1
ATOM 2720 C CA . MET B 1 112 ? -6.543 3.312 -0.65 1 98.31 112 MET B CA 1
ATOM 2721 C C . MET B 1 112 ? -5.094 2.848 -0.604 1 98.31 112 MET B C 1
ATOM 2723 O O . MET B 1 112 ? -4.176 3.668 -0.545 1 98.31 112 MET B O 1
ATOM 2727 N N . VAL B 1 113 ? -4.906 1.592 -0.599 1 98.56 113 VAL B N 1
ATOM 2728 C CA . VAL B 1 113 ? -3.568 1.013 -0.688 1 98.56 113 VAL B CA 1
ATOM 2729 C C . VAL B 1 113 ? -3.475 0.112 -1.918 1 98.56 113 VAL B C 1
ATOM 2731 O O . VAL B 1 113 ? -4.41 -0.635 -2.219 1 98.56 113 VAL B O 1
ATOM 2734 N N . ILE B 1 114 ? -2.406 0.268 -2.635 1 98.62 114 ILE B N 1
ATOM 2735 C CA . ILE B 1 114 ? -2.176 -0.461 -3.877 1 98.62 114 ILE B CA 1
ATOM 2736 C C . ILE B 1 114 ? -0.843 -1.201 -3.803 1 98.62 114 ILE B C 1
ATOM 2738 O O . ILE B 1 114 ? 0.176 -0.621 -3.422 1 98.62 114 ILE B O 1
ATOM 2742 N N . TYR B 1 115 ? -0.824 -2.416 -4.09 1 98.12 115 TYR B N 1
ATOM 2743 C CA . TYR B 1 115 ? 0.393 -3.197 -4.277 1 98.12 115 TYR B CA 1
ATOM 2744 C C . TYR B 1 115 ? 0.562 -3.6 -5.738 1 98.12 115 TYR B C 1
ATOM 2746 O O . TYR B 1 115 ? -0.372 -4.109 -6.363 1 98.12 115 TYR B O 1
ATOM 2754 N N . VAL B 1 116 ? 1.682 -3.365 -6.246 1 97.62 116 VAL B N 1
ATOM 2755 C CA . VAL B 1 116 ? 2.035 -3.779 -7.602 1 97.62 116 VAL B CA 1
ATOM 2756 C C . VAL B 1 116 ? 3.275 -4.672 -7.562 1 97.62 116 VAL B C 1
ATOM 2758 O O . VAL B 1 116 ? 4.324 -4.262 -7.059 1 97.62 116 VAL B O 1
ATOM 2761 N N . GLY B 1 117 ? 3.135 -5.844 -8.023 1 95.94 117 GLY B N 1
ATOM 2762 C CA . GLY B 1 117 ? 4.281 -6.695 -8.297 1 95.94 117 GLY B CA 1
ATOM 2763 C C . GLY B 1 117 ? 4.645 -6.746 -9.773 1 95.94 117 GLY B C 1
ATOM 2764 O O . GLY B 1 117 ? 3.764 -6.773 -10.633 1 95.94 117 GLY B O 1
ATOM 2765 N N . PHE B 1 118 ? 5.906 -6.719 -10.078 1 96.06 118 PHE B N 1
ATOM 2766 C CA . PHE B 1 118 ? 6.336 -6.75 -11.469 1 96.06 118 PHE B CA 1
ATOM 2767 C C . PHE B 1 118 ? 7.621 -7.559 -11.625 1 96.06 118 PHE B C 1
ATOM 2769 O O . PHE B 1 118 ? 8.273 -7.887 -10.633 1 96.06 118 PHE B O 1
ATOM 2776 N N . VAL B 1 119 ? 7.949 -7.93 -12.82 1 95.38 119 VAL B N 1
ATOM 2777 C CA . VAL B 1 119 ? 9.039 -8.859 -13.117 1 95.38 119 VAL B CA 1
ATOM 2778 C C . VAL B 1 119 ? 10.383 -8.164 -12.898 1 95.38 119 VAL B C 1
ATOM 2780 O O . VAL B 1 119 ? 10.641 -7.105 -13.477 1 95.38 119 VAL B O 1
ATOM 2783 N N . LYS B 1 120 ? 11.188 -8.766 -12.109 1 96.19 120 LYS B N 1
ATOM 2784 C CA . LYS B 1 120 ? 12.547 -8.258 -11.914 1 96.19 120 LYS B CA 1
ATOM 2785 C C . LYS B 1 120 ? 13.406 -8.516 -13.148 1 96.19 120 LYS B C 1
ATOM 2787 O O . LYS B 1 120 ? 13.273 -9.555 -13.805 1 96.19 120 LYS B O 1
ATOM 2792 N N . GLY B 1 121 ? 14.281 -7.598 -13.312 1 97.5 121 GLY B N 1
ATOM 2793 C CA . GLY B 1 121 ? 15.242 -7.801 -14.391 1 97.5 121 GLY B CA 1
ATOM 2794 C C . GLY B 1 121 ? 16.516 -8.469 -13.922 1 97.5 121 GLY B C 1
ATOM 2795 O O . GLY B 1 121 ? 17.266 -9.016 -14.734 1 97.5 121 GLY B O 1
ATOM 2796 N N . VAL B 1 122 ? 16.844 -8.375 -12.711 1 96.88 122 VAL B N 1
ATOM 2797 C CA . VAL B 1 122 ? 18.031 -8.961 -12.117 1 96.88 122 VAL B CA 1
ATOM 2798 C C . VAL B 1 122 ? 17.672 -9.688 -10.82 1 96.88 122 VAL B C 1
ATOM 2800 O O . VAL B 1 122 ? 17 -9.125 -9.961 1 96.88 122 VAL B O 1
ATOM 2803 N N . VAL B 1 123 ? 18.016 -10.945 -10.734 1 93.38 123 VAL B N 1
ATOM 2804 C CA . VAL B 1 123 ? 17.797 -11.758 -9.539 1 93.38 123 VAL B CA 1
ATOM 2805 C C . VAL B 1 123 ? 19.109 -12.445 -9.133 1 93.38 123 VAL B C 1
ATOM 2807 O O . VAL B 1 123 ? 19.703 -13.18 -9.93 1 93.38 123 VAL B O 1
ATOM 2810 N N . GLU B 1 124 ? 19.469 -12.133 -7.93 1 91 124 GLU B N 1
ATOM 2811 C CA . GLU B 1 124 ? 20.703 -12.703 -7.406 1 91 124 GLU B CA 1
ATOM 2812 C C . GLU B 1 124 ? 21.875 -12.438 -8.344 1 91 124 GLU B C 1
ATOM 2814 O O . GLU B 1 124 ? 22.656 -13.344 -8.641 1 91 124 GLU B O 1
ATOM 2819 N N . GLY B 1 125 ? 21.875 -11.258 -8.898 1 93.81 125 GLY B N 1
ATOM 2820 C CA . GLY B 1 125 ? 22.984 -10.812 -9.727 1 93.81 125 GLY B CA 1
ATOM 2821 C C . GLY B 1 125 ? 22.891 -11.32 -11.156 1 93.81 125 GLY B C 1
ATOM 2822 O O . GLY B 1 125 ? 23.766 -11.016 -11.984 1 93.81 125 GLY B O 1
ATOM 2823 N N . HIS B 1 126 ? 21.891 -12.133 -11.461 1 96.44 126 HIS B N 1
ATOM 2824 C CA . HIS B 1 126 ? 21.75 -12.711 -12.797 1 96.44 126 HIS B CA 1
ATOM 2825 C C . HIS B 1 126 ? 20.625 -12.031 -13.57 1 96.44 126 HIS B C 1
ATOM 2827 O O . HIS B 1 126 ? 19.578 -11.695 -13 1 96.44 126 HIS B O 1
ATOM 2833 N N . GLN B 1 127 ? 20.781 -11.883 -14.828 1 97.75 127 GLN B N 1
ATOM 2834 C CA . GLN B 1 127 ? 19.812 -11.227 -15.695 1 97.75 127 GLN B CA 1
ATOM 2835 C C . GLN B 1 127 ? 18.625 -12.141 -16 1 97.75 127 GLN B C 1
ATOM 2837 O O . GLN B 1 127 ? 18.812 -13.297 -16.391 1 97.75 127 GLN B O 1
ATOM 2842 N N . VAL B 1 128 ? 17.5 -11.641 -15.836 1 97.38 128 VAL B N 1
ATOM 2843 C CA . VAL B 1 128 ? 16.281 -12.352 -16.156 1 97.38 128 VAL B CA 1
ATOM 2844 C C . VAL B 1 128 ? 15.789 -11.945 -17.547 1 97.38 128 VAL B C 1
ATOM 2846 O O . VAL B 1 128 ? 15.703 -10.758 -17.859 1 97.38 128 VAL B O 1
ATOM 2849 N N . SER B 1 129 ? 15.492 -12.914 -18.344 1 96.25 129 SER B N 1
ATOM 2850 C CA . SER B 1 129 ? 15.039 -12.594 -19.688 1 96.25 129 SER B CA 1
ATOM 2851 C C . SER B 1 129 ? 13.531 -12.773 -19.828 1 96.25 129 SER B C 1
ATOM 2853 O O . SER B 1 129 ? 12.859 -11.984 -20.5 1 96.25 129 SER B O 1
ATOM 2855 N N . ASP B 1 130 ? 13.016 -13.883 -19.109 1 93.19 130 ASP B N 1
ATOM 2856 C CA . ASP B 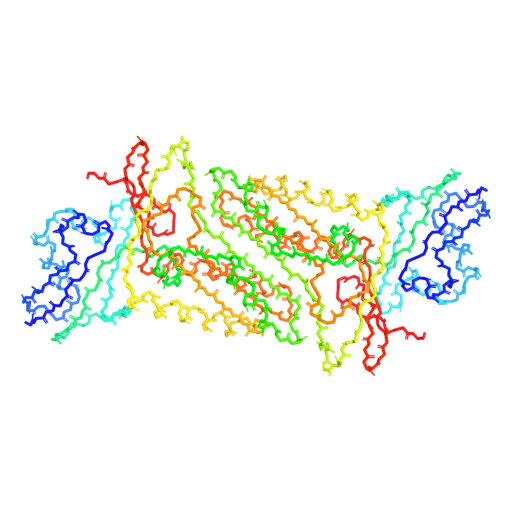1 130 ? 11.602 -14.203 -19.266 1 93.19 130 ASP B CA 1
ATOM 2857 C C . ASP B 1 130 ? 11.031 -14.82 -17.984 1 93.19 130 ASP B C 1
ATOM 2859 O O . ASP B 1 130 ? 11.758 -15.469 -17.234 1 93.19 130 ASP B O 1
ATOM 2863 N N . LEU B 1 131 ? 9.82 -14.516 -17.844 1 89.88 131 LEU B N 1
ATOM 2864 C CA . LEU B 1 131 ? 9.023 -15.258 -16.875 1 89.88 131 LEU B CA 1
ATOM 2865 C C . LEU B 1 131 ? 7.832 -15.922 -17.562 1 89.88 131 LEU B C 1
ATOM 2867 O O . LEU B 1 131 ? 7.02 -15.25 -18.203 1 89.88 131 LEU B O 1
ATOM 2871 N N . ILE B 1 132 ? 7.797 -17.203 -17.422 1 80.31 132 ILE B N 1
ATOM 2872 C CA . ILE B 1 132 ? 6.711 -17.969 -18.016 1 80.31 132 ILE B CA 1
ATOM 2873 C C . ILE B 1 132 ? 5.77 -18.484 -16.938 1 80.31 132 ILE B C 1
ATOM 2875 O O . ILE B 1 132 ? 6.125 -19.375 -16.172 1 80.31 132 ILE B O 1
ATOM 2879 N N . TYR B 1 133 ? 4.555 -17.953 -16.953 1 80.12 133 TYR B N 1
ATOM 2880 C CA . TYR B 1 133 ? 3.602 -18.297 -15.898 1 80.12 133 TYR B CA 1
ATOM 2881 C C . TYR B 1 133 ? 2.76 -19.5 -16.312 1 80.12 133 TYR B C 1
ATOM 2883 O O . TYR B 1 133 ? 2.42 -19.656 -17.484 1 80.12 133 TYR B O 1
ATOM 2891 N N . GLU B 1 134 ? 2.58 -20.297 -15.359 1 68.25 134 GLU B N 1
ATOM 2892 C CA . GLU B 1 134 ? 1.62 -21.391 -15.438 1 68.25 134 GLU B CA 1
ATOM 2893 C C . GLU B 1 134 ? 0.578 -21.297 -14.328 1 68.25 134 GLU B C 1
ATOM 2895 O O . GLU B 1 134 ? 0.895 -20.891 -13.203 1 68.25 134 GLU B O 1
ATOM 2900 N N . SER B 1 135 ? -0.734 -21.609 -14.734 1 72.38 135 SER B N 1
ATOM 2901 C CA . SER B 1 135 ? -1.772 -21.469 -13.711 1 72.38 135 SER B CA 1
ATOM 2902 C C . SER B 1 135 ? -2.811 -22.578 -13.836 1 72.38 135 SER B C 1
ATOM 2904 O O . SER B 1 135 ? -3.051 -23.094 -14.93 1 72.38 135 SER B O 1
ATOM 2906 N N . TYR B 1 136 ? -3.264 -23.016 -12.734 1 67.25 136 TYR B N 1
ATOM 2907 C CA . TYR B 1 136 ? -4.52 -23.75 -12.672 1 67.25 136 TYR B CA 1
ATOM 2908 C C . TYR B 1 136 ? -5.711 -22.797 -12.609 1 67.25 136 TYR B C 1
ATOM 2910 O O . TYR B 1 136 ? -6.184 -22.469 -11.523 1 67.25 136 TYR B O 1
ATOM 2918 N N . ASP B 1 137 ? -6.309 -22.469 -13.703 1 68.12 137 ASP B N 1
ATOM 2919 C CA . ASP B 1 137 ? -7.148 -21.297 -13.883 1 68.12 137 ASP B CA 1
ATOM 2920 C C . ASP B 1 137 ? -8.398 -21.375 -13.008 1 68.12 137 ASP B C 1
ATOM 2922 O O . ASP B 1 137 ? -8.742 -20.422 -12.312 1 68.12 137 ASP B O 1
ATOM 2926 N N . GLU B 1 138 ? -9.094 -22.469 -13.117 1 63.81 138 GLU B N 1
ATOM 2927 C CA . GLU B 1 138 ? -10.359 -22.594 -12.398 1 63.81 138 GLU B CA 1
ATOM 2928 C C . GLU B 1 138 ? -10.141 -22.484 -10.891 1 63.81 138 GLU B C 1
ATOM 2930 O O . GLU B 1 138 ? -10.852 -21.734 -10.211 1 63.81 138 GLU B O 1
ATOM 2935 N N . TYR B 1 139 ? -9.086 -23.188 -10.43 1 67.56 139 TYR B N 1
ATOM 2936 C CA . TYR B 1 139 ? -8.766 -23.125 -9 1 67.56 139 TYR B CA 1
ATOM 2937 C C . TYR B 1 139 ? -8.328 -21.734 -8.594 1 67.56 139 TYR B C 1
ATOM 2939 O O . TYR B 1 139 ? -8.781 -21.203 -7.578 1 67.56 139 TYR B O 1
ATOM 2947 N N . THR B 1 140 ? -7.547 -21.156 -9.422 1 78.06 140 THR B N 1
ATOM 2948 C CA . THR B 1 140 ? -6.938 -19.875 -9.102 1 78.06 140 THR B CA 1
ATOM 2949 C C . THR B 1 140 ? -7.992 -18.781 -9.047 1 78.06 140 THR B C 1
ATOM 2951 O O . THR B 1 140 ? -8 -17.953 -8.125 1 78.06 140 THR B O 1
ATOM 2954 N N . SER B 1 141 ? -8.836 -18.734 -9.977 1 78.75 141 SER B N 1
ATOM 2955 C CA . SER B 1 141 ? -9.883 -17.719 -10.016 1 78.75 141 SER B CA 1
ATOM 2956 C C . SER B 1 141 ? -10.773 -17.812 -8.773 1 78.75 141 SER B C 1
ATOM 2958 O O . SER B 1 141 ? -11.102 -16.781 -8.172 1 78.75 141 SER B O 1
ATOM 2960 N N . LYS B 1 142 ? -11.156 -19.016 -8.477 1 76 142 LYS B N 1
ATOM 2961 C CA . LYS B 1 142 ? -11.984 -19.219 -7.293 1 76 142 LYS B CA 1
ATOM 2962 C C . LYS B 1 142 ? -11.25 -18.797 -6.023 1 76 142 LYS B C 1
ATOM 2964 O O . LYS B 1 142 ? -11.82 -18.141 -5.156 1 76 142 LYS B O 1
ATOM 2969 N N . ARG B 1 143 ? -10 -19.141 -5.91 1 80.69 143 ARG B N 1
ATOM 2970 C CA . ARG B 1 143 ? -9.211 -18.844 -4.723 1 80.69 143 ARG B CA 1
ATOM 2971 C C . ARG B 1 143 ? -9.023 -17.328 -4.555 1 80.69 143 ARG B C 1
ATOM 2973 O O . ARG B 1 143 ? -9.086 -16.812 -3.439 1 80.69 143 ARG B O 1
ATOM 2980 N N . LEU B 1 144 ? -8.812 -16.656 -5.66 1 88.25 144 LEU B N 1
ATOM 2981 C CA . LEU B 1 144 ? -8.664 -15.211 -5.598 1 88.25 144 LEU B CA 1
ATOM 2982 C C . LEU B 1 144 ? -9.93 -14.555 -5.066 1 88.25 144 LEU B C 1
ATOM 2984 O O . LEU B 1 144 ? -9.867 -13.656 -4.23 1 88.25 144 LEU B O 1
ATOM 2988 N N . LYS B 1 145 ? -11.039 -15.047 -5.527 1 86.38 145 LYS B N 1
ATOM 2989 C CA . LYS B 1 145 ? -12.32 -14.531 -5.039 1 86.38 145 LYS B CA 1
ATOM 2990 C C . LYS B 1 145 ? -12.492 -14.82 -3.551 1 86.38 145 LYS B C 1
ATOM 2992 O O . LYS B 1 145 ? -12.977 -13.969 -2.803 1 86.38 145 LYS B O 1
ATOM 2997 N N . GLU B 1 146 ? -12.117 -16 -3.182 1 86.75 146 GLU B N 1
ATOM 2998 C CA . GLU B 1 146 ? -12.203 -16.375 -1.771 1 86.75 146 GLU B CA 1
ATOM 2999 C C . GLU B 1 146 ? -11.32 -15.469 -0.914 1 86.75 146 GLU B C 1
ATOM 3001 O O . GLU B 1 146 ? -11.703 -15.078 0.188 1 86.75 146 GLU B O 1
ATOM 3006 N N . ILE B 1 147 ? -10.148 -15.195 -1.43 1 91.62 147 ILE B N 1
ATOM 3007 C CA . ILE B 1 147 ? -9.219 -14.328 -0.714 1 91.62 147 ILE B CA 1
ATOM 3008 C C . ILE B 1 147 ? -9.836 -12.945 -0.525 1 91.62 147 ILE B C 1
ATOM 3010 O O . ILE B 1 147 ? -9.805 -12.391 0.576 1 91.62 147 ILE B O 1
ATOM 3014 N N . GLU B 1 148 ? -10.398 -12.406 -1.574 1 93.69 148 GLU B N 1
ATOM 3015 C CA . GLU B 1 148 ? -11.039 -11.102 -1.479 1 93.69 148 GLU B CA 1
ATOM 3016 C C . GLU B 1 148 ? -12.141 -11.102 -0.417 1 93.69 148 GLU B C 1
ATOM 3018 O O . GLU B 1 148 ? -12.219 -10.18 0.401 1 93.69 148 GLU B O 1
ATOM 3023 N N . GLU B 1 149 ? -12.93 -12.18 -0.412 1 92.38 149 GLU B N 1
ATOM 3024 C CA . GLU B 1 149 ? -14.023 -12.281 0.547 1 92.38 149 GLU B CA 1
ATOM 3025 C C . GLU B 1 149 ? -13.5 -12.445 1.97 1 92.38 149 GLU B C 1
ATOM 3027 O O . GLU B 1 149 ? -14.023 -11.836 2.904 1 92.38 149 GLU B O 1
ATOM 3032 N N . GLU B 1 150 ? -12.469 -13.305 2.133 1 93.31 150 GLU B N 1
ATOM 3033 C CA . GLU B 1 150 ? -11.852 -13.523 3.439 1 93.31 150 GLU B CA 1
ATOM 3034 C C . GLU B 1 150 ? -11.32 -12.219 4.023 1 93.31 150 GLU B C 1
ATOM 3036 O O . GLU B 1 150 ? -11.531 -11.93 5.199 1 93.31 150 GLU B O 1
ATOM 3041 N N . ILE B 1 151 ? -10.664 -11.438 3.221 1 95.75 151 ILE B N 1
ATOM 3042 C CA . ILE B 1 151 ? -10.039 -10.195 3.662 1 95.75 151 ILE B CA 1
ATOM 3043 C C . ILE B 1 151 ? -11.109 -9.172 4.02 1 95.75 151 ILE B C 1
ATOM 3045 O O . ILE B 1 151 ? -11.016 -8.484 5.039 1 95.75 151 ILE B O 1
ATOM 3049 N N . LYS B 1 152 ? -12.125 -9.047 3.23 1 93.81 152 LYS B N 1
ATOM 3050 C CA . LYS B 1 152 ? -13.211 -8.117 3.51 1 93.81 152 LYS B CA 1
ATOM 3051 C C . LYS B 1 152 ? -13.906 -8.461 4.828 1 93.81 152 LYS B C 1
ATOM 3053 O O . LYS B 1 152 ? -14.336 -7.57 5.562 1 93.81 152 LYS B O 1
ATOM 3058 N N . ARG B 1 153 ? -14.031 -9.758 5.094 1 94.06 153 ARG B N 1
ATOM 3059 C CA . ARG B 1 153 ? -14.68 -10.203 6.324 1 94.06 153 ARG B CA 1
ATOM 3060 C C . ARG B 1 153 ? -13.797 -9.922 7.535 1 94.06 153 ARG B C 1
ATOM 3062 O O . ARG B 1 153 ? -14.297 -9.555 8.602 1 94.06 153 ARG B O 1
ATOM 3069 N N . LYS B 1 154 ? -12.578 -10.102 7.363 1 95.5 154 LYS B N 1
ATOM 3070 C CA . LYS B 1 154 ? -11.641 -9.984 8.469 1 95.5 154 LYS B CA 1
ATOM 3071 C C . LYS B 1 154 ? -11.406 -8.523 8.852 1 95.5 154 LYS B C 1
ATOM 3073 O O . LYS B 1 154 ? -11.305 -8.188 10.031 1 95.5 154 LYS B O 1
ATOM 3078 N N . TYR B 1 155 ? -11.25 -7.684 7.855 1 96.5 155 TYR B N 1
ATOM 3079 C CA . TYR B 1 155 ? -10.953 -6.273 8.078 1 96.5 155 TYR B CA 1
ATOM 3080 C C . TYR B 1 155 ? -12.195 -5.418 7.867 1 96.5 155 TYR B C 1
ATOM 3082 O O . TYR B 1 155 ? -12.516 -5.043 6.738 1 96.5 155 TYR B O 1
ATOM 3090 N N . HIS B 1 156 ? -12.766 -4.906 8.891 1 93.19 156 HIS B N 1
ATOM 3091 C CA . HIS B 1 156 ? -14.086 -4.301 8.859 1 93.19 156 HIS B CA 1
ATOM 3092 C C . HIS B 1 156 ? -14.055 -2.938 8.18 1 93.19 156 HIS B C 1
ATOM 3094 O O . HIS B 1 156 ? -15.062 -2.492 7.613 1 93.19 156 HIS B O 1
ATOM 3100 N N . ASP B 1 157 ? -12.914 -2.324 8.203 1 95.38 157 ASP B N 1
ATOM 3101 C CA . ASP B 1 157 ? -12.828 -0.997 7.598 1 95.38 157 ASP B CA 1
ATOM 3102 C C . ASP B 1 157 ? -12.648 -1.094 6.086 1 95.38 157 ASP B C 1
ATOM 3104 O O . ASP B 1 157 ? -12.789 -0.099 5.375 1 95.38 157 ASP B O 1
ATOM 3108 N N . VAL B 1 158 ? -12.289 -2.277 5.598 1 97.56 158 VAL B N 1
ATOM 3109 C CA . VAL B 1 158 ? -12.133 -2.467 4.16 1 97.56 158 VAL B CA 1
ATOM 3110 C C . VAL B 1 158 ? -13.5 -2.475 3.486 1 97.56 158 VAL B C 1
ATOM 3112 O O . VAL B 1 158 ? -14.375 -3.268 3.852 1 97.56 158 VAL B O 1
ATOM 3115 N N . VAL B 1 159 ? -13.664 -1.617 2.568 1 96.88 159 VAL B N 1
ATOM 3116 C CA . VAL B 1 159 ? -14.961 -1.499 1.905 1 96.88 159 VAL B CA 1
ATOM 3117 C C . VAL B 1 159 ? -14.914 -2.215 0.557 1 96.88 159 VAL B C 1
ATOM 3119 O O . VAL B 1 159 ? -15.93 -2.76 0.104 1 96.88 159 VAL B O 1
ATOM 3122 N N . LYS B 1 160 ? -13.758 -2.17 -0.132 1 96.62 160 LYS B N 1
ATOM 3123 C CA . LYS B 1 160 ? -13.57 -2.848 -1.412 1 96.62 160 LYS B CA 1
ATOM 3124 C C . LYS B 1 160 ? -12.148 -3.377 -1.548 1 96.62 160 LYS B C 1
ATOM 3126 O O . LYS B 1 160 ? -11.195 -2.756 -1.064 1 96.62 160 LYS B O 1
ATOM 3131 N N . ILE B 1 161 ? -12.016 -4.426 -2.184 1 97.56 161 ILE B N 1
ATOM 3132 C CA . ILE B 1 161 ? -10.719 -5.023 -2.484 1 97.56 161 ILE B CA 1
ATOM 3133 C C . ILE B 1 161 ? -10.766 -5.707 -3.848 1 97.56 161 ILE B C 1
ATOM 3135 O O . ILE B 1 161 ? -11.812 -6.227 -4.25 1 97.56 161 ILE B O 1
ATOM 3139 N N . LYS B 1 162 ? -9.703 -5.652 -4.562 1 95.94 162 LYS B N 1
ATOM 3140 C CA . LYS B 1 162 ? -9.57 -6.309 -5.863 1 95.94 162 LYS B CA 1
ATOM 3141 C C . LYS B 1 162 ? -8.156 -6.84 -6.07 1 95.94 162 LYS B C 1
ATOM 3143 O O . LYS B 1 162 ? -7.18 -6.156 -5.75 1 95.94 162 LYS B O 1
ATOM 3148 N N . VAL B 1 163 ? -8.055 -8.023 -6.488 1 95.25 163 VAL B N 1
ATOM 3149 C CA . VAL B 1 163 ? -6.785 -8.664 -6.832 1 95.25 163 VAL B CA 1
ATOM 3150 C C . VAL B 1 163 ? -6.781 -9.031 -8.312 1 95.25 163 VAL B C 1
ATOM 3152 O O . VAL B 1 163 ? -7.703 -9.688 -8.797 1 95.25 163 VAL B O 1
ATOM 3155 N N . ILE B 1 164 ? -5.785 -8.625 -9.023 1 93.19 164 ILE B N 1
ATOM 3156 C CA . ILE B 1 164 ? -5.613 -8.977 -10.43 1 93.19 164 ILE B CA 1
ATOM 3157 C C . ILE B 1 164 ? -4.215 -9.547 -10.648 1 93.19 164 ILE B C 1
ATOM 3159 O O . ILE B 1 164 ? -3.217 -8.938 -10.273 1 93.19 164 ILE B O 1
ATOM 3163 N N . HIS B 1 165 ? -4.129 -10.664 -11.156 1 91.56 165 HIS B N 1
ATOM 3164 C CA . HIS B 1 165 ? -2.859 -11.289 -11.516 1 91.56 165 HIS B CA 1
ATOM 3165 C C . HIS B 1 165 ? -2.793 -11.602 -13.008 1 91.56 165 HIS B C 1
ATOM 3167 O O . HIS B 1 165 ? -3.631 -12.336 -13.531 1 91.56 165 HIS B O 1
ATOM 3173 N N . ALA B 1 166 ? -1.863 -11.07 -13.609 1 88.38 166 ALA B N 1
ATOM 3174 C CA . ALA B 1 166 ? -1.685 -11.289 -15.039 1 88.38 166 ALA B CA 1
ATOM 3175 C C . ALA B 1 166 ? -0.918 -12.586 -15.305 1 88.38 166 ALA B C 1
ATOM 3177 O O . ALA B 1 166 ? 0.029 -12.906 -14.586 1 88.38 166 ALA B O 1
ATOM 3178 N N . ILE B 1 167 ? -1.453 -13.336 -16.234 1 82.12 167 ILE B N 1
ATOM 3179 C CA . ILE B 1 167 ? -0.777 -14.539 -16.703 1 82.12 167 ILE B CA 1
ATOM 3180 C C . ILE B 1 167 ? -0.402 -14.367 -18.172 1 82.12 167 ILE B C 1
ATOM 3182 O O . ILE B 1 167 ? -1.277 -14.297 -19.047 1 82.12 167 ILE B O 1
ATOM 3186 N N . ASP B 1 168 ? 0.771 -14.266 -18.484 1 82.81 168 ASP B N 1
ATOM 3187 C CA . ASP B 1 168 ? 1.317 -14.102 -19.828 1 82.81 168 ASP B CA 1
ATOM 3188 C C . ASP B 1 168 ? 2.814 -14.398 -19.859 1 82.81 168 ASP B C 1
ATOM 3190 O O . ASP B 1 168 ? 3.404 -14.727 -18.828 1 82.81 168 ASP B O 1
ATOM 3194 N N . LYS B 1 169 ? 3.32 -14.57 -21.109 1 86 169 LYS B N 1
ATOM 3195 C CA . LYS B 1 169 ? 4.773 -14.477 -21.203 1 86 169 LYS B CA 1
ATOM 3196 C C . LYS B 1 169 ? 5.266 -13.078 -20.844 1 86 169 LYS B C 1
ATOM 3198 O O . LYS B 1 169 ? 4.922 -12.102 -21.516 1 86 169 LYS B O 1
ATOM 3203 N N . MET B 1 170 ? 6 -13.039 -19.797 1 91.44 170 MET B N 1
ATOM 3204 C CA . MET B 1 170 ? 6.336 -11.734 -19.234 1 91.44 170 MET B CA 1
ATOM 3205 C C . MET B 1 170 ? 7.816 -11.422 -19.422 1 91.44 170 MET B C 1
ATOM 3207 O O . MET B 1 170 ? 8.641 -12.336 -19.531 1 91.44 170 MET B O 1
ATOM 3211 N N . LYS B 1 171 ? 8.07 -10.133 -19.578 1 95.38 171 LYS B N 1
ATOM 3212 C CA . LYS B 1 171 ? 9.43 -9.602 -19.656 1 95.38 171 LYS B CA 1
ATOM 3213 C C . LYS B 1 171 ? 9.758 -8.766 -18.422 1 95.38 171 LYS B C 1
ATOM 3215 O O . LYS B 1 171 ? 8.852 -8.297 -17.719 1 95.38 171 LYS B O 1
ATOM 3220 N N . PRO B 1 172 ? 11.055 -8.609 -18.156 1 96.56 172 PRO B N 1
ATOM 3221 C CA . PRO B 1 172 ? 11.414 -7.703 -17.062 1 96.56 172 PRO B CA 1
ATOM 3222 C C . PRO B 1 172 ? 10.695 -6.355 -17.156 1 96.56 172 PRO B C 1
ATOM 3224 O O . PRO B 1 172 ? 10.609 -5.766 -18.234 1 96.56 172 PRO B O 1
ATOM 3227 N N . GLY B 1 173 ? 10.133 -5.953 -16.031 1 96.06 173 GLY B N 1
ATOM 3228 C CA . GLY B 1 173 ? 9.438 -4.672 -16 1 96.06 173 GLY B CA 1
ATOM 3229 C C . GLY B 1 173 ? 7.938 -4.801 -16.156 1 96.06 173 GLY B C 1
ATOM 3230 O O . GLY B 1 173 ? 7.191 -3.887 -15.789 1 96.06 173 GLY B O 1
ATOM 3231 N N . ASP B 1 174 ? 7.453 -5.922 -16.703 1 95.19 174 ASP B N 1
ATOM 3232 C CA . ASP B 1 174 ? 6.016 -6.117 -16.859 1 95.19 174 ASP B CA 1
ATOM 3233 C C . ASP B 1 174 ? 5.32 -6.238 -15.508 1 95.19 174 ASP B C 1
ATOM 3235 O O . ASP B 1 174 ? 5.832 -6.891 -14.594 1 95.19 174 ASP B O 1
ATOM 3239 N N . ASP B 1 175 ? 4.168 -5.559 -15.352 1 95.69 175 ASP B N 1
ATOM 3240 C CA . ASP B 1 175 ? 3.354 -5.672 -14.141 1 95.69 175 ASP B CA 1
ATOM 3241 C C . ASP B 1 175 ? 2.602 -7.004 -14.109 1 95.69 175 ASP B C 1
ATOM 3243 O O . ASP B 1 175 ? 1.97 -7.387 -15.102 1 95.69 175 ASP B O 1
ATOM 3247 N N . VAL B 1 176 ? 2.646 -7.68 -12.984 1 92.31 176 VAL B N 1
ATOM 3248 C CA . VAL B 1 176 ? 2.15 -9.047 -12.914 1 92.31 176 VAL B CA 1
ATOM 3249 C C . VAL B 1 176 ? 0.945 -9.117 -11.984 1 92.31 176 VAL B C 1
ATOM 3251 O O . VAL B 1 176 ? -0.036 -9.805 -12.273 1 92.31 176 VAL B O 1
ATOM 3254 N N . ILE B 1 177 ? 1.02 -8.453 -10.875 1 94.19 177 ILE B N 1
ATOM 3255 C CA . ILE B 1 177 ? -0.052 -8.555 -9.891 1 94.19 177 ILE B CA 1
ATOM 3256 C C . ILE B 1 177 ? -0.406 -7.168 -9.367 1 94.19 177 ILE B C 1
ATOM 3258 O O . ILE B 1 177 ? 0.477 -6.332 -9.164 1 94.19 177 ILE B O 1
ATOM 3262 N N . LEU B 1 178 ? -1.669 -6.914 -9.188 1 96.81 178 LEU B N 1
ATOM 3263 C CA . LEU B 1 178 ? -2.234 -5.68 -8.656 1 96.81 178 LEU B CA 1
ATOM 3264 C C . LEU B 1 178 ? -3.246 -5.973 -7.559 1 96.81 178 LEU B C 1
ATOM 3266 O O . LEU B 1 178 ? -4.207 -6.715 -7.773 1 96.81 178 LEU B O 1
ATOM 3270 N N . ILE B 1 179 ? -2.965 -5.477 -6.391 1 97.69 179 ILE B N 1
ATOM 3271 C CA . ILE B 1 179 ? -3.898 -5.551 -5.273 1 97.69 179 ILE B CA 1
ATOM 3272 C C . ILE B 1 179 ? -4.316 -4.145 -4.855 1 97.69 179 ILE B C 1
ATOM 3274 O O . ILE B 1 179 ? -3.467 -3.281 -4.621 1 97.69 179 ILE B O 1
ATOM 3278 N N . MET B 1 180 ? -5.555 -3.93 -4.766 1 97.94 180 MET B N 1
ATOM 3279 C CA . MET B 1 180 ? -6.078 -2.623 -4.375 1 97.94 180 MET B CA 1
ATOM 3280 C C . MET B 1 180 ? -7.121 -2.764 -3.27 1 97.94 180 MET B C 1
ATOM 3282 O O . MET B 1 180 ? -7.977 -3.648 -3.328 1 97.94 180 MET B O 1
ATOM 3286 N N . VAL B 1 181 ? -7.047 -1.873 -2.316 1 98.44 181 VAL B N 1
ATOM 3287 C CA . VAL B 1 181 ? -7.969 -1.9 -1.186 1 98.44 181 VAL B CA 1
ATOM 3288 C C . VAL B 1 181 ? -8.469 -0.487 -0.89 1 98.44 181 VAL B C 1
ATOM 3290 O O . VAL B 1 181 ? -7.672 0.453 -0.807 1 98.44 181 VAL B O 1
ATOM 3293 N N . LEU B 1 182 ? -9.727 -0.323 -0.8 1 98.12 182 LEU B N 1
ATOM 3294 C CA . LEU B 1 182 ? -10.367 0.891 -0.299 1 98.12 182 LEU B CA 1
ATOM 3295 C C . LEU B 1 182 ? -10.891 0.683 1.118 1 98.12 182 LEU B C 1
ATOM 3297 O O . LEU B 1 182 ? -11.531 -0.331 1.406 1 98.12 182 LEU B O 1
ATOM 3301 N N . SER B 1 183 ? -10.602 1.606 1.963 1 97.94 183 SER B N 1
ATOM 3302 C CA . SER B 1 183 ? -11.031 1.46 3.352 1 97.94 183 SER B CA 1
ATOM 3303 C C . SER B 1 183 ? -11.422 2.805 3.953 1 97.94 183 SER B C 1
ATOM 3305 O O . SER B 1 183 ? -11.047 3.857 3.434 1 97.94 183 SER B O 1
ATOM 3307 N N . ARG B 1 184 ? -12.211 2.756 5.059 1 95.31 184 ARG B N 1
ATOM 3308 C CA . ARG B 1 184 ? -12.602 3.943 5.812 1 95.31 184 ARG B CA 1
ATOM 3309 C C . ARG B 1 184 ? -11.398 4.566 6.512 1 95.31 184 ARG B C 1
ATOM 3311 O O . ARG B 1 184 ? -11.336 5.785 6.68 1 95.31 184 ARG B O 1
ATOM 3318 N N . GLY B 1 185 ? -10.398 3.76 6.824 1 90.38 185 GLY B N 1
ATOM 3319 C CA . GLY B 1 185 ? -9.195 4.219 7.496 1 90.38 185 GLY B CA 1
ATOM 3320 C C . GLY B 1 185 ? -7.922 3.629 6.914 1 90.38 185 GLY B C 1
ATOM 3321 O O . GLY B 1 185 ? -7.977 2.736 6.066 1 90.38 185 GLY B O 1
ATOM 3322 N N . ARG B 1 186 ? -6.785 4.098 7.453 1 88.5 186 ARG B N 1
ATOM 3323 C CA . ARG B 1 186 ? -5.508 3.766 6.832 1 88.5 186 ARG B CA 1
ATOM 3324 C C . ARG B 1 186 ? -4.965 2.445 7.367 1 88.5 186 ARG B C 1
ATOM 3326 O O . ARG B 1 186 ? -4.367 1.666 6.621 1 88.5 186 ARG B O 1
ATOM 3333 N N . LYS B 1 1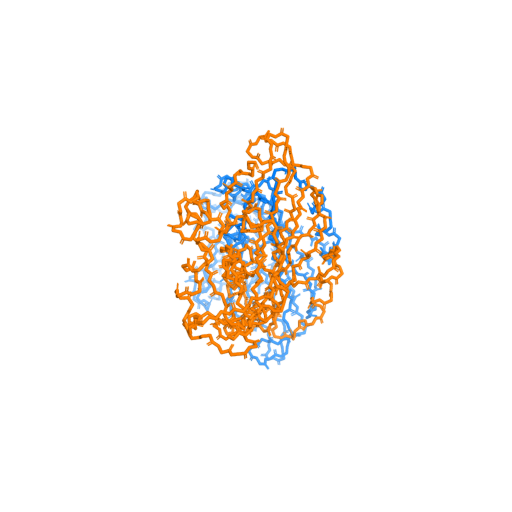87 ? -5.109 2.111 8.641 1 86.56 187 LYS B N 1
ATOM 3334 C CA . LYS B 1 187 ? -4.438 0.961 9.242 1 86.56 187 LYS B CA 1
ATOM 3335 C C . LYS B 1 187 ? -4.938 -0.346 8.633 1 86.56 187 LYS B C 1
ATOM 3337 O O . LYS B 1 187 ? -4.137 -1.165 8.172 1 86.56 187 LYS B O 1
ATOM 3342 N N . ASP B 1 188 ? -6.25 -0.513 8.484 1 91.12 188 ASP B N 1
ATOM 3343 C CA . ASP B 1 188 ? -6.809 -1.762 7.977 1 91.12 188 ASP B CA 1
ATOM 3344 C C . ASP B 1 188 ? -6.418 -1.987 6.52 1 91.12 188 ASP B C 1
ATOM 3346 O O . ASP B 1 188 ? -6.16 -3.121 6.109 1 91.12 188 ASP B O 1
ATOM 3350 N N . SER B 1 189 ? -6.355 -0.924 5.781 1 93.5 189 SER B N 1
ATOM 3351 C CA . SER B 1 189 ? -6.066 -1.073 4.359 1 93.5 189 SER B CA 1
ATOM 3352 C C . SER B 1 189 ? -4.668 -1.641 4.137 1 93.5 189 SER B C 1
ATOM 3354 O O . SER B 1 189 ? -4.48 -2.523 3.297 1 93.5 189 SER B O 1
ATOM 3356 N N . ILE B 1 190 ? -3.701 -1.182 4.879 1 95.88 190 ILE B N 1
ATOM 3357 C CA . ILE B 1 190 ? -2.316 -1.609 4.715 1 95.88 190 ILE B CA 1
ATOM 3358 C C . ILE B 1 190 ? -2.168 -3.062 5.156 1 95.88 190 ILE B C 1
ATOM 3360 O O . ILE B 1 190 ? -1.584 -3.881 4.441 1 95.88 190 ILE B O 1
ATOM 3364 N N . ASP B 1 191 ? -2.771 -3.396 6.281 1 95.69 191 ASP B N 1
ATOM 3365 C CA . ASP B 1 191 ? -2.703 -4.766 6.785 1 95.69 191 ASP B CA 1
ATOM 3366 C C . ASP B 1 191 ? -3.43 -5.73 5.852 1 95.69 191 ASP B C 1
ATOM 3368 O O . ASP B 1 191 ? -3 -6.871 5.672 1 95.69 191 ASP B O 1
ATOM 3372 N N . ALA B 1 192 ? -4.52 -5.266 5.332 1 97.5 192 ALA B N 1
ATOM 3373 C CA . ALA B 1 192 ? -5.277 -6.082 4.387 1 97.5 192 ALA B CA 1
ATOM 3374 C C . ALA B 1 192 ? -4.441 -6.418 3.156 1 97.5 192 ALA B C 1
ATOM 3376 O O . ALA B 1 192 ? -4.414 -7.566 2.709 1 97.5 192 ALA B O 1
ATOM 3377 N N . VAL B 1 193 ? -3.744 -5.449 2.592 1 97.5 193 VAL B N 1
ATOM 3378 C CA . VAL B 1 193 ? -2.908 -5.668 1.414 1 97.5 193 VAL B CA 1
ATOM 3379 C C . VAL B 1 193 ? -1.779 -6.637 1.755 1 97.5 193 VAL B C 1
ATOM 3381 O O . VAL B 1 193 ? -1.482 -7.551 0.979 1 97.5 193 VAL B O 1
ATOM 3384 N N . LYS B 1 194 ? -1.164 -6.441 2.914 1 96.19 194 LYS B N 1
ATOM 3385 C CA . LYS B 1 194 ? -0.082 -7.312 3.365 1 96.19 194 LYS B CA 1
ATOM 3386 C C . LYS B 1 194 ? -0.539 -8.766 3.432 1 96.19 194 LYS B C 1
ATOM 3388 O O . LYS B 1 194 ? 0.126 -9.656 2.896 1 96.19 194 LYS B O 1
ATOM 3393 N N . GLU B 1 195 ? -1.641 -8.977 4.059 1 95.88 195 GLU B N 1
ATOM 3394 C CA . GLU B 1 195 ? -2.143 -10.344 4.191 1 95.88 195 GLU B CA 1
ATOM 3395 C C . GLU B 1 195 ? -2.578 -10.906 2.84 1 95.88 195 GLU B C 1
ATOM 3397 O O . GLU B 1 195 ? -2.369 -12.086 2.555 1 95.88 195 GLU B O 1
ATOM 3402 N N . THR B 1 196 ? -3.184 -10.086 2.02 1 96.25 196 THR B N 1
ATOM 3403 C CA . THR B 1 196 ? -3.682 -10.523 0.722 1 96.25 196 THR B CA 1
ATOM 3404 C C . THR B 1 196 ? -2.541 -11.055 -0.143 1 96.25 196 THR B C 1
ATOM 3406 O O . THR B 1 196 ? -2.645 -12.141 -0.718 1 96.25 196 THR B O 1
ATOM 3409 N N . ILE B 1 197 ? -1.44 -10.359 -0.227 1 94.62 197 ILE B N 1
ATOM 3410 C CA . ILE B 1 197 ? -0.346 -10.773 -1.098 1 94.62 197 ILE B CA 1
ATOM 3411 C C . ILE B 1 197 ? 0.241 -12.094 -0.596 1 94.62 197 ILE B C 1
ATOM 3413 O O . ILE B 1 197 ? 0.638 -12.945 -1.394 1 94.62 197 ILE B O 1
ATOM 3417 N N . GLU B 1 198 ? 0.26 -12.297 0.718 1 90.94 198 GLU B N 1
ATOM 3418 C CA . GLU B 1 198 ? 0.758 -13.555 1.263 1 90.94 198 GLU B CA 1
ATOM 3419 C C . GLU B 1 198 ? -0.168 -14.711 0.906 1 90.94 198 GLU B C 1
ATOM 3421 O O . GLU B 1 198 ? 0.296 -15.797 0.533 1 90.94 198 GLU B O 1
ATOM 3426 N N . LEU B 1 199 ? -1.413 -14.469 1.056 1 89.5 199 LEU B N 1
ATOM 3427 C CA . LEU B 1 199 ? -2.373 -15.508 0.696 1 89.5 199 LEU B CA 1
ATOM 3428 C C . LEU B 1 199 ? -2.27 -15.859 -0.785 1 89.5 199 LEU B C 1
ATOM 3430 O O . LEU B 1 199 ? -2.285 -17.031 -1.155 1 89.5 199 LEU B O 1
ATOM 3434 N N . VAL B 1 200 ? -2.182 -14.836 -1.657 1 90.06 200 VAL B N 1
ATOM 3435 C CA . VAL B 1 200 ? -2.105 -15.062 -3.096 1 90.06 200 VAL B CA 1
ATOM 3436 C C . VAL B 1 200 ? -0.868 -15.898 -3.424 1 90.06 200 VAL B C 1
ATOM 3438 O O . VAL B 1 200 ? -0.951 -16.875 -4.164 1 90.06 200 VAL B O 1
ATOM 3441 N N . LYS B 1 201 ? 0.238 -15.578 -2.797 1 83.31 201 LYS B N 1
ATOM 3442 C CA . LYS B 1 201 ? 1.517 -16.188 -3.141 1 83.31 201 LYS B CA 1
ATOM 3443 C C . LYS B 1 201 ? 1.609 -17.609 -2.586 1 83.31 201 LYS B C 1
ATOM 3445 O O . LYS B 1 201 ? 2.406 -18.422 -3.066 1 83.31 201 LYS B O 1
ATOM 3450 N N . HIS B 1 202 ? 0.748 -17.906 -1.657 1 81.06 202 HIS B N 1
ATOM 3451 C CA . HIS B 1 202 ? 0.966 -19.188 -0.983 1 81.06 202 HIS B CA 1
ATOM 3452 C C . HIS B 1 202 ? -0.21 -20.125 -1.199 1 81.06 202 HIS B C 1
ATOM 3454 O O . HIS B 1 202 ? -0.104 -21.328 -0.933 1 81.06 202 HIS B O 1
ATOM 3460 N N . THR B 1 203 ? -1.261 -19.578 -1.729 1 79.31 203 THR B N 1
ATOM 3461 C CA . THR B 1 203 ? -2.418 -20.469 -1.741 1 79.31 203 THR B CA 1
ATOM 3462 C C . THR B 1 203 ? -3.061 -20.5 -3.125 1 79.31 203 THR B C 1
ATOM 3464 O O . THR B 1 203 ? -4.059 -21.188 -3.336 1 79.31 203 THR B O 1
ATOM 3467 N N . THR B 1 204 ? -2.576 -19.781 -4.082 1 80.5 204 THR B N 1
ATOM 3468 C CA . THR B 1 204 ? -3.137 -19.828 -5.426 1 80.5 204 THR B CA 1
ATOM 3469 C C . THR B 1 204 ? -2.361 -20.812 -6.293 1 80.5 204 THR B C 1
ATOM 3471 O O . THR B 1 204 ? -1.267 -21.25 -5.926 1 80.5 204 THR B O 1
ATOM 3474 N N . GLY B 1 205 ? -2.945 -21.266 -7.387 1 72.5 205 GLY B N 1
ATOM 3475 C CA . GLY B 1 205 ? -2.35 -22.203 -8.32 1 72.5 205 GLY B CA 1
ATOM 3476 C C . GLY B 1 205 ? -1.57 -21.531 -9.438 1 72.5 205 GLY B C 1
ATOM 3477 O O . GLY B 1 205 ? -1.804 -21.797 -10.617 1 72.5 205 GLY B O 1
ATOM 3478 N N . ILE B 1 206 ? -0.677 -20.625 -9.117 1 77.62 206 ILE B N 1
ATOM 3479 C CA . ILE B 1 206 ? 0.141 -19.922 -10.086 1 77.62 206 ILE B CA 1
ATOM 3480 C C . ILE B 1 206 ? 1.616 -20.234 -9.852 1 77.62 206 ILE B C 1
ATOM 3482 O O . ILE B 1 206 ? 2.105 -20.141 -8.727 1 77.62 206 ILE B O 1
ATOM 3486 N N . TRP B 1 207 ? 2.342 -20.625 -10.836 1 69.81 207 TRP B N 1
ATOM 3487 C CA . TRP B 1 207 ? 3.779 -20.875 -10.828 1 69.81 207 TRP B CA 1
ATOM 3488 C C . TRP B 1 207 ? 4.461 -20.141 -11.977 1 69.81 207 TRP B C 1
ATOM 3490 O O . TRP B 1 207 ? 3.799 -19.672 -12.906 1 69.81 207 TRP B O 1
ATOM 3500 N N . LYS B 1 208 ? 5.711 -19.969 -11.781 1 80.88 208 LYS B N 1
ATOM 3501 C CA . LYS B 1 208 ? 6.426 -19.312 -12.875 1 80.88 208 LYS B CA 1
ATOM 3502 C C . LYS B 1 208 ? 7.801 -19.938 -13.078 1 80.88 208 LYS B C 1
ATOM 3504 O O . LYS B 1 208 ? 8.445 -20.375 -12.117 1 80.88 208 LYS B O 1
ATOM 3509 N N . LEU B 1 209 ? 8.109 -20.062 -14.312 1 81.38 209 LEU B N 1
ATOM 3510 C CA . LEU B 1 209 ? 9.469 -20.422 -14.711 1 81.38 209 LEU B CA 1
ATOM 3511 C C . LEU B 1 209 ? 10.297 -19.172 -14.992 1 81.38 209 LEU B C 1
ATOM 3513 O O . LEU B 1 209 ? 9.961 -18.391 -15.875 1 81.38 209 LEU B O 1
ATOM 3517 N N . GLU B 1 210 ? 11.32 -18.984 -14.234 1 89 210 GLU B N 1
ATOM 3518 C CA . GLU B 1 210 ? 12.25 -17.875 -14.375 1 89 210 GLU B CA 1
ATOM 3519 C C . GLU B 1 210 ? 13.43 -18.25 -15.273 1 89 210 GLU B C 1
ATOM 3521 O O . GLU B 1 210 ? 14.188 -19.156 -14.953 1 89 210 GLU B O 1
ATOM 3526 N N . VAL B 1 211 ? 13.5 -17.656 -16.391 1 92.44 211 VAL B N 1
ATOM 3527 C CA . VAL B 1 211 ? 14.594 -17.875 -17.328 1 92.44 211 VAL B CA 1
ATOM 3528 C C . VAL B 1 211 ? 15.688 -16.844 -17.109 1 92.44 211 VAL B C 1
ATOM 3530 O O . VAL B 1 211 ? 15.477 -15.648 -17.344 1 92.44 211 VAL B O 1
ATOM 3533 N N . ARG B 1 212 ? 16.906 -17.312 -16.75 1 95.62 212 ARG B N 1
ATOM 3534 C CA . ARG B 1 212 ? 18.031 -16.453 -16.422 1 95.62 212 ARG B CA 1
ATOM 3535 C C . ARG B 1 212 ? 19.266 -16.828 -17.25 1 95.62 212 ARG B C 1
ATOM 3537 O O . ARG B 1 212 ? 19.25 -17.828 -17.953 1 95.62 212 ARG B O 1
ATOM 3544 N N . ASP B 1 213 ? 20.234 -15.922 -17.156 1 96.75 213 ASP B N 1
ATOM 3545 C CA . ASP B 1 213 ? 21.484 -16.203 -17.844 1 96.75 213 ASP B CA 1
ATOM 3546 C C . ASP B 1 213 ? 22.234 -17.375 -17.203 1 96.75 213 ASP B C 1
ATOM 3548 O O . ASP B 1 213 ? 23.109 -17.969 -17.812 1 96.75 213 ASP B O 1
ATOM 3552 N N . ASP B 1 214 ? 21.844 -17.75 -16 1 94.38 214 ASP B N 1
ATOM 3553 C CA . ASP B 1 214 ? 22.516 -18.859 -15.328 1 94.38 214 ASP B CA 1
ATOM 3554 C C . ASP B 1 214 ? 21.625 -20.109 -15.312 1 94.38 214 ASP B C 1
ATOM 3556 O O . ASP B 1 214 ? 21.922 -21.078 -14.602 1 94.38 214 ASP B O 1
ATOM 3560 N N . GLY B 1 215 ? 20.484 -20.109 -15.984 1 93.44 215 GLY B N 1
ATOM 3561 C CA . GLY B 1 215 ? 19.609 -21.281 -16.062 1 93.44 215 GLY B CA 1
ATOM 3562 C C . GLY B 1 215 ? 18.141 -20.953 -15.906 1 93.44 215 GLY B C 1
ATOM 3563 O O . GLY B 1 215 ? 17.75 -19.781 -16 1 93.44 215 GLY B O 1
ATOM 3564 N N . GLU B 1 216 ? 17.344 -22 -15.797 1 87.62 216 GLU B N 1
ATOM 3565 C CA . GLU B 1 216 ? 15.914 -21.859 -15.586 1 87.62 216 GLU B CA 1
ATOM 3566 C C . GLU B 1 216 ? 15.508 -22.391 -14.211 1 87.62 216 GLU B C 1
ATOM 3568 O O . GLU B 1 216 ? 16.031 -23.391 -13.742 1 87.62 216 GLU B O 1
ATOM 3573 N N . PHE B 1 217 ? 14.688 -21.562 -13.57 1 84.44 217 PHE B N 1
ATOM 3574 C CA . PHE B 1 217 ? 14.297 -21.891 -12.203 1 84.44 217 PHE B CA 1
ATOM 3575 C C . PHE B 1 217 ? 12.789 -21.797 -12.031 1 84.44 217 PHE B C 1
ATOM 3577 O O . PHE B 1 217 ? 12.18 -20.781 -12.375 1 84.44 217 PHE B O 1
ATOM 3584 N N . TRP B 1 218 ? 12.18 -22.875 -11.555 1 75.62 218 TRP B N 1
ATOM 3585 C CA . TRP B 1 218 ? 10.797 -22.781 -11.102 1 75.62 218 TRP B CA 1
ATOM 3586 C C . TRP B 1 218 ? 10.711 -22.047 -9.773 1 75.62 218 TRP B C 1
ATOM 3588 O O . TRP B 1 218 ? 11.453 -22.344 -8.836 1 75.62 218 TRP B O 1
ATOM 3598 N N . VAL B 1 219 ? 9.922 -21.016 -9.812 1 78.94 219 VAL B N 1
ATOM 3599 C CA . VAL B 1 219 ? 9.641 -20.344 -8.555 1 78.94 219 VAL B CA 1
ATOM 3600 C C . VAL B 1 219 ? 8.344 -20.875 -7.957 1 78.94 219 VAL B C 1
ATOM 3602 O O . VAL B 1 219 ? 7.273 -20.75 -8.562 1 78.94 219 VAL B O 1
ATOM 3605 N N . VAL B 1 220 ? 8.484 -21.516 -6.75 1 66.12 220 VAL B N 1
ATOM 3606 C CA . VAL B 1 220 ? 7.355 -22.156 -6.102 1 66.12 220 VAL B CA 1
ATOM 3607 C C . VAL B 1 220 ? 7.328 -21.797 -4.617 1 66.12 220 VAL B C 1
ATOM 3609 O O . VAL B 1 220 ? 8.328 -21.328 -4.07 1 66.12 220 VAL B O 1
ATOM 3612 N N . ALA B 1 221 ? 6.195 -21.906 -3.949 1 65.31 221 ALA B N 1
ATOM 3613 C CA . ALA B 1 221 ? 6.055 -21.703 -2.51 1 65.31 221 ALA B CA 1
ATOM 3614 C C . ALA B 1 221 ? 6.555 -20.312 -2.105 1 65.31 221 ALA B C 1
ATOM 3616 O O . ALA B 1 221 ? 7.398 -20.188 -1.215 1 65.31 221 ALA B O 1
ATOM 3617 N N . GLY B 1 222 ? 6.031 -19.375 -2.734 1 69.88 222 GLY B N 1
ATOM 3618 C CA . GLY B 1 222 ? 6.465 -18.016 -2.428 1 69.88 222 GLY B CA 1
ATOM 3619 C C . GLY B 1 222 ? 7.641 -17.562 -3.273 1 69.88 222 GLY B C 1
ATOM 3620 O O . GLY B 1 222 ? 7.457 -17.094 -4.398 1 69.88 222 GLY B O 1
ATOM 3621 N N . ASN B 1 223 ? 8.867 -17.766 -2.766 1 72.56 223 ASN B N 1
ATOM 3622 C CA . ASN B 1 223 ? 10.039 -17.281 -3.484 1 72.56 223 ASN B CA 1
ATOM 3623 C C . ASN B 1 223 ? 11.102 -18.375 -3.605 1 72.56 223 ASN B C 1
ATOM 3625 O O . ASN B 1 223 ? 12.281 -18.078 -3.805 1 72.56 223 ASN B O 1
ATOM 3629 N N . THR B 1 224 ? 10.633 -19.609 -3.453 1 69.25 224 THR B N 1
ATOM 3630 C CA . THR B 1 224 ? 11.594 -20.703 -3.553 1 69.25 224 THR B CA 1
ATOM 3631 C C . THR B 1 224 ? 11.93 -21 -5.012 1 69.25 224 THR B C 1
ATOM 3633 O O . THR B 1 224 ? 11.023 -21.141 -5.844 1 69.25 224 THR B O 1
ATOM 3636 N N . ARG B 1 225 ? 13.25 -21.094 -5.316 1 77.69 225 ARG B N 1
ATOM 3637 C CA . ARG B 1 225 ? 13.688 -21.359 -6.68 1 77.69 225 ARG B CA 1
ATOM 3638 C C . ARG B 1 225 ? 14.266 -22.766 -6.805 1 77.69 225 ARG B C 1
ATOM 3640 O O . ARG B 1 225 ? 15.133 -23.156 -6.023 1 77.69 225 ARG B O 1
ATOM 3647 N N . VAL B 1 226 ? 13.672 -23.516 -7.73 1 69.44 226 VAL B N 1
ATOM 3648 C CA . VAL B 1 226 ? 14.148 -24.859 -8.055 1 69.44 226 VAL B CA 1
ATOM 3649 C C . VAL B 1 226 ? 14.703 -24.875 -9.477 1 69.44 226 VAL B C 1
ATOM 3651 O O . VAL B 1 226 ? 13.969 -24.641 -10.438 1 69.44 226 VAL B O 1
ATOM 3654 N N . LYS B 1 227 ? 16.016 -25.125 -9.609 1 80.25 227 LYS B N 1
ATOM 3655 C CA . LYS B 1 227 ? 16.641 -25.125 -10.922 1 80.25 227 LYS B CA 1
ATOM 3656 C C . LYS B 1 227 ? 16.062 -26.219 -11.812 1 80.25 227 LYS B C 1
ATOM 3658 O O . LYS B 1 227 ? 15.852 -27.344 -11.367 1 80.25 227 LYS B O 1
ATOM 3663 N N . ARG B 1 228 ? 15.688 -25.859 -12.953 1 72.31 228 ARG B N 1
ATOM 3664 C CA . ARG B 1 228 ? 15.195 -26.828 -13.938 1 72.31 228 ARG B CA 1
ATOM 3665 C C . ARG B 1 228 ? 16.344 -27.562 -14.602 1 72.31 228 ARG B C 1
ATOM 3667 O O . ARG B 1 228 ? 17.297 -26.938 -15.094 1 72.31 228 ARG B O 1
ATOM 3674 N N . GLU B 1 229 ? 16.531 -28.859 -14.445 1 66.69 229 GLU B N 1
ATOM 3675 C CA . GLU B 1 229 ? 17.578 -29.688 -15.016 1 66.69 229 GLU B CA 1
ATOM 3676 C C . GLU B 1 229 ? 17.25 -30.078 -16.453 1 66.69 229 GLU B C 1
ATOM 3678 O O . GLU B 1 229 ? 16.078 -30.219 -16.812 1 66.69 229 GLU B O 1
#

Solvent-accessible surface area (backbone atoms only — not comparable to full-atom values): 22698 Å² total; per-residue (Å²): 76,50,31,39,40,36,38,31,70,75,47,20,70,62,66,74,37,60,61,47,78,40,81,42,89,52,52,33,48,69,52,42,51,53,54,48,28,70,70,55,34,66,70,43,43,33,33,64,69,21,65,49,85,64,44,49,45,46,61,24,44,71,70,31,73,90,56,52,73,52,55,77,67,37,39,38,38,39,31,54,39,6,36,30,47,15,77,36,82,41,83,60,59,62,65,61,51,50,54,57,55,58,71,64,60,54,48,54,29,28,22,35,30,36,40,38,33,30,36,40,26,35,56,95,88,32,48,36,63,37,35,43,55,46,66,44,60,74,48,16,45,51,43,36,51,48,50,49,52,52,46,43,67,70,32,77,47,34,77,46,64,48,60,40,10,39,45,43,85,36,42,52,70,40,56,34,32,41,36,40,27,35,6,49,41,63,70,52,22,51,53,47,51,56,52,48,55,51,48,23,15,53,66,18,44,28,33,33,38,37,35,38,79,87,47,38,25,39,34,31,56,53,81,39,70,39,73,61,129,78,50,33,39,40,36,38,31,69,76,48,19,70,63,66,74,38,60,62,48,80,41,79,40,90,52,53,32,49,69,52,42,51,54,54,47,28,68,71,55,33,66,69,44,44,32,34,64,68,22,65,49,85,65,44,48,44,48,62,24,44,70,70,31,74,91,56,51,71,53,54,76,69,37,39,37,36,37,32,55,40,6,35,29,48,15,76,35,83,39,83,61,58,63,67,60,52,51,54,56,54,59,72,64,59,54,48,52,30,25,21,34,28,35,38,39,32,31,37,40,27,35,56,95,88,32,48,36,63,38,37,43,56,46,68,44,60,71,47,16,45,54,44,37,52,47,48,48,52,52,47,43,67,72,32,78,47,35,75,46,66,50,60,40,10,38,46,44,85,37,41,51,67,40,55,35,31,40,36,38,27,35,5,49,40,62,70,51,20,51,53,46,52,56,52,47,55,51,48,23,15,52,65,17,42,27,35,33,38,39,34,37,79,87,45,38,25,38,34,31,56,52,80,41,71,38,73,61,129

Radius of gyration: 28.12 Å; Cα contacts (8 Å, |Δi|>4): 1114; chains: 2; bounding box: 46×91×51 Å

Sequence (458 aa):
MRVRVRYFALVKDVTSKDMEELNTECETVNCLLNELERRYGPKFRSLLQGQVSGVKVFTLVNGKMNVDTIREGDEIAILPPPAGGDLRRGKLDILEEIKRFRAEAPPETGSMVIYVGFVKGVVEGHQVSDLIYESYDEYTSKRLKEIEEEIKRKYHDVVKIKVIHAIDKMKPGDDVILIMVLSRGRKDSIDAVKETIELVKHTTGIWKLEVRDDGEFWVVAGNTRVKREMRVRVRYFALVKDVTSKDMEELNTECETVNCLLNELERRYGPKFRSLLQGQVSGVKVFTLVNGKMNVDTIREGDEIAILPPPAGGDLRRGKLDILEEIKRFRAEAPPETGSMVIYVGFVKGVVEGHQVSDLIYESYDEYTSKRLKEIEEEIKRKYHDVVKIKVIHAIDKMKPGDDVILIMVLSRGRKDSIDAVKETIELVKHTTGIWKLEVRDDGEFWVVAGNTRVKRE